Protein AF-0000000079298049 (afdb_homodimer)

Foldseek 3Di:
DPPPQPFDFPPPPPDPPPATETETEAELVQLQPRQLVVLLDVSVLRHHYKYWYAYPDPDPVRVPTDIDDLVVSVVSHPVVCQVPQWDFDQATAGADDPVQDLSSLLSVLSSQLSCCVPPVDHDLSHDLQLQLCLAPVGGPDQQLVRLLRGDDPVLSVVLVVCQVPNDPDCVSVVVVCVVLVHPDDDDNVCSSVVSSVSRCCVRDVNRVSSSPSNHVSNNVRCVVDDSVRVSCSSVDPDD/DPPPQPFDFPPPPPDDPDATETETEAELVQLQPRQLVVLLDVSVLRHHYKYWYAYPDPDPVRVPTDIDDLVVSVVSHPVVCQVPQWDFDQATAGADDPVQDLSSLLSVLSSQLSCCVPPVDHDLSHDLQLQLCLAPVGGPDQQLVRLLRGDDPVLSVVLVVCQVPNDPDCVSVVVVCVVLVHPDDDDNVCSSVVSSVSRCCVRDVNRVSSSPSNHVSNNVRCVVDDSVRVSCSNVPPDD

Radius of gyration: 25.77 Å; Cα contacts (8 Å, |Δi|>4): 728; chains: 2; bounding box: 56×89×69 Å

Structure (mmCIF, N/CA/C/O backbone):
data_AF-0000000079298049-model_v1
#
loop_
_entity.id
_entity.type
_entity.pdbx_description
1 polymer 'Uncharacterized protein'
#
loop_
_atom_site.group_PDB
_atom_site.id
_atom_site.type_symbol
_atom_site.label_atom_id
_atom_site.label_alt_id
_atom_site.label_comp_id
_atom_site.label_asym_id
_atom_site.label_entity_id
_atom_site.label_seq_id
_atom_site.pdbx_PDB_ins_code
_atom_site.Cartn_x
_atom_site.Cartn_y
_atom_site.Cartn_z
_atom_site.occupancy
_atom_site.B_iso_or_equiv
_atom_site.auth_seq_id
_atom_site.auth_comp_id
_atom_site.auth_asym_id
_atom_site.auth_atom_id
_atom_site.pdbx_PDB_model_num
ATOM 1 N N . MET A 1 1 ? -15.555 -24.188 -10.367 1 24.89 1 MET A N 1
ATOM 2 C CA . MET A 1 1 ? -14.781 -25.359 -9.977 1 24.89 1 MET A CA 1
ATOM 3 C C . MET A 1 1 ? -13.453 -24.953 -9.344 1 24.89 1 MET A C 1
ATOM 5 O O . MET A 1 1 ? -12.656 -24.25 -9.961 1 24.89 1 MET A O 1
ATOM 9 N N . GLU A 1 2 ? -13.445 -24.734 -8.086 1 30.77 2 GLU A N 1
ATOM 10 C CA . GLU A 1 2 ? -12.273 -24.469 -7.266 1 30.77 2 GLU A CA 1
ATOM 11 C C . GLU A 1 2 ? -11.156 -25.469 -7.555 1 30.77 2 GLU A C 1
ATOM 13 O O . GLU A 1 2 ? -11.352 -26.672 -7.41 1 30.77 2 GLU A O 1
ATOM 18 N N . ASN A 1 3 ? -10.445 -25.281 -8.547 1 34.25 3 ASN A N 1
ATOM 19 C CA . ASN A 1 3 ? -9.398 -26.234 -8.898 1 34.25 3 ASN A CA 1
ATOM 20 C C . ASN A 1 3 ? -8.516 -26.562 -7.699 1 34.25 3 ASN A C 1
ATOM 22 O O . ASN A 1 3 ? -7.742 -25.703 -7.246 1 34.25 3 ASN A O 1
ATOM 26 N N . ASP A 1 4 ? -9.039 -27.516 -6.883 1 37.38 4 ASP A N 1
ATOM 27 C CA . ASP A 1 4 ? -8.336 -28.109 -5.754 1 37.38 4 ASP A CA 1
ATOM 28 C C . ASP A 1 4 ? -6.98 -28.672 -6.184 1 37.38 4 ASP A C 1
ATOM 30 O O . ASP A 1 4 ? -6.91 -29.641 -6.934 1 37.38 4 ASP A O 1
ATOM 34 N N . ILE A 1 5 ? -6.105 -27.812 -6.312 1 43.22 5 ILE A N 1
ATOM 35 C CA . ILE A 1 5 ? -4.754 -28.344 -6.496 1 43.22 5 ILE A CA 1
ATOM 36 C C . ILE A 1 5 ? -4.422 -29.312 -5.371 1 43.22 5 ILE A C 1
ATOM 38 O O . ILE A 1 5 ? -4.48 -28.953 -4.191 1 43.22 5 ILE A O 1
ATOM 42 N N . ASP A 1 6 ? -4.684 -30.641 -5.582 1 47.03 6 ASP A N 1
ATOM 43 C CA . ASP A 1 6 ? -4.348 -31.703 -4.645 1 47.03 6 ASP A CA 1
ATOM 44 C C . ASP A 1 6 ? -2.834 -31.812 -4.457 1 47.03 6 ASP A C 1
ATOM 46 O O . ASP A 1 6 ? -2.102 -32.094 -5.41 1 47.03 6 ASP A O 1
ATOM 50 N N . VAL A 1 7 ? -2.369 -31.094 -3.561 1 47.88 7 VAL A N 1
ATOM 51 C CA . VAL A 1 7 ? -1.032 -31.422 -3.076 1 47.88 7 VAL A CA 1
ATOM 52 C C . VAL A 1 7 ? -1.053 -32.781 -2.385 1 47.88 7 VAL A C 1
ATOM 54 O O . VAL A 1 7 ? -1.732 -32.969 -1.37 1 47.88 7 VAL A O 1
ATOM 57 N N . GLN A 1 8 ? -0.815 -33.906 -3.092 1 48.34 8 GLN A N 1
ATOM 58 C CA . GLN A 1 8 ? -0.734 -35.219 -2.432 1 48.34 8 GLN A CA 1
ATOM 59 C C . GLN A 1 8 ? 0.565 -35.344 -1.642 1 48.34 8 GLN A C 1
ATOM 61 O O . GLN A 1 8 ? 1.653 -35.312 -2.219 1 48.34 8 GLN A O 1
ATOM 66 N N . LEU A 1 9 ? 0.377 -35.031 -0.415 1 48.62 9 LEU A N 1
ATOM 67 C CA . LEU A 1 9 ? 1.5 -35.281 0.485 1 48.62 9 LEU A CA 1
ATOM 68 C C . LEU A 1 9 ? 1.567 -36.75 0.897 1 48.62 9 LEU A C 1
ATOM 70 O O . LEU A 1 9 ? 0.545 -37.344 1.24 1 48.62 9 LEU A O 1
ATOM 74 N N . ASP A 1 10 ? 2.393 -37.562 0.473 1 45.72 10 ASP A N 1
ATOM 75 C CA . ASP A 1 10 ? 2.568 -38.938 0.905 1 45.72 10 ASP A CA 1
ATOM 76 C C . ASP A 1 10 ? 3.088 -39.031 2.34 1 45.72 10 ASP A C 1
ATOM 78 O O . ASP A 1 10 ? 4.172 -38.5 2.637 1 45.72 10 ASP A O 1
ATOM 82 N N . GLU A 1 11 ? 2.168 -39.062 3.238 1 43 11 GLU A N 1
ATOM 83 C CA . GLU A 1 11 ? 2.521 -39.25 4.641 1 43 11 GLU A CA 1
ATOM 84 C C . GLU A 1 11 ? 3.209 -40.594 4.867 1 43 11 GLU A C 1
ATOM 86 O O . GLU A 1 11 ? 3.504 -40.938 6.004 1 43 11 GLU A O 1
ATOM 91 N N . ARG A 1 12 ? 3.209 -41.562 3.979 1 37.84 12 ARG A N 1
ATOM 92 C CA . ARG A 1 12 ? 3.559 -42.906 4.426 1 37.84 12 ARG A CA 1
ATOM 93 C C . ARG A 1 12 ? 4.969 -42.938 5 1 37.84 12 ARG A C 1
ATOM 95 O O . ARG A 1 12 ? 5.547 -44 5.172 1 37.84 12 ARG A O 1
ATOM 102 N N . SER A 1 13 ? 5.891 -41.938 4.875 1 35.69 13 SER A N 1
ATOM 103 C CA . SER A 1 13 ? 7.195 -42.344 5.395 1 35.69 13 SER A CA 1
ATOM 104 C C . SER A 1 13 ? 7.152 -42.531 6.902 1 35.69 13 SER A C 1
ATOM 106 O O . SER A 1 13 ? 6.797 -41.625 7.648 1 35.69 13 SER A O 1
ATOM 108 N N . SER A 1 14 ? 7.207 -43.719 7.438 1 33.81 14 SER A N 1
ATOM 109 C CA . SER A 1 14 ? 7.371 -44.281 8.781 1 33.81 14 SER A CA 1
ATOM 110 C C . SER A 1 14 ? 8.328 -43.438 9.617 1 33.81 14 SER A C 1
ATOM 112 O O . SER A 1 14 ? 7.902 -42.75 10.539 1 33.81 14 SER A O 1
ATOM 114 N N . SER A 1 15 ? 9.547 -44.156 10.32 1 37.53 15 SER A N 1
ATOM 115 C CA . SER A 1 15 ? 10.414 -43.969 11.477 1 37.53 15 SER A CA 1
ATOM 116 C C . SER A 1 15 ? 11.297 -42.719 11.32 1 37.53 15 SER A C 1
ATOM 118 O O . SER A 1 15 ? 11.844 -42.219 12.305 1 37.53 15 SER A O 1
ATOM 120 N N . THR A 1 16 ? 12.422 -42.688 10.344 1 39.72 16 THR A N 1
ATOM 121 C CA . THR A 1 16 ? 13.523 -41.75 10.258 1 39.72 16 THR A CA 1
ATOM 122 C C . THR A 1 16 ? 13.016 -40.375 9.812 1 39.72 16 THR A C 1
ATOM 124 O O . THR A 1 16 ? 11.984 -40.281 9.148 1 39.72 16 THR A O 1
ATOM 127 N N . ARG A 1 17 ? 13.586 -39.125 10.133 1 41.72 17 ARG A N 1
ATOM 128 C CA . ARG A 1 17 ? 13.312 -37.688 9.914 1 41.72 17 ARG A CA 1
ATOM 129 C C . ARG A 1 17 ? 12.984 -37.438 8.445 1 41.72 17 ARG A C 1
ATOM 131 O O . ARG A 1 17 ? 13.844 -37 7.68 1 41.72 17 ARG A O 1
ATOM 138 N N . THR A 1 18 ? 12.367 -38.344 7.617 1 45.66 18 THR A N 1
ATOM 139 C CA . THR A 1 18 ? 12.188 -38.281 6.172 1 45.66 18 THR A CA 1
ATOM 140 C C . THR A 1 18 ? 11.398 -37 5.797 1 45.66 18 THR A C 1
ATOM 142 O O . THR A 1 18 ? 10.32 -36.75 6.34 1 45.66 18 THR A O 1
ATOM 145 N N . THR A 1 19 ? 12.078 -36.094 5.219 1 56.28 19 THR A N 1
ATOM 146 C CA . THR A 1 19 ? 11.531 -34.875 4.621 1 56.28 19 THR A CA 1
ATOM 147 C C . THR A 1 19 ? 10.297 -35.188 3.785 1 56.28 19 THR A C 1
ATOM 149 O O . THR A 1 19 ? 10.305 -36.156 3.002 1 56.28 19 THR A O 1
ATOM 152 N N . ALA A 1 20 ? 9.086 -34.906 4.211 1 65.44 20 ALA A N 1
ATOM 153 C CA . ALA A 1 20 ? 7.828 -35.062 3.48 1 65.44 20 ALA A CA 1
ATOM 154 C C . ALA A 1 20 ? 8.008 -34.719 2.008 1 65.44 20 ALA A C 1
ATOM 156 O O . ALA A 1 20 ? 8.828 -33.844 1.663 1 65.44 20 ALA A O 1
ATOM 157 N N . SER A 1 21 ? 7.762 -35.719 1.114 1 76.75 21 SER A N 1
ATOM 158 C CA . SER A 1 21 ? 7.809 -35.469 -0.325 1 76.75 21 SER A CA 1
ATOM 159 C C . SER A 1 21 ? 6.41 -35.25 -0.891 1 76.75 21 SER A C 1
ATOM 161 O O . SER A 1 21 ? 5.426 -35.75 -0.359 1 76.75 21 SER A O 1
ATOM 163 N N . GLY A 1 22 ? 6.312 -34.219 -1.698 1 84.19 22 GLY A N 1
ATOM 164 C CA . GLY A 1 22 ? 5.043 -33.906 -2.342 1 84.19 22 GLY A CA 1
ATOM 165 C C . GLY A 1 22 ? 5.18 -33.656 -3.83 1 84.19 22 GLY A C 1
ATOM 166 O O . GLY A 1 22 ? 6.273 -33.375 -4.32 1 84.19 22 GLY A O 1
ATOM 167 N N . GLN A 1 23 ? 4.164 -34.031 -4.559 1 88.75 23 GLN A N 1
ATOM 168 C CA . GLN A 1 23 ? 4.094 -33.719 -5.98 1 88.75 23 GLN A CA 1
ATOM 169 C C . GLN A 1 23 ? 3.059 -32.625 -6.254 1 88.75 23 GLN A C 1
ATOM 171 O O . GLN A 1 23 ? 1.947 -32.656 -5.723 1 88.75 23 GLN A O 1
ATOM 176 N N . ILE A 1 24 ? 3.479 -31.656 -6.984 1 90.94 24 ILE A N 1
ATOM 177 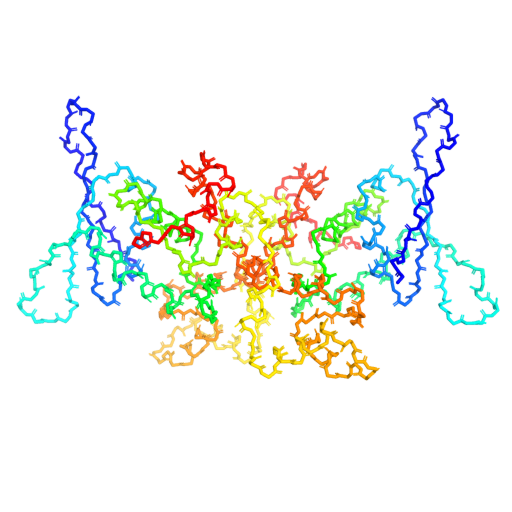C CA . ILE A 1 24 ? 2.582 -30.578 -7.383 1 90.94 24 ILE A CA 1
ATOM 178 C C . ILE A 1 24 ? 2.303 -30.672 -8.883 1 90.94 24 ILE A C 1
ATOM 180 O O . ILE A 1 24 ? 3.229 -30.781 -9.688 1 90.94 24 ILE A O 1
ATOM 184 N N . THR A 1 25 ? 1.092 -30.703 -9.219 1 90.81 25 THR A N 1
ATOM 185 C CA . THR A 1 25 ? 0.683 -30.688 -10.617 1 90.81 25 THR A CA 1
ATOM 186 C C . THR A 1 25 ? 0.478 -29.25 -11.094 1 90.81 25 THR A C 1
ATOM 188 O O . THR A 1 25 ? -0.221 -28.469 -10.445 1 90.81 25 THR A O 1
ATOM 191 N N . ILE A 1 26 ? 1.073 -28.953 -12.172 1 91.94 26 ILE A N 1
ATOM 192 C CA . ILE A 1 26 ? 1.003 -27.594 -12.703 1 91.94 26 ILE A CA 1
ATOM 193 C C . ILE A 1 26 ? 0.522 -27.625 -14.156 1 91.94 26 ILE A C 1
ATOM 195 O O . ILE A 1 26 ? 0.928 -28.5 -14.93 1 91.94 26 ILE A O 1
ATOM 199 N N . ARG A 1 27 ? -0.354 -26.844 -14.562 1 91.12 27 ARG A N 1
ATOM 200 C CA . ARG A 1 27 ? -0.75 -26.641 -15.953 1 91.12 27 ARG A CA 1
ATOM 201 C C . ARG A 1 27 ? 0.2 -25.688 -16.656 1 91.12 27 ARG A C 1
ATOM 203 O O . ARG A 1 27 ? 0.527 -24.625 -16.141 1 91.12 27 ARG A O 1
ATOM 210 N N . ARG A 1 28 ? 0.576 -26 -17.812 1 88.12 28 ARG A N 1
ATOM 211 C CA . ARG A 1 28 ? 1.555 -25.234 -18.578 1 88.12 28 ARG A CA 1
ATOM 212 C C . ARG A 1 28 ? 1.074 -23.797 -18.812 1 88.12 28 ARG A C 1
ATOM 214 O O . ARG A 1 28 ? 1.874 -22.859 -18.797 1 88.12 28 ARG A O 1
ATOM 221 N N . ASP A 1 29 ? -0.211 -23.609 -18.984 1 88.06 29 ASP A N 1
ATOM 222 C CA . ASP A 1 29 ? -0.745 -22.297 -19.312 1 88.06 29 ASP A CA 1
ATOM 223 C C . ASP A 1 29 ? -1.19 -21.547 -18.047 1 88.06 29 ASP A C 1
ATOM 225 O O . ASP A 1 29 ? -1.798 -20.484 -18.141 1 88.06 29 ASP A O 1
ATOM 229 N N . ALA A 1 30 ? -0.87 -22.172 -16.828 1 90.69 30 ALA A N 1
ATOM 230 C CA . ALA A 1 30 ? -1.32 -21.578 -15.578 1 90.69 30 ALA A CA 1
ATOM 231 C C . ALA A 1 30 ? -0.294 -21.797 -14.469 1 90.69 30 ALA A C 1
ATOM 233 O O . ALA A 1 30 ? -0.657 -22.094 -13.328 1 90.69 30 ALA A O 1
ATOM 234 N N . VAL A 1 31 ? 0.935 -21.672 -14.852 1 93.31 31 VAL A N 1
ATOM 235 C CA . VAL A 1 31 ? 2.023 -22 -13.938 1 93.31 31 VAL A CA 1
ATOM 236 C C . VAL A 1 31 ? 1.965 -21.078 -12.719 1 93.31 31 VAL A C 1
ATOM 238 O O . VAL A 1 31 ? 2.033 -21.531 -11.578 1 93.31 31 VAL A O 1
ATOM 241 N N . MET A 1 32 ? 1.831 -19.797 -12.953 1 94.12 32 MET A N 1
ATOM 242 C CA . MET A 1 32 ? 1.81 -18.828 -11.867 1 94.12 32 MET A CA 1
ATOM 243 C C . MET A 1 32 ? 0.66 -19.094 -10.906 1 94.12 32 MET A C 1
ATOM 245 O O . MET A 1 32 ? 0.86 -19.156 -9.688 1 94.12 32 MET A O 1
ATOM 249 N N . ASP A 1 33 ? -0.469 -19.328 -11.492 1 92.56 33 ASP A N 1
ATOM 250 C CA . ASP A 1 33 ? -1.653 -19.594 -10.68 1 92.56 33 ASP A CA 1
ATOM 251 C C . ASP A 1 33 ? -1.496 -20.891 -9.883 1 92.56 33 ASP A C 1
ATOM 253 O O . ASP A 1 33 ? -1.749 -20.906 -8.672 1 92.56 33 ASP A O 1
ATOM 257 N N . ASP A 1 34 ? -1.073 -21.906 -10.531 1 93.44 34 ASP A N 1
ATOM 258 C CA . ASP A 1 34 ? -0.968 -23.203 -9.891 1 93.44 34 ASP A CA 1
ATOM 259 C C . ASP A 1 34 ? 0.127 -23.219 -8.828 1 93.44 34 ASP A C 1
ATOM 261 O O . ASP A 1 34 ? -0.061 -23.75 -7.738 1 93.44 34 ASP A O 1
ATOM 265 N N . LEU A 1 35 ? 1.216 -22.625 -9.141 1 96.06 35 LEU A N 1
ATOM 266 C CA . LEU A 1 35 ? 2.326 -22.641 -8.188 1 96.06 35 LEU A CA 1
ATOM 267 C C . LEU A 1 35 ? 2 -21.797 -6.961 1 96.06 35 LEU A C 1
ATOM 269 O O . LEU A 1 35 ? 2.221 -22.234 -5.828 1 96.06 35 LEU A O 1
ATOM 273 N N . THR A 1 36 ? 1.487 -20.562 -7.156 1 96.44 36 THR A N 1
ATOM 274 C CA . THR A 1 36 ? 1.159 -19.719 -6.02 1 96.44 36 THR A CA 1
ATOM 275 C C . THR A 1 36 ? 0.059 -20.344 -5.172 1 96.44 36 THR A C 1
ATOM 277 O O . THR A 1 36 ? 0.051 -20.203 -3.947 1 96.44 36 THR A O 1
ATOM 280 N N . ALA A 1 37 ? -0.812 -21.031 -5.82 1 94.25 37 ALA A N 1
ATOM 281 C CA . ALA A 1 37 ? -1.839 -21.75 -5.07 1 94.25 37 ALA A CA 1
ATOM 282 C C . ALA A 1 37 ? -1.224 -22.859 -4.227 1 94.25 37 ALA A C 1
ATOM 284 O O . ALA A 1 37 ? -1.544 -23 -3.045 1 94.25 37 ALA A O 1
ATOM 285 N N . ALA A 1 38 ? -0.396 -23.625 -4.797 1 94.75 38 ALA A N 1
ATOM 286 C CA . ALA A 1 38 ? 0.253 -24.734 -4.086 1 94.75 38 ALA A CA 1
ATOM 287 C C . ALA A 1 38 ? 1.079 -24.203 -2.912 1 94.75 38 ALA A C 1
ATOM 289 O O . ALA A 1 38 ? 1.06 -24.781 -1.824 1 94.75 38 ALA A O 1
ATOM 290 N N . PHE A 1 39 ? 1.716 -23.125 -3.094 1 96.75 39 PHE A N 1
ATOM 291 C CA . PHE A 1 39 ? 2.623 -22.578 -2.09 1 96.75 39 PHE A CA 1
ATOM 292 C C . PHE A 1 39 ? 1.864 -21.734 -1.074 1 96.75 39 PHE A C 1
ATOM 294 O O . PHE A 1 39 ? 2.459 -21.203 -0.137 1 96.75 39 PHE A O 1
ATOM 301 N N . SER A 1 40 ? 0.609 -21.562 -1.292 1 95.38 40 SER A N 1
ATOM 302 C CA . SER A 1 40 ? -0.205 -20.922 -0.263 1 95.38 40 SER A CA 1
ATOM 303 C C . SER A 1 40 ? -0.281 -21.781 0.995 1 95.38 40 SER A C 1
ATOM 305 O O . SER A 1 40 ? -0.596 -21.281 2.076 1 95.38 40 SER A O 1
ATOM 307 N N . ASP A 1 41 ? -0.027 -23.016 0.826 1 93.06 41 ASP A N 1
ATOM 308 C CA . ASP A 1 41 ? 0.09 -23.938 1.954 1 93.06 41 ASP A CA 1
ATOM 309 C C . ASP A 1 41 ? 1.493 -23.891 2.555 1 93.06 41 ASP A C 1
ATOM 311 O O . ASP A 1 41 ? 2.463 -24.297 1.907 1 93.06 41 ASP A O 1
ATOM 315 N N . PRO A 1 42 ? 1.583 -23.547 3.799 1 91.5 42 PRO A N 1
ATOM 316 C CA . PRO A 1 42 ? 2.914 -23.375 4.387 1 91.5 42 PRO A CA 1
ATOM 317 C C . PRO A 1 42 ? 3.666 -24.703 4.535 1 91.5 42 PRO A C 1
ATOM 319 O O . PRO A 1 42 ? 4.891 -24.703 4.676 1 91.5 42 PRO A O 1
ATOM 322 N N . THR A 1 43 ? 3.023 -25.766 4.441 1 87.19 43 THR A N 1
ATOM 323 C CA . THR A 1 43 ? 3.668 -27.062 4.652 1 87.19 43 THR A CA 1
ATOM 324 C C . THR A 1 43 ? 4.555 -27.422 3.469 1 87.19 43 THR A C 1
ATOM 326 O O . THR A 1 43 ? 5.453 -28.266 3.592 1 87.19 43 THR A O 1
ATOM 329 N N . VAL A 1 44 ? 4.422 -26.797 2.41 1 87.62 44 VAL A N 1
ATOM 330 C CA . VAL A 1 44 ? 5.125 -27.156 1.184 1 87.62 44 VAL A CA 1
ATOM 331 C C . VAL A 1 44 ? 6.586 -26.734 1.281 1 87.62 44 VAL A C 1
ATOM 333 O O . VAL A 1 44 ? 7.461 -27.328 0.653 1 87.62 44 VAL A O 1
ATOM 336 N N . THR A 1 45 ? 6.867 -25.781 2.082 1 84.25 45 THR A N 1
ATOM 337 C CA . THR A 1 45 ? 8.195 -25.188 2.143 1 84.25 45 THR A CA 1
ATOM 338 C C . THR A 1 45 ? 9.211 -26.188 2.684 1 84.25 45 THR A C 1
ATOM 340 O O . THR A 1 45 ? 10.383 -26.156 2.305 1 84.25 45 THR A O 1
ATOM 343 N N . ASN A 1 46 ? 8.773 -27.078 3.412 1 83.88 46 ASN A N 1
ATOM 344 C CA . ASN A 1 46 ? 9.703 -28 4.051 1 83.88 46 ASN A CA 1
ATOM 345 C C . ASN A 1 46 ? 9.656 -29.375 3.4 1 83.88 46 ASN A C 1
ATOM 347 O O . ASN A 1 46 ? 10.258 -30.328 3.904 1 83.88 46 ASN A O 1
ATOM 351 N N . CYS A 1 47 ? 9.039 -29.438 2.279 1 84.75 47 CYS A N 1
ATOM 352 C CA . CYS A 1 47 ? 8.898 -30.719 1.595 1 84.75 47 CYS A CA 1
ATOM 353 C C . CYS A 1 47 ? 9.805 -30.781 0.374 1 84.75 47 CYS A C 1
ATOM 355 O O . CYS A 1 47 ? 10.172 -29.75 -0.192 1 84.75 47 CYS A O 1
ATOM 357 N N . ARG A 1 48 ? 10.164 -32 0.156 1 88.81 48 ARG A N 1
ATOM 358 C CA . ARG A 1 48 ? 10.742 -32.25 -1.161 1 88.81 48 ARG A CA 1
ATOM 359 C C . ARG A 1 48 ? 9.656 -32.312 -2.232 1 88.81 48 ARG A C 1
ATOM 361 O O . ARG A 1 48 ? 8.734 -33.125 -2.154 1 88.81 48 ARG A O 1
ATOM 368 N N . LEU A 1 49 ? 9.875 -31.438 -3.184 1 90.69 49 LEU A N 1
ATOM 369 C CA . LEU A 1 49 ? 8.781 -31.297 -4.137 1 90.69 49 LEU A CA 1
ATOM 370 C C . LEU A 1 49 ? 9.195 -31.797 -5.52 1 90.69 49 LEU A C 1
ATOM 372 O O . LEU A 1 49 ? 10.328 -31.578 -5.949 1 90.69 49 LEU A O 1
ATOM 376 N N . SER A 1 50 ? 8.359 -32.531 -6.074 1 90.94 50 SER A N 1
ATOM 377 C CA . SER A 1 50 ? 8.391 -32.812 -7.508 1 90.94 50 SER A CA 1
ATOM 378 C C . SER A 1 50 ? 7.215 -32.156 -8.227 1 90.94 50 SER A C 1
ATOM 380 O O . SER A 1 50 ? 6.184 -31.891 -7.605 1 90.94 50 SER A O 1
ATOM 382 N N . PHE A 1 51 ? 7.449 -31.875 -9.531 1 92.62 51 PHE A N 1
ATOM 383 C CA . PHE A 1 51 ? 6.422 -31.172 -10.289 1 92.62 51 PHE A CA 1
ATOM 384 C C . PHE A 1 51 ? 6.059 -31.938 -11.555 1 92.62 51 PHE A C 1
ATOM 386 O O . PHE A 1 51 ? 6.934 -32.5 -12.219 1 92.62 51 PHE A O 1
ATOM 393 N N . CYS A 1 52 ? 4.828 -32.031 -11.727 1 91.81 52 CYS A N 1
ATOM 394 C CA . CYS A 1 52 ? 4.309 -32.656 -12.938 1 91.81 52 CYS A CA 1
ATOM 395 C C . CYS A 1 52 ? 3.475 -31.641 -13.742 1 91.81 52 CYS A C 1
ATOM 397 O O . CYS A 1 52 ? 2.461 -31.141 -13.25 1 91.81 52 CYS A O 1
ATOM 399 N N . MET A 1 53 ? 3.893 -31.328 -14.953 1 91.44 53 MET A N 1
ATOM 400 C CA . MET A 1 53 ? 3.209 -30.328 -15.773 1 91.44 53 MET A CA 1
ATOM 401 C C . MET A 1 53 ? 2.336 -31 -16.828 1 91.44 53 MET A C 1
ATOM 403 O O . MET A 1 53 ? 2.76 -31.953 -17.469 1 91.44 53 MET A O 1
ATOM 407 N N . PHE A 1 54 ? 1.122 -30.531 -16.875 1 86.5 54 PHE A N 1
ATOM 408 C CA . PHE A 1 54 ? 0.181 -31.016 -17.875 1 86.5 54 PHE A CA 1
ATOM 409 C C . PHE A 1 54 ? -0.152 -29.922 -18.891 1 86.5 54 PHE A C 1
ATOM 411 O O . PHE A 1 54 ? -0.168 -28.734 -18.547 1 86.5 54 PHE A O 1
ATOM 418 N N . GLN A 1 55 ? -0.199 -30.234 -20.188 1 75 55 GLN A N 1
ATOM 419 C CA . GLN A 1 55 ? -0.679 -29.328 -21.219 1 75 55 GLN A CA 1
ATOM 420 C C . GLN A 1 55 ? -2.182 -29.484 -21.438 1 75 55 GLN A C 1
ATOM 422 O O . GLN A 1 55 ? -2.705 -30.594 -21.391 1 75 55 GLN A O 1
ATOM 427 N N . PRO A 1 56 ? -3.047 -28.438 -21.156 1 61.59 56 PRO A N 1
ATOM 428 C CA . PRO A 1 56 ? -4.504 -28.562 -21.234 1 61.59 56 PRO A CA 1
ATOM 429 C C . PRO A 1 56 ? -4.957 -29.328 -22.484 1 61.59 56 PRO A C 1
ATOM 431 O O . PRO A 1 56 ? -6.062 -29.875 -22.5 1 61.59 56 PRO A O 1
ATOM 434 N N . HIS A 1 57 ? -4.637 -28.922 -23.719 1 55.88 57 HIS A N 1
ATOM 435 C CA . HIS A 1 57 ? -5.371 -29.453 -24.859 1 55.88 57 HIS A CA 1
ATOM 436 C C . HIS A 1 57 ? -5.262 -30.969 -24.922 1 55.88 57 HIS A C 1
ATOM 438 O O . HIS A 1 57 ? -4.336 -31.562 -24.359 1 55.88 57 HIS A O 1
ATOM 444 N N . GLY A 1 58 ? -6.375 -31.656 -25.391 1 48.16 58 GLY A N 1
ATOM 445 C CA . GLY A 1 58 ? -6.828 -32.969 -25.781 1 48.16 58 GLY A CA 1
ATOM 446 C C . GLY A 1 58 ? -5.715 -33.844 -26.328 1 48.16 58 GLY A C 1
ATOM 447 O O . GLY A 1 58 ? -5.98 -34.906 -26.938 1 48.16 58 GLY A O 1
ATOM 448 N N . GLU A 1 59 ? -4.598 -33.188 -26.672 1 48.62 59 GLU A N 1
ATOM 449 C CA . GLU A 1 59 ? -3.783 -34.156 -27.438 1 48.62 59 GLU A CA 1
ATOM 450 C C . GLU A 1 59 ? -3.26 -35.281 -26.547 1 48.62 59 GLU A C 1
ATOM 452 O O . GLU A 1 59 ? -2.916 -35.031 -25.391 1 48.62 59 GLU A O 1
ATOM 457 N N . VAL A 1 60 ? -3.572 -36.406 -26.906 1 49.28 60 VAL A N 1
ATOM 458 C CA . VAL A 1 60 ? -3.309 -37.781 -26.453 1 49.28 60 VAL A CA 1
ATOM 459 C C . VAL A 1 60 ? -1.927 -37.844 -25.797 1 49.28 60 VAL A C 1
ATOM 461 O O . VAL A 1 60 ? -1.752 -38.469 -24.766 1 49.28 60 VAL A O 1
ATOM 464 N N . GLU A 1 61 ? -1.031 -37.312 -26.594 1 45.81 61 GLU A N 1
ATOM 465 C CA . GLU A 1 61 ? 0.383 -37.469 -26.266 1 45.81 61 GLU A CA 1
ATOM 466 C C . GLU A 1 61 ? 0.722 -36.875 -24.906 1 45.81 61 GLU A C 1
ATOM 468 O O . GLU A 1 61 ? 1.614 -37.375 -24.219 1 45.81 61 GLU A O 1
ATOM 473 N N . TYR A 1 62 ? 0.079 -35.781 -24.484 1 50.59 62 TYR A N 1
ATOM 474 C CA . TYR A 1 62 ? 0.541 -35.156 -23.25 1 50.59 62 TYR A CA 1
ATOM 475 C C . TYR A 1 62 ? -0.336 -35.562 -22.078 1 50.59 62 TYR A C 1
ATOM 477 O O . TYR A 1 62 ? -0.408 -34.844 -21.078 1 50.59 62 TYR A O 1
ATOM 485 N N . GLU A 1 63 ? -1.203 -36.438 -22.234 1 55.38 63 GLU A N 1
ATOM 486 C CA . GLU A 1 63 ? -1.841 -37.188 -21.141 1 55.38 63 GLU A CA 1
ATOM 487 C C . GLU A 1 63 ? -0.819 -37.625 -20.094 1 55.38 63 GLU A C 1
ATOM 489 O O . GLU A 1 63 ? -1.157 -37.781 -18.922 1 55.38 63 GLU A O 1
ATOM 494 N N . GLN A 1 64 ? 0.4 -37.75 -20.594 1 67.44 64 GLN A N 1
ATOM 495 C CA . GLN A 1 64 ? 1.344 -38.125 -19.547 1 67.44 64 GLN A CA 1
ATOM 496 C C . GLN A 1 64 ? 2.129 -36.906 -19.047 1 67.44 64 GLN A C 1
ATOM 498 O O . GLN A 1 64 ? 2.656 -36.125 -19.859 1 67.44 64 GLN A O 1
ATOM 503 N N . GLY A 1 65 ? 1.771 -36.25 -17.969 1 80.19 65 GLY A N 1
ATOM 504 C CA . GLY A 1 65 ? 2.482 -35.188 -17.266 1 80.19 65 GLY A CA 1
ATOM 505 C C . GLY A 1 65 ? 3.988 -35.281 -17.406 1 80.19 65 GLY A C 1
ATOM 506 O O . GLY A 1 65 ? 4.516 -36.344 -17.734 1 80.19 65 GLY A O 1
ATOM 507 N N . VAL A 1 66 ? 4.684 -34.156 -17.656 1 85.38 66 VAL A N 1
ATOM 508 C CA . VAL A 1 66 ? 6.145 -34.094 -17.672 1 85.38 66 VAL A CA 1
ATOM 509 C C . VAL A 1 66 ? 6.648 -33.719 -16.266 1 85.38 66 VAL A C 1
ATOM 511 O O . VAL A 1 66 ? 6.18 -32.75 -15.664 1 85.38 66 VAL A O 1
ATOM 514 N N . ASN A 1 67 ? 7.551 -34.562 -15.852 1 89.75 67 ASN A N 1
ATOM 515 C CA . ASN A 1 67 ? 8.172 -34.25 -14.57 1 89.75 67 ASN A CA 1
ATOM 516 C C . ASN A 1 67 ? 9.203 -33.125 -14.695 1 89.75 67 ASN A C 1
ATOM 518 O O . ASN A 1 67 ? 10.016 -33.156 -15.625 1 89.75 67 ASN A O 1
ATOM 522 N N . LEU A 1 68 ? 9.117 -32.156 -13.867 1 92.25 68 LEU A N 1
ATOM 523 C CA . LEU A 1 68 ? 10.031 -31.031 -13.844 1 92.25 68 LEU A CA 1
ATOM 524 C C . LEU A 1 68 ? 10.68 -30.891 -12.469 1 92.25 68 LEU A C 1
ATOM 526 O O . LEU A 1 68 ? 10.086 -31.25 -11.453 1 92.25 68 LEU A O 1
ATOM 530 N N . ASP A 1 69 ? 11.844 -30.469 -12.531 1 92.69 69 ASP A N 1
ATOM 531 C CA . ASP A 1 69 ? 12.43 -30.062 -11.258 1 92.69 69 ASP A CA 1
ATOM 532 C C . ASP A 1 69 ? 12.047 -28.625 -10.898 1 92.69 69 ASP A C 1
ATOM 534 O O . ASP A 1 69 ? 11.422 -27.922 -11.703 1 92.69 69 ASP A O 1
ATOM 538 N N . PHE A 1 70 ? 12.367 -28.234 -9.742 1 94.62 70 PHE A N 1
ATOM 539 C CA . PHE A 1 70 ? 11.938 -26.922 -9.242 1 94.62 70 PHE A CA 1
ATOM 540 C C . PHE A 1 70 ? 12.578 -25.812 -10.047 1 94.62 70 PHE A C 1
ATOM 542 O O . PHE A 1 70 ? 11.945 -24.781 -10.305 1 94.62 70 PHE A O 1
ATOM 549 N N . LYS A 1 71 ? 13.805 -25.984 -10.469 1 96.19 71 LYS A N 1
ATOM 550 C CA . LYS A 1 71 ? 14.461 -24.984 -11.289 1 96.19 71 LYS A CA 1
ATOM 551 C C . LYS A 1 71 ? 13.695 -24.734 -12.586 1 96.19 71 LYS A C 1
ATOM 553 O O . LYS A 1 71 ? 13.516 -23.594 -13.008 1 96.19 71 LYS A O 1
ATOM 558 N N . ASP A 1 72 ? 13.266 -25.812 -13.18 1 95.5 72 ASP A N 1
ATOM 559 C CA . ASP A 1 72 ? 12.477 -25.719 -14.398 1 95.5 72 ASP A CA 1
ATOM 560 C C . ASP A 1 72 ? 11.188 -24.938 -14.164 1 95.5 72 ASP A C 1
ATOM 562 O O . ASP A 1 72 ? 10.797 -24.109 -14.992 1 95.5 72 ASP A O 1
ATOM 566 N N . VAL A 1 73 ? 10.633 -25.219 -13.062 1 95.81 73 VAL A N 1
ATOM 567 C CA . VAL A 1 73 ? 9.367 -24.578 -12.727 1 95.81 73 VAL A CA 1
ATOM 568 C C . VAL A 1 73 ? 9.586 -23.078 -12.477 1 95.81 73 VAL A C 1
ATOM 570 O O . VAL A 1 73 ? 8.797 -22.25 -12.922 1 95.81 73 VAL A O 1
ATOM 573 N N . LEU A 1 74 ? 10.656 -22.703 -11.797 1 97.12 74 LEU A N 1
ATOM 574 C CA . LEU A 1 74 ? 10.969 -21.312 -11.539 1 97.12 74 LEU A CA 1
ATOM 575 C C . LEU A 1 74 ? 11.227 -20.562 -12.836 1 97.12 74 LEU A C 1
ATOM 577 O O . LEU A 1 74 ? 10.844 -19.391 -12.977 1 97.12 74 LEU A O 1
ATOM 581 N N . ASP A 1 75 ? 11.805 -21.25 -13.781 1 96.94 75 ASP A N 1
ATOM 582 C CA . ASP A 1 75 ? 12.109 -20.656 -15.078 1 96.94 75 ASP A CA 1
ATOM 583 C C . ASP A 1 75 ? 10.82 -20.312 -15.836 1 96.94 75 ASP A C 1
ATOM 585 O O . ASP A 1 75 ? 10.82 -19.422 -16.688 1 96.94 75 ASP A O 1
ATOM 589 N N . LEU A 1 76 ? 9.82 -21.047 -15.508 1 96.44 76 LEU A N 1
ATOM 590 C CA . LEU A 1 76 ? 8.516 -20.781 -16.109 1 96.44 76 LEU A CA 1
ATOM 591 C C . LEU A 1 76 ? 7.738 -19.766 -15.273 1 96.44 76 LEU A C 1
ATOM 593 O O . LEU A 1 76 ? 7.043 -18.906 -15.828 1 96.44 76 LEU A O 1
ATOM 597 N N . PHE A 1 77 ? 7.848 -19.797 -14.023 1 97.75 77 PHE A N 1
ATOM 598 C CA . PHE A 1 77 ? 7.078 -19 -13.07 1 97.75 77 PHE A CA 1
ATOM 599 C C . PHE A 1 77 ? 7.461 -17.531 -13.156 1 97.75 77 PHE A C 1
ATOM 601 O O . PHE A 1 77 ? 6.594 -16.656 -13.281 1 97.75 77 PHE A O 1
ATOM 608 N N . TRP A 1 78 ? 8.727 -17.188 -13.094 1 97.75 78 TRP A N 1
ATOM 609 C CA . TRP A 1 78 ? 9.164 -15.82 -12.875 1 97.75 78 TRP A CA 1
ATOM 610 C C . TRP A 1 78 ? 8.867 -14.953 -14.094 1 97.75 78 TRP A C 1
ATOM 612 O O . TRP A 1 78 ? 8.352 -13.836 -13.953 1 97.75 78 TRP A O 1
ATOM 622 N N . PRO A 1 79 ? 9.141 -15.477 -15.305 1 96.81 79 PRO A N 1
ATOM 623 C CA . PRO A 1 79 ? 8.75 -14.648 -16.453 1 96.81 79 PRO A CA 1
ATOM 624 C C . PRO A 1 79 ? 7.258 -14.305 -16.453 1 96.81 79 PRO A C 1
ATOM 626 O O . PRO A 1 79 ? 6.879 -13.172 -16.75 1 96.81 79 PRO A O 1
ATOM 629 N N . GLU A 1 80 ? 6.492 -15.242 -16.078 1 96.38 80 GLU A N 1
ATOM 630 C CA . GLU A 1 80 ? 5.055 -14.992 -16.031 1 96.38 80 GLU A CA 1
ATOM 631 C C . GLU A 1 80 ? 4.703 -14.023 -14.906 1 96.38 80 GLU A C 1
ATOM 633 O O . GLU A 1 80 ? 3.914 -13.102 -15.102 1 96.38 80 GLU A O 1
ATOM 638 N N . PHE A 1 81 ? 5.234 -14.211 -13.758 1 97.38 81 PHE A N 1
ATOM 639 C CA . PHE A 1 81 ? 4.992 -13.336 -12.617 1 97.38 81 PHE A CA 1
ATOM 640 C C . PHE A 1 81 ? 5.391 -11.906 -12.945 1 97.38 81 PHE A C 1
ATOM 642 O O . PHE A 1 81 ? 4.613 -10.977 -12.711 1 97.38 81 PHE A O 1
ATOM 649 N N . ILE A 1 82 ? 6.562 -11.758 -13.516 1 97 82 ILE A N 1
ATOM 650 C CA . ILE A 1 82 ? 7.105 -10.43 -13.805 1 97 82 ILE A CA 1
ATOM 651 C C . ILE A 1 82 ? 6.23 -9.727 -14.836 1 97 82 ILE A C 1
ATOM 653 O O . ILE A 1 82 ? 5.969 -8.523 -14.719 1 97 82 ILE A O 1
ATOM 657 N N . SER A 1 83 ? 5.723 -10.461 -15.773 1 94.81 83 SER A N 1
ATOM 658 C CA . SER A 1 83 ? 4.961 -9.852 -16.859 1 94.81 83 SER A CA 1
ATOM 659 C C . SER A 1 83 ? 3.535 -9.539 -16.438 1 94.81 83 SER A C 1
ATOM 661 O O . SER A 1 83 ? 2.912 -8.609 -16.969 1 94.81 83 SER A O 1
ATOM 663 N N . THR A 1 84 ? 3.031 -10.234 -15.414 1 94.06 84 THR A N 1
ATOM 664 C CA . THR A 1 84 ? 1.604 -10.102 -15.141 1 94.06 84 THR A CA 1
ATOM 665 C C . THR A 1 84 ? 1.372 -9.531 -13.75 1 94.06 84 THR A C 1
ATOM 667 O O . THR A 1 84 ? 0.286 -9.031 -13.453 1 94.06 84 THR A O 1
ATOM 670 N N . MET A 1 85 ? 2.391 -9.625 -12.883 1 96.69 85 MET A N 1
ATOM 671 C CA . MET A 1 85 ? 2.164 -9.281 -11.484 1 96.69 85 MET A CA 1
ATOM 672 C C . MET A 1 85 ? 3.07 -8.125 -11.055 1 96.69 85 MET A C 1
ATOM 674 O O . MET A 1 85 ? 3.168 -7.816 -9.867 1 96.69 85 MET A O 1
ATOM 678 N N . THR A 1 86 ? 3.783 -7.551 -12.008 1 97.31 86 THR A N 1
ATOM 679 C CA . THR A 1 86 ? 4.691 -6.477 -11.625 1 97.31 86 THR A CA 1
ATOM 680 C C . THR A 1 86 ? 4.641 -5.336 -12.641 1 97.31 86 THR A C 1
ATOM 682 O O . THR A 1 86 ? 4.039 -5.477 -13.711 1 97.31 86 THR A O 1
ATOM 685 N N . ARG A 1 87 ? 5.129 -4.254 -12.242 1 95.5 87 ARG A N 1
ATOM 686 C CA . ARG A 1 87 ? 5.402 -3.105 -13.102 1 95.5 87 ARG A CA 1
ATOM 687 C C . ARG A 1 87 ? 6.84 -2.629 -12.938 1 95.5 87 ARG A C 1
ATOM 689 O O . ARG A 1 87 ? 7.535 -3.047 -12.008 1 95.5 87 ARG A O 1
ATOM 696 N N . GLY A 1 88 ? 7.246 -1.711 -13.906 1 92 88 GLY A N 1
ATOM 697 C CA . GLY A 1 88 ? 8.578 -1.131 -13.828 1 92 88 GLY A CA 1
ATOM 698 C C . GLY A 1 88 ? 9.406 -1.383 -15.078 1 92 88 GLY A C 1
ATOM 699 O O . GLY A 1 88 ? 9.234 -2.398 -15.75 1 92 88 GLY A O 1
ATOM 700 N N . ASN A 1 89 ? 10.281 -0.326 -15.305 1 87.88 89 ASN A N 1
ATOM 701 C CA . ASN A 1 89 ? 11.289 -0.434 -16.344 1 87.88 89 ASN A CA 1
ATOM 702 C C . ASN A 1 89 ? 12.633 -0.877 -15.781 1 87.88 89 ASN A C 1
ATOM 704 O O . ASN A 1 89 ? 13.297 -0.116 -15.078 1 87.88 89 ASN A O 1
ATOM 708 N N . GLY A 1 90 ? 13.008 -2.17 -15.914 1 89.12 90 GLY A N 1
ATOM 709 C CA . GLY A 1 90 ? 14.188 -2.717 -15.258 1 89.12 90 GLY A CA 1
ATOM 710 C C . GLY A 1 90 ? 13.867 -3.439 -13.961 1 89.12 90 GLY A C 1
ATOM 711 O O . GLY A 1 90 ? 13.398 -4.578 -13.977 1 89.12 90 GLY A O 1
ATOM 712 N N . LEU A 1 91 ? 13.945 -2.561 -12.844 1 95.12 91 LEU A N 1
ATOM 713 C CA . LEU A 1 91 ? 13.547 -3.129 -11.555 1 95.12 91 LEU A CA 1
ATOM 714 C C . LEU A 1 91 ? 12.031 -3.279 -11.477 1 95.12 91 LEU A C 1
ATOM 716 O O . LEU A 1 91 ? 11.297 -2.398 -11.922 1 95.12 91 LEU A O 1
ATOM 720 N N . LYS A 1 92 ? 11.656 -4.473 -10.961 1 97.75 92 LYS A N 1
ATOM 721 C CA . LYS A 1 92 ? 10.242 -4.812 -10.953 1 97.75 92 LYS A CA 1
ATOM 722 C C . LYS A 1 92 ? 9.656 -4.707 -9.547 1 97.75 92 LYS A C 1
ATOM 724 O O . LYS A 1 92 ? 10.328 -5.027 -8.562 1 97.75 92 LYS A O 1
ATOM 729 N N . ILE A 1 93 ? 8.453 -4.27 -9.5 1 98.12 93 ILE A N 1
ATOM 730 C CA . ILE A 1 93 ? 7.719 -4.168 -8.242 1 98.12 93 ILE A CA 1
ATOM 731 C C . ILE A 1 93 ? 6.332 -4.781 -8.398 1 98.12 93 ILE A C 1
ATOM 733 O O . ILE A 1 93 ? 5.66 -4.559 -9.414 1 98.12 93 ILE A O 1
ATOM 737 N N . PRO A 1 94 ? 5.871 -5.527 -7.418 1 98.12 94 PRO A N 1
ATOM 738 C CA . PRO A 1 94 ? 4.551 -6.156 -7.516 1 98.12 94 PRO A CA 1
ATOM 739 C C . PRO A 1 94 ? 3.42 -5.141 -7.656 1 98.12 94 PRO A C 1
ATOM 741 O O . PRO A 1 94 ? 3.498 -4.043 -7.098 1 98.12 94 PRO A O 1
ATOM 744 N N . ILE A 1 95 ? 2.441 -5.523 -8.406 1 97.62 95 ILE A N 1
ATOM 745 C CA . ILE A 1 95 ? 1.206 -4.754 -8.484 1 97.62 95 ILE A CA 1
ATOM 746 C C . ILE A 1 95 ? 0.097 -5.469 -7.719 1 97.62 95 ILE A C 1
ATOM 748 O O . ILE A 1 95 ? 0.095 -6.699 -7.625 1 97.62 95 ILE A O 1
ATOM 752 N N . LEU A 1 96 ? -0.791 -4.691 -7.137 1 97.56 96 LEU A N 1
ATOM 753 C CA . LEU A 1 96 ? -1.912 -5.25 -6.391 1 97.56 96 LEU A CA 1
ATOM 754 C C . LEU A 1 96 ? -3.061 -5.613 -7.324 1 97.56 96 LEU A C 1
ATOM 756 O O . LEU A 1 96 ? -3.422 -4.828 -8.203 1 97.56 96 LEU A O 1
ATOM 760 N N . ARG A 1 97 ? -3.527 -6.785 -7.164 1 96 97 ARG A N 1
ATOM 761 C CA . ARG A 1 97 ? -4.648 -7.281 -7.953 1 96 97 ARG A CA 1
ATOM 762 C C . ARG A 1 97 ? -5.738 -7.859 -7.055 1 96 97 ARG A C 1
ATOM 764 O O . ARG A 1 97 ? -5.441 -8.445 -6.012 1 96 97 ARG A O 1
ATOM 771 N N . GLY A 1 98 ? -6.918 -7.781 -7.512 1 93.25 98 GLY A N 1
ATOM 772 C CA . GLY A 1 98 ? -8.055 -8.266 -6.746 1 93.25 98 GLY A CA 1
ATOM 773 C C . GLY A 1 98 ? -8.109 -9.781 -6.652 1 93.25 98 GLY A C 1
ATOM 774 O O . GLY A 1 98 ? -8.742 -10.336 -5.754 1 93.25 98 GLY A O 1
ATOM 775 N N . ASP A 1 99 ? -7.48 -10.406 -7.566 1 93.38 99 ASP A N 1
ATOM 776 C CA . ASP A 1 99 ? -7.535 -11.867 -7.551 1 93.38 99 ASP A CA 1
ATOM 777 C C . ASP A 1 99 ? -6.27 -12.453 -6.93 1 93.38 99 ASP A C 1
ATOM 779 O O . ASP A 1 99 ? -5.98 -13.641 -7.094 1 93.38 99 ASP A O 1
ATOM 783 N N . PHE A 1 100 ? -5.5 -11.656 -6.344 1 94.88 100 PHE A N 1
ATOM 784 C CA . PHE A 1 100 ? -4.301 -12.07 -5.625 1 94.88 100 PHE A CA 1
ATOM 785 C C . PHE A 1 100 ? -4.391 -11.68 -4.156 1 94.88 100 PHE A C 1
ATOM 787 O O . PHE A 1 100 ? -4.07 -10.555 -3.781 1 94.88 100 PHE A O 1
ATOM 794 N N . ASP A 1 101 ? -4.742 -12.656 -3.352 1 92.94 101 ASP A N 1
ATOM 795 C CA . ASP A 1 101 ? -5.039 -12.352 -1.954 1 92.94 101 ASP A CA 1
ATOM 796 C C . ASP A 1 101 ? -3.818 -12.594 -1.069 1 92.94 101 ASP A C 1
ATOM 798 O O . ASP A 1 101 ? -2.713 -12.805 -1.573 1 92.94 101 ASP A O 1
ATOM 802 N N . ARG A 1 102 ? -4.027 -12.5 0.174 1 96.12 102 ARG A N 1
ATOM 803 C CA . ARG A 1 102 ? -2.951 -12.617 1.154 1 96.12 102 ARG A CA 1
ATOM 804 C C . ARG A 1 102 ? -2.223 -13.945 1.014 1 96.12 102 ARG A C 1
ATOM 806 O O . ARG A 1 102 ? -0.99 -13.984 0.998 1 96.12 102 ARG A O 1
ATOM 813 N N . SER A 1 103 ? -2.975 -15.016 0.91 1 96.25 103 SER A N 1
ATOM 814 C CA . SER A 1 103 ? -2.375 -16.344 0.838 1 96.25 103 SER A CA 1
ATOM 815 C C . SER A 1 103 ? -1.492 -16.484 -0.397 1 96.25 103 SER A C 1
ATOM 817 O O . SER A 1 103 ? -0.443 -17.141 -0.347 1 96.25 103 SER A O 1
ATOM 819 N N . ARG A 1 104 ? -1.9 -15.867 -1.457 1 96.38 104 ARG A N 1
ATOM 820 C CA . ARG A 1 104 ? -1.119 -15.922 -2.689 1 96.38 104 ARG A CA 1
ATOM 821 C C . ARG A 1 104 ? 0.188 -15.148 -2.545 1 96.38 104 ARG A C 1
ATOM 823 O O . ARG A 1 104 ? 1.239 -15.609 -2.998 1 96.38 104 ARG A O 1
ATOM 830 N N . TRP A 1 105 ? 0.165 -14.047 -1.89 1 98.25 105 TRP A N 1
ATOM 831 C CA . TRP A 1 105 ? 1.388 -13.289 -1.646 1 98.25 105 TRP A CA 1
ATOM 832 C C . TRP A 1 105 ? 2.33 -14.062 -0.725 1 98.25 105 TRP A C 1
ATOM 834 O O . TRP A 1 105 ? 3.545 -14.07 -0.939 1 98.25 105 TRP A O 1
ATOM 844 N N . GLU A 1 106 ? 1.769 -14.68 0.263 1 98.19 106 GLU A N 1
ATOM 845 C CA . GLU A 1 106 ? 2.59 -15.547 1.102 1 98.19 106 GLU A CA 1
ATOM 846 C C . GLU A 1 106 ? 3.213 -16.672 0.284 1 98.19 106 GLU A C 1
ATOM 848 O O . GLU A 1 106 ? 4.363 -17.047 0.519 1 98.19 106 GLU A O 1
ATOM 853 N N . GLY A 1 107 ? 2.383 -17.156 -0.623 1 98.06 107 GLY A N 1
ATOM 854 C CA . GLY A 1 107 ? 2.885 -18.172 -1.534 1 98.06 107 GLY A CA 1
ATOM 855 C C . GLY A 1 107 ? 4.086 -17.719 -2.34 1 98.06 107 GLY A C 1
ATOM 856 O O . GLY A 1 107 ? 5.059 -18.453 -2.49 1 98.06 107 GLY A O 1
ATOM 857 N N . VAL A 1 108 ? 4.047 -16.547 -2.832 1 98.56 108 VAL A N 1
ATOM 858 C CA . VAL A 1 108 ? 5.18 -15.984 -3.561 1 98.56 108 VAL A CA 1
ATOM 859 C C . VAL A 1 108 ? 6.402 -15.922 -2.646 1 98.56 108 VAL A C 1
ATOM 861 O O . VAL A 1 108 ? 7.508 -16.281 -3.057 1 98.56 108 VAL A O 1
ATOM 864 N N . GLY A 1 109 ? 6.145 -15.469 -1.436 1 98.62 109 GLY A N 1
ATOM 865 C CA . GLY A 1 109 ? 7.219 -15.484 -0.459 1 98.62 109 GLY A CA 1
ATOM 866 C C . GLY A 1 109 ? 7.84 -16.859 -0.277 1 98.62 109 GLY A C 1
ATOM 867 O O . GLY A 1 109 ? 9.062 -17 -0.233 1 98.62 109 GLY A O 1
ATOM 868 N N . ARG A 1 110 ? 7.008 -17.828 -0.236 1 98.25 110 ARG A N 1
ATOM 869 C CA . ARG A 1 110 ? 7.488 -19.188 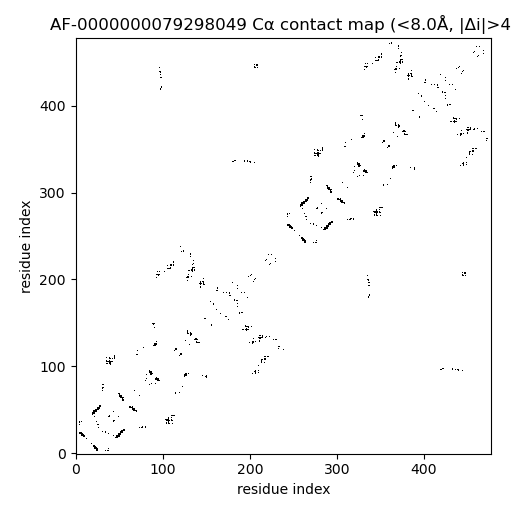-0.028 1 98.25 110 ARG A CA 1
ATOM 870 C C . ARG A 1 110 ? 8.242 -19.703 -1.252 1 98.25 110 ARG A C 1
ATOM 872 O O . ARG A 1 110 ? 9.203 -20.453 -1.124 1 98.25 110 ARG A O 1
ATOM 879 N N . ILE A 1 111 ? 7.777 -19.312 -2.393 1 98.06 111 ILE A N 1
ATOM 880 C CA . ILE A 1 111 ? 8.477 -19.672 -3.621 1 98.06 111 ILE A CA 1
ATOM 881 C C . ILE A 1 111 ? 9.883 -19.078 -3.607 1 98.06 111 ILE A C 1
ATOM 883 O O . ILE A 1 111 ? 10.852 -19.75 -3.951 1 98.06 111 ILE A O 1
ATOM 887 N N . ILE A 1 112 ? 10.055 -17.859 -3.182 1 98.19 112 ILE A N 1
ATOM 888 C CA . ILE A 1 112 ? 11.352 -17.203 -3.084 1 98.19 112 ILE A CA 1
ATOM 889 C C . ILE A 1 112 ? 12.234 -17.938 -2.072 1 98.19 112 ILE A C 1
ATOM 891 O O . ILE A 1 112 ? 13.391 -18.25 -2.357 1 98.19 112 ILE A O 1
ATOM 895 N N . CYS A 1 113 ? 11.641 -18.234 -0.937 1 97.44 113 CYS A N 1
ATOM 896 C CA . CYS A 1 113 ? 12.391 -18.906 0.12 1 97.44 113 CYS A CA 1
ATOM 897 C C . CYS A 1 113 ? 12.852 -20.281 -0.332 1 97.44 113 CYS A C 1
ATOM 899 O O . CYS A 1 113 ? 14.008 -20.656 -0.118 1 97.44 113 CYS A O 1
ATOM 901 N N . LYS A 1 114 ? 11.945 -21 -0.91 1 96.69 114 LYS A N 1
ATOM 902 C CA . LYS A 1 114 ? 12.297 -22.344 -1.374 1 96.69 114 LYS A CA 1
ATOM 903 C C . LYS A 1 114 ? 13.352 -22.281 -2.475 1 96.69 114 LYS A C 1
ATOM 905 O O . LYS A 1 114 ? 14.258 -23.109 -2.516 1 96.69 114 LYS A O 1
ATOM 910 N N . GLY A 1 115 ? 13.195 -21.344 -3.348 1 96.44 115 GLY A N 1
ATOM 911 C CA . GLY A 1 115 ? 14.211 -21.125 -4.363 1 96.44 115 GLY A CA 1
ATOM 912 C C . GLY A 1 115 ? 15.594 -20.875 -3.779 1 96.44 115 GLY A C 1
ATOM 913 O O . GLY A 1 115 ? 16.578 -21.422 -4.27 1 96.44 115 GLY A O 1
ATOM 914 N N . TRP A 1 116 ? 15.625 -20.109 -2.795 1 96.44 116 TRP A N 1
ATOM 915 C CA . TRP A 1 116 ? 16.891 -19.828 -2.131 1 96.44 116 TRP A CA 1
ATOM 916 C C . TRP A 1 116 ? 17.438 -21.078 -1.456 1 96.44 116 TRP A C 1
ATOM 918 O O . TRP A 1 116 ? 18.609 -21.438 -1.657 1 96.44 116 TRP A O 1
ATOM 928 N N . LYS A 1 117 ? 16.625 -21.781 -0.745 1 94.81 117 LYS A N 1
ATOM 929 C CA . LYS A 1 117 ? 17.047 -22.938 0.05 1 94.81 117 LYS A CA 1
ATOM 930 C C . LYS A 1 117 ? 17.516 -24.078 -0.844 1 94.81 117 LYS A C 1
ATOM 932 O O . LYS A 1 117 ? 18.531 -24.719 -0.569 1 94.81 117 LYS A O 1
ATOM 937 N N . ASP A 1 118 ? 16.734 -24.281 -1.845 1 93.88 118 ASP A N 1
ATOM 938 C CA . ASP A 1 118 ? 16.969 -25.469 -2.648 1 93.88 118 ASP A CA 1
ATOM 939 C C . ASP A 1 118 ? 17.969 -25.188 -3.77 1 93.88 118 ASP A C 1
ATOM 941 O O . ASP A 1 118 ? 18.703 -26.094 -4.191 1 93.88 118 ASP A O 1
ATOM 945 N N . LEU A 1 119 ? 18.016 -23.953 -4.242 1 94.94 119 LEU A N 1
ATOM 946 C CA . LEU A 1 119 ? 18.734 -23.719 -5.488 1 94.94 119 LEU A CA 1
ATOM 947 C C . LEU A 1 119 ? 19.688 -22.531 -5.344 1 94.94 119 LEU A C 1
ATOM 949 O O . LEU A 1 119 ? 20.406 -22.203 -6.285 1 94.94 119 LEU A O 1
ATOM 953 N N . ASN A 1 120 ? 19.672 -21.891 -4.258 1 95.5 120 ASN A N 1
ATOM 954 C CA . ASN A 1 120 ? 20.422 -20.656 -4.07 1 95.5 120 ASN A CA 1
ATOM 955 C C . ASN A 1 120 ? 20.031 -19.609 -5.105 1 95.5 120 ASN A C 1
ATOM 957 O O . ASN A 1 120 ? 20.891 -18.906 -5.645 1 95.5 120 ASN A O 1
ATOM 961 N N . TYR A 1 121 ? 18.75 -19.578 -5.402 1 95.88 121 TYR A N 1
ATOM 962 C CA . TYR A 1 121 ? 18.219 -18.656 -6.391 1 95.88 121 TYR A CA 1
ATOM 963 C C . TYR A 1 121 ? 17.453 -17.516 -5.723 1 95.88 121 TYR A C 1
ATOM 965 O O . TYR A 1 121 ? 16.594 -17.766 -4.871 1 95.88 121 TYR A O 1
ATOM 973 N N . PHE A 1 122 ? 17.766 -16.281 -6.121 1 97.25 122 PHE A N 1
ATOM 974 C CA . PHE A 1 122 ? 17.078 -15.07 -5.656 1 97.25 122 PHE A CA 1
ATOM 975 C C . PHE A 1 122 ? 16.609 -14.227 -6.836 1 97.25 122 PHE A C 1
ATOM 977 O O . PHE A 1 122 ? 17.375 -13.992 -7.777 1 97.25 122 PHE A O 1
ATOM 984 N N . PRO A 1 123 ? 15.352 -13.844 -6.812 1 97.06 123 PRO A N 1
ATOM 985 C CA . PRO A 1 123 ? 14.828 -13.078 -7.945 1 97.06 123 PRO A CA 1
ATOM 986 C C . PRO A 1 123 ? 15.305 -11.625 -7.953 1 97.06 123 PRO A C 1
ATOM 988 O O . PRO A 1 123 ? 14.578 -10.734 -7.52 1 97.06 123 PRO A O 1
ATOM 991 N N . LYS A 1 124 ? 16.344 -11.367 -8.57 1 96.62 124 LYS A N 1
ATOM 992 C CA . LYS A 1 124 ? 17.047 -10.086 -8.508 1 96.62 124 LYS A CA 1
ATOM 993 C C . LYS A 1 124 ? 16.344 -9.023 -9.344 1 96.62 124 LYS A C 1
ATOM 995 O O . LYS A 1 124 ? 16.656 -7.84 -9.266 1 96.62 124 LYS A O 1
ATOM 1000 N N . MET A 1 125 ? 15.406 -9.492 -10.18 1 96.06 125 MET A N 1
ATOM 1001 C CA . MET A 1 125 ? 14.656 -8.516 -10.977 1 96.06 125 MET A CA 1
ATOM 1002 C C . MET A 1 125 ? 13.719 -7.703 -10.094 1 96.06 125 MET A C 1
ATOM 1004 O O . MET A 1 125 ? 13.281 -6.617 -10.484 1 96.06 125 MET A O 1
ATOM 1008 N N . LEU A 1 126 ? 13.328 -8.258 -8.883 1 98.19 126 LEU A N 1
ATOM 1009 C CA . LEU A 1 126 ? 12.516 -7.5 -7.941 1 98.19 126 LEU A CA 1
ATOM 1010 C C . LEU A 1 126 ? 13.336 -6.398 -7.277 1 98.19 126 LEU A C 1
ATOM 1012 O O . LEU A 1 126 ? 14.484 -6.621 -6.895 1 98.19 126 LEU A O 1
ATOM 1016 N N . ALA A 1 127 ? 12.789 -5.254 -7.242 1 98.31 127 ALA A N 1
ATOM 1017 C CA . ALA A 1 127 ? 13.508 -4.074 -6.77 1 98.31 127 ALA A CA 1
ATOM 1018 C C . ALA A 1 127 ? 14.078 -4.301 -5.375 1 98.31 127 ALA A C 1
ATOM 1020 O O . ALA A 1 127 ? 13.375 -4.77 -4.477 1 98.31 127 ALA A O 1
ATOM 1021 N N . PRO A 1 128 ? 15.32 -3.889 -5.16 1 98.25 128 PRO A N 1
ATOM 1022 C CA . PRO A 1 128 ? 15.945 -4.07 -3.85 1 98.25 128 PRO A CA 1
ATOM 1023 C C . PRO A 1 128 ? 15.18 -3.367 -2.73 1 98.25 128 PRO A C 1
ATOM 1025 O O . PRO A 1 128 ? 15.055 -3.908 -1.628 1 98.25 128 PRO A O 1
ATOM 1028 N N . ALA A 1 129 ? 14.703 -2.17 -2.971 1 98.56 129 ALA A N 1
ATOM 1029 C CA . ALA A 1 129 ? 13.961 -1.431 -1.951 1 98.56 129 ALA A CA 1
ATOM 1030 C C . ALA A 1 129 ? 12.711 -2.191 -1.522 1 98.56 129 ALA A C 1
ATOM 1032 O O . ALA A 1 129 ? 12.391 -2.248 -0.334 1 98.56 129 ALA A O 1
ATOM 1033 N N . PHE A 1 130 ? 12.039 -2.818 -2.512 1 98.75 130 PHE A N 1
ATOM 1034 C CA . PHE A 1 130 ? 10.859 -3.623 -2.227 1 98.75 130 PHE A CA 1
ATOM 1035 C C . PHE A 1 130 ? 11.227 -4.859 -1.412 1 98.75 130 PHE A C 1
ATOM 1037 O O . PHE A 1 130 ? 10.617 -5.133 -0.377 1 98.75 130 PHE A O 1
ATOM 1044 N N . MET A 1 131 ? 12.227 -5.559 -1.84 1 98.81 131 MET A N 1
ATOM 1045 C CA . MET A 1 131 ? 12.586 -6.82 -1.197 1 98.81 131 MET A CA 1
ATOM 1046 C C . MET A 1 131 ? 13.148 -6.578 0.202 1 98.81 131 MET A C 1
ATOM 1048 O O . MET A 1 131 ? 12.883 -7.352 1.122 1 98.81 131 MET A O 1
ATOM 1052 N N . GLU A 1 132 ? 13.93 -5.508 0.363 1 98.81 132 GLU A N 1
ATOM 1053 C CA . GLU A 1 132 ? 14.406 -5.176 1.704 1 98.81 132 GLU A CA 1
ATOM 1054 C C . GLU A 1 132 ? 13.242 -4.879 2.643 1 98.81 132 GLU A C 1
ATOM 1056 O O . GLU A 1 132 ? 13.242 -5.305 3.801 1 98.81 132 GLU A O 1
ATOM 1061 N N . THR A 1 133 ? 12.305 -4.152 2.125 1 98.69 133 THR A N 1
ATOM 1062 C CA . THR A 1 133 ? 11.109 -3.863 2.902 1 98.69 133 THR A CA 1
ATOM 1063 C C . THR A 1 133 ? 10.352 -5.148 3.229 1 98.69 133 THR A C 1
ATOM 1065 O O . THR A 1 133 ? 9.867 -5.324 4.348 1 98.69 133 THR A O 1
ATOM 1068 N N . ALA A 1 134 ? 10.281 -6.07 2.287 1 98.81 134 ALA A N 1
ATOM 1069 C CA . ALA A 1 134 ? 9.531 -7.312 2.443 1 98.81 134 ALA A CA 1
ATOM 1070 C C . ALA A 1 134 ? 10.227 -8.25 3.43 1 98.81 134 ALA A C 1
ATOM 1072 O O . ALA A 1 134 ? 9.602 -9.172 3.959 1 98.81 134 ALA A O 1
ATOM 1073 N N . VAL A 1 135 ? 11.477 -8 3.658 1 98.75 135 VAL A N 1
ATOM 1074 C CA . VAL A 1 135 ? 12.203 -8.844 4.602 1 98.75 135 VAL A CA 1
ATOM 1075 C C . VAL A 1 135 ? 12.258 -8.164 5.969 1 98.75 135 VAL A C 1
ATOM 1077 O O . VAL A 1 135 ? 12.016 -8.797 6.996 1 98.75 135 VAL A O 1
ATOM 1080 N N . TYR A 1 136 ? 12.5 -6.836 6.008 1 98.31 136 TYR A N 1
ATOM 1081 C CA . TYR A 1 136 ? 12.867 -6.188 7.262 1 98.31 136 TYR A CA 1
ATOM 1082 C C . TYR A 1 136 ? 11.812 -5.164 7.676 1 98.31 136 TYR A C 1
ATOM 1084 O O . TYR A 1 136 ? 11.883 -4.598 8.773 1 98.31 136 TYR A O 1
ATOM 1092 N N . GLY A 1 137 ? 10.898 -4.848 6.875 1 97.44 137 GLY A N 1
ATOM 1093 C CA . GLY A 1 137 ? 9.82 -3.934 7.219 1 97.44 137 GLY A CA 1
ATOM 1094 C C . GLY A 1 137 ? 10.078 -2.508 6.77 1 97.44 137 GLY A C 1
ATOM 1095 O O . GLY A 1 137 ? 9.172 -1.67 6.797 1 97.44 137 GLY A O 1
ATOM 1096 N N . LYS A 1 138 ? 11.25 -2.221 6.336 1 96.94 138 LYS A N 1
ATOM 1097 C CA . LYS A 1 138 ? 11.648 -0.909 5.836 1 96.94 138 LYS A CA 1
ATOM 1098 C C . LYS A 1 138 ? 12.891 -1.016 4.949 1 96.94 138 LYS A C 1
ATOM 1100 O O . LYS A 1 138 ? 13.586 -2.033 4.965 1 96.94 138 LYS A O 1
ATOM 1105 N N . THR A 1 139 ? 13.094 0.015 4.141 1 98.06 139 THR A N 1
ATOM 1106 C CA . THR A 1 139 ? 14.25 -0.019 3.256 1 98.06 139 THR A CA 1
ATOM 1107 C C . THR A 1 139 ? 15.242 1.08 3.621 1 98.06 139 THR A C 1
ATOM 1109 O O . THR A 1 139 ? 14.852 2.146 4.102 1 98.06 139 THR A O 1
ATOM 1112 N N . THR A 1 140 ? 16.453 0.802 3.416 1 96.69 140 THR A N 1
ATOM 1113 C CA . THR A 1 140 ? 17.547 1.771 3.545 1 96.69 140 THR A CA 1
ATOM 1114 C C . THR A 1 140 ? 18.094 2.152 2.174 1 96.69 140 THR A C 1
ATOM 1116 O O . THR A 1 140 ? 18.969 3.008 2.068 1 96.69 140 THR A O 1
ATOM 1119 N N . VAL A 1 141 ? 17.531 1.507 1.178 1 97.06 141 VAL A N 1
ATOM 1120 C CA . VAL A 1 141 ? 17.984 1.744 -0.19 1 97.06 141 VAL A CA 1
ATOM 1121 C C . VAL A 1 141 ? 17.5 3.111 -0.664 1 97.06 141 VAL A C 1
ATOM 1123 O O . VAL A 1 141 ? 16.328 3.451 -0.497 1 97.06 141 VAL A O 1
ATOM 1126 N N . ASP A 1 142 ? 18.406 3.908 -1.126 1 97 142 ASP A N 1
ATOM 1127 C CA . ASP A 1 142 ? 18.016 5.156 -1.773 1 97 142 ASP A CA 1
ATOM 1128 C C . ASP A 1 142 ? 17.297 4.887 -3.09 1 97 142 ASP A C 1
ATOM 1130 O O . ASP A 1 142 ? 17.859 4.312 -4.016 1 97 142 ASP A O 1
ATOM 1134 N N . THR A 1 143 ? 16.094 5.418 -3.225 1 97.75 143 THR A N 1
ATOM 1135 C CA . THR A 1 143 ? 15.242 5.047 -4.34 1 97.75 143 THR A CA 1
ATOM 1136 C C . THR A 1 143 ? 15.297 6.098 -5.441 1 97.75 143 THR A C 1
ATOM 1138 O O . THR A 1 143 ? 14.609 5.98 -6.457 1 97.75 143 THR A O 1
ATOM 1141 N N . LYS A 1 144 ? 16.109 7.141 -5.227 1 98.06 144 LYS A N 1
ATOM 1142 C CA . LYS A 1 144 ? 16.172 8.242 -6.188 1 98.06 144 LYS A CA 1
ATOM 1143 C C . LYS A 1 144 ? 16.609 7.746 -7.562 1 98.06 144 LYS A C 1
ATOM 1145 O O . LYS A 1 144 ? 15.93 8.008 -8.562 1 98.06 144 LYS A O 1
ATOM 1150 N N . GLU A 1 145 ? 17.656 6.984 -7.594 1 96.31 145 GLU A N 1
ATOM 1151 C CA . GLU A 1 145 ? 18.188 6.523 -8.875 1 96.31 145 GLU A CA 1
ATOM 1152 C C . GLU A 1 145 ? 17.203 5.562 -9.555 1 96.31 145 GLU A C 1
ATOM 1154 O O . GLU A 1 145 ? 16.984 5.645 -10.766 1 96.31 145 GLU A O 1
ATOM 1159 N N . ALA A 1 146 ? 16.719 4.637 -8.773 1 96.31 146 ALA A N 1
ATOM 1160 C CA . ALA A 1 146 ? 15.727 3.709 -9.32 1 96.31 146 ALA A CA 1
ATOM 1161 C C . ALA A 1 146 ? 14.531 4.461 -9.906 1 96.31 146 ALA A C 1
ATOM 1163 O O . ALA A 1 146 ? 14.031 4.102 -10.977 1 96.31 146 ALA A O 1
ATOM 1164 N N . PHE A 1 147 ? 14.117 5.527 -9.258 1 97.62 147 PHE A N 1
ATOM 1165 C CA . PHE A 1 147 ? 13 6.34 -9.719 1 97.62 147 PHE A CA 1
ATOM 1166 C C . PHE A 1 147 ? 13.32 7.008 -11.047 1 97.62 147 PHE A C 1
ATOM 1168 O O . PHE A 1 147 ? 12.523 6.961 -11.984 1 97.62 147 PHE A O 1
ATOM 1175 N N . LEU A 1 148 ? 14.461 7.598 -11.102 1 97.44 148 LEU A N 1
ATOM 1176 C CA . LEU A 1 148 ? 14.867 8.305 -12.32 1 97.44 148 LEU A CA 1
ATOM 1177 C C . LEU A 1 148 ? 14.945 7.344 -13.5 1 97.44 148 LEU A C 1
ATOM 1179 O O . LEU A 1 148 ? 14.672 7.727 -14.641 1 97.44 148 LEU A O 1
ATOM 1183 N N . GLN A 1 149 ? 15.25 6.109 -13.227 1 95.25 149 GLN A N 1
ATOM 1184 C CA . GLN A 1 149 ? 15.336 5.117 -14.297 1 95.25 149 GLN A CA 1
ATOM 1185 C C . GLN A 1 149 ? 13.945 4.605 -14.68 1 95.25 149 GLN A C 1
ATOM 1187 O O . GLN A 1 149 ? 13.758 4.082 -15.781 1 95.25 149 GLN A O 1
ATOM 1192 N N . TRP A 1 150 ? 13.094 4.793 -13.828 1 95.25 150 TRP A N 1
ATOM 1193 C CA . TRP A 1 150 ? 11.75 4.238 -13.984 1 95.25 150 TRP A CA 1
ATOM 1194 C C . TRP A 1 150 ? 10.867 5.176 -14.797 1 95.25 150 TRP A C 1
ATOM 1196 O O . TRP A 1 150 ? 10.023 4.723 -15.57 1 95.25 150 TRP A O 1
ATOM 1206 N N . ILE A 1 151 ? 11.016 6.457 -14.719 1 96.25 151 ILE A N 1
ATOM 1207 C CA . ILE A 1 151 ? 10.117 7.434 -15.32 1 96.25 151 ILE A CA 1
ATOM 1208 C C . ILE A 1 151 ? 10.453 7.605 -16.797 1 96.25 151 ILE A C 1
ATOM 1210 O O . ILE A 1 151 ? 11.539 7.211 -17.25 1 96.25 151 ILE A O 1
ATOM 1214 N N . PRO A 1 152 ? 9.469 8.125 -17.516 1 95.69 152 PRO A N 1
ATOM 1215 C CA . PRO A 1 152 ? 9.75 8.383 -18.938 1 95.69 152 PRO A CA 1
ATOM 1216 C C . PRO A 1 152 ? 11 9.234 -19.141 1 95.69 152 PRO A C 1
ATOM 1218 O O . PRO A 1 152 ? 11.273 10.133 -18.344 1 95.69 152 PRO A O 1
ATOM 1221 N N . GLU A 1 153 ? 11.641 8.969 -20.219 1 96.5 153 GLU A N 1
ATOM 1222 C CA . GLU A 1 153 ? 12.914 9.602 -20.531 1 96.5 153 GLU A CA 1
ATOM 1223 C C . GLU A 1 153 ? 12.789 11.125 -20.547 1 96.5 153 GLU A C 1
ATOM 1225 O O . GLU A 1 153 ? 13.664 11.828 -20.031 1 96.5 153 GLU A O 1
ATOM 1230 N N . ALA A 1 154 ? 11.797 11.594 -21.094 1 97.12 154 ALA A N 1
ATOM 1231 C CA . ALA A 1 154 ? 11.586 13.039 -21.188 1 97.12 154 ALA A CA 1
ATOM 1232 C C . ALA A 1 154 ? 11.531 13.672 -19.797 1 97.12 154 ALA A C 1
ATOM 1234 O O . ALA A 1 154 ? 12.086 14.758 -19.578 1 97.12 154 ALA A O 1
ATOM 1235 N N . GLU A 1 155 ? 10.875 13.047 -18.922 1 97.69 155 GLU A N 1
ATOM 1236 C CA . GLU A 1 155 ? 10.781 13.539 -17.547 1 97.69 155 GLU A CA 1
ATOM 1237 C C . GLU A 1 155 ? 12.117 13.383 -16.828 1 97.69 155 GLU A C 1
ATOM 1239 O O . GLU A 1 155 ? 12.516 14.266 -16.062 1 97.69 155 GLU A O 1
ATOM 1244 N N . ARG A 1 156 ? 12.734 12.297 -17.062 1 97.88 156 ARG A N 1
ATOM 1245 C CA . ARG A 1 156 ? 14.039 12.047 -16.453 1 97.88 156 ARG A CA 1
ATOM 1246 C C . ARG A 1 156 ? 15.031 13.148 -16.812 1 97.88 156 ARG A C 1
ATOM 1248 O O . ARG A 1 156 ? 15.758 13.641 -15.953 1 97.88 156 ARG A O 1
ATOM 1255 N N . GLU A 1 157 ? 15.016 13.508 -17.984 1 98.12 157 GLU A N 1
ATOM 1256 C CA . GLU A 1 157 ? 15.938 14.539 -18.469 1 98.12 157 GLU A CA 1
ATOM 1257 C C . GLU A 1 157 ? 15.703 15.859 -17.734 1 98.12 157 GLU A C 1
ATOM 1259 O O . GLU A 1 157 ? 16.656 16.547 -17.359 1 98.12 157 GLU A O 1
ATOM 1264 N N . VAL A 1 158 ? 14.453 16.188 -17.594 1 98.25 158 VAL A N 1
ATOM 1265 C CA . VAL A 1 158 ? 14.094 17.422 -16.906 1 98.25 158 VAL A CA 1
ATOM 1266 C C . VAL A 1 158 ? 14.594 17.375 -15.469 1 98.25 158 VAL A C 1
ATOM 1268 O O . VAL A 1 158 ? 15.211 18.328 -14.984 1 98.25 158 VAL A O 1
ATOM 1271 N N . LEU A 1 159 ? 14.406 16.297 -14.852 1 98.56 159 LEU A N 1
ATOM 1272 C CA . LEU A 1 159 ? 14.766 16.156 -13.445 1 98.56 159 LEU A CA 1
ATOM 1273 C C . LEU A 1 159 ? 16.281 16.109 -13.266 1 98.56 159 LEU A C 1
ATOM 1275 O O . LEU A 1 159 ? 16.812 16.734 -12.352 1 98.56 159 LEU A O 1
ATOM 1279 N N . GLU A 1 160 ? 16.922 15.414 -14.133 1 98.44 160 GLU A N 1
ATOM 1280 C CA . GLU A 1 160 ? 18.375 15.336 -14.062 1 98.44 160 GLU A CA 1
ATOM 1281 C C . GLU A 1 160 ? 19.016 16.688 -14.328 1 98.44 160 GLU A C 1
ATOM 1283 O O . GLU A 1 160 ? 19.984 17.062 -13.664 1 98.44 160 GLU A O 1
ATOM 1288 N N . ALA A 1 161 ? 18.5 17.391 -15.242 1 98.31 161 ALA A N 1
ATOM 1289 C CA . ALA A 1 161 ? 18.984 18.734 -15.5 1 98.31 161 ALA A CA 1
ATOM 1290 C C . ALA A 1 161 ? 18.812 19.625 -14.273 1 98.31 161 ALA A C 1
ATOM 1292 O O . ALA A 1 161 ? 19.703 20.406 -13.93 1 98.31 161 ALA A O 1
ATOM 1293 N N . ALA A 1 162 ? 17.656 19.531 -13.656 1 98.5 162 ALA A N 1
ATOM 1294 C CA . ALA A 1 162 ? 17.359 20.344 -12.484 1 98.5 162 ALA A CA 1
ATOM 1295 C C . ALA A 1 162 ? 18.281 20 -11.32 1 98.5 162 ALA A C 1
ATOM 1297 O O . ALA A 1 162 ? 18.641 20.875 -10.523 1 98.5 162 ALA A O 1
ATOM 1298 N N . LEU A 1 163 ? 18.672 18.766 -11.25 1 98.12 163 LEU A N 1
ATOM 1299 C CA . LEU A 1 163 ? 19.594 18.328 -10.211 1 98.12 163 LEU A CA 1
ATOM 1300 C C . LEU A 1 163 ? 20.984 18.922 -10.438 1 98.12 163 LEU A C 1
ATOM 1302 O O . LEU A 1 163 ? 21.703 19.203 -9.477 1 98.12 163 LEU A O 1
ATOM 1306 N N . HIS A 1 164 ? 21.312 19.016 -11.625 1 97.75 164 HIS A N 1
ATOM 1307 C CA . HIS A 1 164 ? 22.609 19.578 -11.977 1 97.75 164 HIS A CA 1
ATOM 1308 C C . HIS A 1 164 ? 22.625 21.094 -11.82 1 97.75 164 HIS A C 1
ATOM 1310 O O . HIS A 1 164 ? 23.578 21.656 -11.281 1 97.75 164 HIS A O 1
ATOM 1316 N N . GLU A 1 165 ? 21.625 21.734 -12.383 1 97.81 165 GLU A N 1
ATOM 1317 C CA . GLU A 1 165 ? 21.406 23.172 -12.305 1 97.81 165 GLU A CA 1
ATOM 1318 C C . GLU A 1 165 ? 19.922 23.516 -12.188 1 97.81 165 GLU A C 1
ATOM 1320 O O . GLU A 1 165 ? 19.172 23.422 -13.164 1 97.81 165 GLU A O 1
ATOM 1325 N N . PHE A 1 166 ? 19.547 23.969 -10.984 1 98 166 PHE A N 1
ATOM 1326 C CA . PHE A 1 166 ? 18.125 24.219 -10.727 1 98 166 PHE A CA 1
ATOM 1327 C C . PHE A 1 166 ? 17.625 25.391 -11.57 1 98 166 PHE A C 1
ATOM 1329 O O . PHE A 1 166 ? 18.25 26.453 -11.586 1 98 166 PHE A O 1
ATOM 1336 N N . PRO A 1 167 ? 16.609 25.188 -12.203 1 97.25 167 PRO A N 1
ATOM 1337 C CA . PRO A 1 167 ? 16.156 26.203 -13.148 1 97.25 167 PRO A CA 1
ATOM 1338 C C . PRO A 1 167 ? 15.477 27.391 -12.461 1 97.25 167 PRO A C 1
ATOM 1340 O O . PRO A 1 167 ? 14.914 27.25 -11.375 1 97.25 167 PRO A O 1
ATOM 1343 N N . THR A 1 168 ? 15.477 28.484 -13.125 1 95.38 168 THR A N 1
ATOM 1344 C CA . THR A 1 168 ? 14.773 29.688 -12.656 1 95.38 168 THR A CA 1
ATOM 1345 C C . THR A 1 168 ? 13.273 29.547 -12.875 1 95.38 168 THR A C 1
ATOM 1347 O O . THR A 1 168 ? 12.477 29.969 -12.031 1 95.38 168 THR A O 1
ATOM 1350 N N . ASP A 1 169 ? 12.961 29.016 -13.953 1 95.38 169 ASP A N 1
ATOM 1351 C CA . ASP A 1 169 ? 11.57 28.703 -14.258 1 95.38 169 ASP A CA 1
ATOM 1352 C C . ASP A 1 169 ? 11.242 27.25 -13.898 1 95.38 169 ASP A C 1
ATOM 1354 O O . ASP A 1 169 ? 11.711 26.328 -14.555 1 95.38 169 ASP A O 1
ATOM 1358 N N . THR A 1 170 ? 10.312 27.078 -12.93 1 96.38 170 THR A N 1
ATOM 1359 C CA . THR A 1 170 ? 10.078 25.734 -12.398 1 96.38 170 THR A CA 1
ATOM 1360 C C . THR A 1 170 ? 8.789 25.156 -12.969 1 96.38 170 THR A C 1
ATOM 1362 O O . THR A 1 170 ? 8.297 24.141 -12.484 1 96.38 170 THR A O 1
ATOM 1365 N N . ALA A 1 171 ? 8.25 25.656 -13.977 1 96.5 171 ALA A N 1
ATOM 1366 C CA . ALA A 1 171 ? 6.949 25.25 -14.5 1 96.5 171 ALA A CA 1
ATOM 1367 C C . ALA A 1 171 ? 6.953 23.766 -14.891 1 96.5 171 ALA A C 1
ATOM 1369 O O . ALA A 1 171 ? 6.016 23.031 -14.57 1 96.5 171 ALA A O 1
ATOM 1370 N N . GLU A 1 172 ? 7.969 23.375 -15.562 1 96.56 172 GLU A N 1
ATOM 1371 C CA . GLU A 1 172 ? 8.062 21.984 -15.992 1 96.56 172 GLU A CA 1
ATOM 1372 C C . GLU A 1 172 ? 8.203 21.047 -14.797 1 96.56 172 GLU A C 1
ATOM 1374 O O . GLU A 1 172 ? 7.613 19.953 -14.773 1 96.56 172 GLU A O 1
ATOM 1379 N N . LEU A 1 173 ? 8.945 21.422 -13.867 1 97.62 173 LEU A N 1
ATOM 1380 C CA . LEU A 1 173 ? 9.102 20.656 -12.641 1 97.62 173 LEU A CA 1
ATOM 1381 C C . LEU A 1 173 ? 7.777 20.547 -11.891 1 97.62 173 LEU A C 1
ATOM 1383 O O . LEU A 1 173 ? 7.406 19.469 -11.422 1 97.62 173 LEU A O 1
ATOM 1387 N N . ASP A 1 174 ? 7.113 21.656 -11.875 1 97.06 174 ASP A N 1
ATOM 1388 C CA . ASP A 1 174 ? 5.824 21.688 -11.188 1 97.06 174 ASP A CA 1
ATOM 1389 C C . ASP A 1 174 ? 4.844 20.688 -11.805 1 97.06 174 ASP A C 1
ATOM 1391 O O . ASP A 1 174 ? 4.094 20.031 -11.094 1 97.06 174 ASP A O 1
ATOM 1395 N N . ASP A 1 175 ? 4.887 20.641 -13.07 1 96.62 175 ASP A N 1
ATOM 1396 C CA . ASP A 1 175 ? 4 19.719 -13.781 1 96.62 175 ASP A CA 1
ATOM 1397 C C . ASP A 1 175 ? 4.336 18.266 -13.453 1 96.62 175 ASP A C 1
ATOM 1399 O O . ASP A 1 175 ? 3.436 17.453 -13.234 1 96.62 175 ASP A O 1
ATOM 1403 N N . ILE A 1 176 ? 5.582 17.984 -13.422 1 96.94 176 ILE A N 1
ATOM 1404 C CA . ILE A 1 176 ? 6.02 16.641 -13.07 1 96.94 176 ILE A CA 1
ATOM 1405 C C . ILE A 1 176 ? 5.613 16.312 -11.641 1 96.94 176 ILE A C 1
ATOM 1407 O O . ILE A 1 176 ? 5.078 15.234 -11.367 1 96.94 176 ILE A O 1
ATOM 1411 N N . PHE A 1 177 ? 5.82 17.203 -10.766 1 97.06 177 PHE A N 1
ATOM 1412 C CA . PHE A 1 177 ? 5.512 17 -9.359 1 97.06 177 PHE A CA 1
ATOM 1413 C C . PHE A 1 177 ? 4.02 16.766 -9.164 1 97.06 177 PHE A C 1
ATOM 1415 O O . PHE A 1 177 ? 3.621 15.906 -8.367 1 97.06 177 PHE A O 1
ATOM 1422 N N . ARG A 1 178 ? 3.256 17.453 -9.859 1 93.88 178 ARG A N 1
ATOM 1423 C CA . ARG A 1 178 ? 1.812 17.25 -9.797 1 93.88 178 ARG A CA 1
ATOM 1424 C C . ARG A 1 178 ? 1.429 15.844 -10.234 1 93.88 178 ARG A C 1
ATOM 1426 O O . ARG A 1 178 ? 0.547 15.219 -9.641 1 93.88 178 ARG A O 1
ATOM 1433 N N . ARG A 1 179 ? 2.109 15.352 -11.18 1 93.25 179 ARG A N 1
ATOM 1434 C CA . ARG A 1 179 ? 1.821 14.016 -11.68 1 93.25 179 ARG A CA 1
ATOM 1435 C C . ARG A 1 179 ? 2.172 12.953 -10.648 1 93.25 179 ARG A C 1
ATOM 1437 O O . ARG A 1 179 ? 1.553 11.883 -10.609 1 93.25 179 ARG A O 1
ATOM 1444 N N . TYR A 1 180 ? 3.047 13.305 -9.82 1 92.56 180 TYR A N 1
ATOM 1445 C CA . TYR A 1 180 ? 3.426 12.367 -8.766 1 92.56 180 TYR A CA 1
ATOM 1446 C C . TYR A 1 180 ? 2.814 12.781 -7.43 1 92.56 180 TYR A C 1
ATOM 1448 O O . TYR A 1 180 ? 3.334 12.43 -6.367 1 92.56 180 TYR A O 1
ATOM 1456 N N . ARG A 1 181 ? 1.826 13.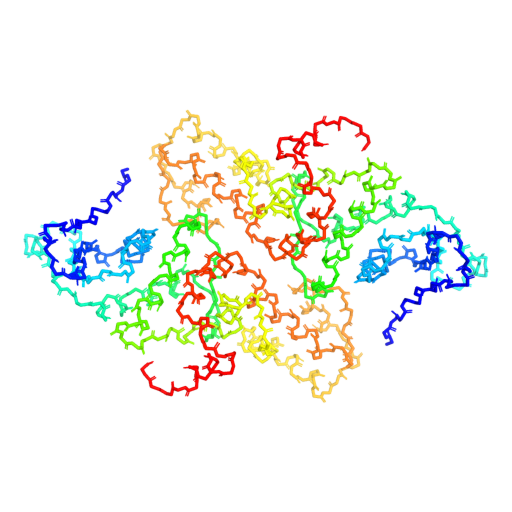617 -7.508 1 91.12 181 ARG A N 1
ATOM 1457 C CA . ARG A 1 181 ? 0.946 14 -6.406 1 91.12 181 ARG A CA 1
ATOM 1458 C C . ARG A 1 181 ? 1.726 14.695 -5.297 1 91.12 181 ARG A C 1
ATOM 1460 O O . ARG A 1 181 ? 1.494 14.43 -4.113 1 91.12 181 ARG A O 1
ATOM 1467 N N . CYS A 1 182 ? 2.721 15.375 -5.711 1 94.56 182 CYS A N 1
ATOM 1468 C CA . CYS A 1 182 ? 3.48 16.172 -4.754 1 94.56 182 CYS A CA 1
ATOM 1469 C C . CYS A 1 182 ? 3.031 17.625 -4.773 1 94.56 182 CYS A C 1
ATOM 1471 O O . CYS A 1 182 ? 2.977 18.25 -5.836 1 94.56 182 CYS A O 1
ATOM 1473 N N . ARG A 1 183 ? 2.744 18.156 -3.639 1 90 183 ARG A N 1
ATOM 1474 C CA . ARG A 1 183 ? 2.252 19.531 -3.549 1 90 183 ARG A CA 1
ATOM 1475 C C . ARG A 1 183 ? 3.336 20.469 -3.027 1 90 183 ARG A C 1
ATOM 1477 O O . ARG A 1 183 ? 3.16 21.688 -3.025 1 90 183 ARG A O 1
ATOM 1484 N N . THR A 1 184 ? 4.391 19.922 -2.609 1 92.12 184 THR A N 1
ATOM 1485 C CA . THR A 1 184 ? 5.527 20.719 -2.186 1 92.12 184 THR A CA 1
ATOM 1486 C C . THR A 1 184 ? 6.281 21.266 -3.395 1 92.12 184 THR A C 1
ATOM 1488 O O . THR A 1 184 ? 6.734 20.5 -4.25 1 92.12 184 THR A O 1
ATOM 1491 N N . PRO A 1 185 ? 6.445 22.547 -3.416 1 93.81 185 PRO A N 1
ATOM 1492 C CA . PRO A 1 185 ? 7.203 23.094 -4.543 1 93.81 185 PRO A CA 1
ATOM 1493 C C . PRO A 1 185 ? 8.672 22.688 -4.523 1 93.81 185 PRO A C 1
ATOM 1495 O O . PRO A 1 185 ? 9.297 22.672 -3.459 1 93.81 185 PRO A O 1
ATOM 1498 N N . PRO A 1 186 ? 9.133 22.359 -5.715 1 96.69 186 PRO A N 1
ATOM 1499 C CA . PRO A 1 186 ? 10.547 22 -5.758 1 96.69 186 PRO A CA 1
ATOM 1500 C C . PRO A 1 186 ? 11.477 23.188 -5.555 1 96.69 186 PRO A C 1
ATOM 1502 O O . PRO A 1 186 ? 11.18 24.297 -6.02 1 96.69 186 PRO A O 1
ATOM 1505 N N . THR A 1 187 ? 12.484 23 -4.812 1 96.88 187 THR A N 1
ATOM 1506 C CA . THR A 1 187 ? 13.617 23.906 -4.664 1 96.88 187 THR A CA 1
ATOM 1507 C C . THR A 1 187 ? 14.93 23.156 -4.855 1 96.88 187 THR A C 1
ATOM 1509 O O . THR A 1 187 ? 14.953 21.938 -4.879 1 96.88 187 THR A O 1
ATOM 1512 N N . GLU A 1 188 ? 15.953 23.938 -5.035 1 96.88 188 GLU A N 1
ATOM 1513 C CA . GLU A 1 188 ? 17.281 23.328 -5.18 1 96.88 188 GLU A CA 1
ATOM 1514 C C . GLU A 1 188 ? 17.609 22.453 -3.982 1 96.88 188 GLU A C 1
ATOM 1516 O O . GLU A 1 188 ? 18.188 21.375 -4.141 1 96.88 188 GLU A O 1
ATOM 1521 N N . GLN A 1 189 ? 17.172 22.828 -2.865 1 96.62 189 GLN A N 1
ATOM 1522 C CA . GLN A 1 189 ? 17.547 22.172 -1.618 1 96.62 189 GLN A CA 1
ATOM 1523 C C . GLN A 1 189 ? 16.75 20.891 -1.403 1 96.62 189 GLN A C 1
ATOM 1525 O O . GLN A 1 189 ? 17.266 19.891 -0.9 1 96.62 189 GLN A O 1
ATOM 1530 N N . ASN A 1 190 ? 15.516 20.875 -1.841 1 96.5 190 ASN A N 1
ATOM 1531 C CA . ASN A 1 190 ? 14.672 19.766 -1.45 1 96.5 190 ASN A CA 1
ATOM 1532 C C . ASN A 1 190 ? 14.5 18.766 -2.596 1 96.5 190 ASN A C 1
ATOM 1534 O O . ASN A 1 190 ? 14 17.656 -2.391 1 96.5 190 ASN A O 1
ATOM 1538 N N . LEU A 1 191 ? 14.961 19.094 -3.781 1 98 191 LEU A N 1
ATOM 1539 C CA . LEU A 1 191 ? 14.695 18.297 -4.973 1 98 191 LEU A CA 1
ATOM 1540 C C . LEU A 1 191 ? 15.227 16.875 -4.805 1 98 191 LEU A C 1
ATOM 1542 O O . LEU A 1 191 ? 14.5 15.906 -5.031 1 98 191 LEU A O 1
ATOM 1546 N N . PRO A 1 192 ? 16.484 16.672 -4.332 1 97.75 192 PRO A N 1
ATOM 1547 C CA . PRO A 1 192 ? 16.969 15.297 -4.199 1 97.75 192 PRO A CA 1
ATOM 1548 C C . PRO A 1 192 ? 16.125 14.469 -3.232 1 97.75 192 PRO A C 1
ATOM 1550 O O . PRO A 1 192 ? 15.812 13.312 -3.521 1 97.75 192 PRO A O 1
ATOM 1553 N N . ARG A 1 193 ? 15.766 15.031 -2.18 1 97 193 ARG A N 1
ATOM 1554 C CA . ARG A 1 193 ? 14.977 14.32 -1.179 1 97 193 ARG A CA 1
ATOM 1555 C C . ARG A 1 193 ? 13.586 13.992 -1.708 1 97 193 ARG A C 1
ATOM 1557 O O . ARG A 1 193 ? 13.047 12.922 -1.425 1 97 193 ARG A O 1
ATOM 1564 N N . LEU A 1 194 ? 13.008 14.898 -2.439 1 97.5 194 LEU A N 1
ATOM 1565 C CA . LEU A 1 194 ? 11.68 14.672 -3.012 1 97.5 194 LEU A CA 1
ATOM 1566 C C . LEU A 1 194 ? 11.727 13.555 -4.047 1 97.5 194 LEU A C 1
ATOM 1568 O O . LEU A 1 194 ? 10.797 12.742 -4.133 1 97.5 194 LEU A O 1
ATOM 1572 N N . LEU A 1 195 ? 12.812 13.516 -4.789 1 98.44 195 LEU A N 1
ATOM 1573 C CA . LEU A 1 195 ? 12.938 12.438 -5.77 1 98.44 195 LEU A CA 1
ATOM 1574 C C . LEU A 1 195 ? 13.086 11.086 -5.078 1 98.44 195 LEU A C 1
ATOM 1576 O O . LEU A 1 195 ? 12.531 10.086 -5.543 1 98.44 195 LEU A O 1
ATOM 1580 N N . THR A 1 196 ? 13.805 11.086 -3.973 1 98.25 196 THR A N 1
ATOM 1581 C CA . THR A 1 196 ? 13.883 9.883 -3.152 1 98.25 196 THR A CA 1
ATOM 1582 C C . THR A 1 196 ? 12.5 9.484 -2.641 1 98.25 196 THR A C 1
ATOM 1584 O O . THR A 1 196 ? 12.141 8.305 -2.65 1 98.25 196 THR A O 1
ATOM 1587 N N . ALA A 1 197 ? 11.719 10.438 -2.27 1 97.81 197 ALA A N 1
ATOM 1588 C CA . ALA A 1 197 ? 10.375 10.195 -1.754 1 97.81 197 ALA A CA 1
ATOM 1589 C C . ALA A 1 197 ? 9.461 9.656 -2.848 1 97.81 197 ALA A C 1
ATOM 1591 O O . ALA A 1 197 ? 8.633 8.773 -2.596 1 97.81 197 ALA A O 1
ATOM 1592 N N . PHE A 1 198 ? 9.633 10.188 -4.059 1 97.94 198 PHE A N 1
ATOM 1593 C CA . PHE A 1 198 ? 8.867 9.672 -5.184 1 97.94 198 PHE A CA 1
ATOM 1594 C C . PHE A 1 198 ? 9.18 8.195 -5.418 1 97.94 198 PHE A C 1
ATOM 1596 O O . PHE A 1 198 ? 8.273 7.383 -5.59 1 97.94 198 PHE A O 1
ATOM 1603 N N . GLY A 1 199 ? 10.492 7.953 -5.402 1 97.88 199 GLY A N 1
ATOM 1604 C CA . GLY A 1 199 ? 10.898 6.562 -5.539 1 97.88 199 GLY A CA 1
ATOM 1605 C C . GLY A 1 199 ? 10.352 5.668 -4.441 1 97.88 199 GLY A C 1
ATOM 1606 O O . GLY A 1 199 ? 9.93 4.543 -4.711 1 97.88 199 GLY A O 1
ATOM 1607 N N . HIS A 1 200 ? 10.359 6.152 -3.271 1 98.38 200 HIS A N 1
ATOM 1608 C CA . HIS A 1 200 ? 9.852 5.383 -2.145 1 98.38 200 HIS A CA 1
ATOM 1609 C C . HIS A 1 200 ? 8.367 5.066 -2.316 1 98.38 200 HIS A C 1
ATOM 1611 O O . HIS A 1 200 ? 7.926 3.955 -2.02 1 98.38 200 HIS A O 1
ATOM 1617 N N . VAL A 1 201 ? 7.621 5.992 -2.773 1 98.06 201 VAL A N 1
ATOM 1618 C CA . VAL A 1 201 ? 6.203 5.75 -3.021 1 98.06 201 VAL A CA 1
ATOM 1619 C C . VAL A 1 201 ? 6.043 4.637 -4.055 1 98.06 201 VAL A C 1
ATOM 1621 O O . VAL A 1 201 ? 5.281 3.689 -3.84 1 98.06 201 VAL A O 1
ATOM 1624 N N . GLU A 1 202 ? 6.812 4.727 -5.148 1 97.06 202 GLU A N 1
ATOM 1625 C CA . GLU A 1 202 ? 6.641 3.811 -6.273 1 97.06 202 GLU A CA 1
ATOM 1626 C C . GLU A 1 202 ? 7.188 2.424 -5.941 1 97.06 202 GLU A C 1
ATOM 1628 O O . GLU A 1 202 ? 6.586 1.411 -6.305 1 97.06 202 GLU A O 1
ATOM 1633 N N . PHE A 1 203 ? 8.242 2.387 -5.176 1 97.81 203 PHE A N 1
ATOM 1634 C CA . PHE A 1 203 ? 8.953 1.12 -5.051 1 97.81 203 PHE A CA 1
ATOM 1635 C C . PHE A 1 203 ? 8.664 0.466 -3.705 1 97.81 203 PHE A C 1
ATOM 1637 O O . PHE A 1 203 ? 9.016 -0.694 -3.482 1 97.81 203 PHE A O 1
ATOM 1644 N N . VAL A 1 204 ? 8 1.178 -2.834 1 98.31 204 VAL A N 1
ATOM 1645 C CA . VAL A 1 204 ? 7.777 0.618 -1.506 1 98.31 204 VAL A CA 1
ATOM 1646 C C . VAL A 1 204 ? 6.305 0.753 -1.127 1 98.31 204 VAL A C 1
ATOM 1648 O O . VAL A 1 204 ? 5.617 -0.249 -0.923 1 98.31 204 VAL A O 1
ATOM 1651 N N . GLN A 1 205 ? 5.809 1.934 -1.152 1 98.5 205 GLN A N 1
ATOM 1652 C CA . GLN A 1 205 ? 4.512 2.186 -0.532 1 98.5 205 GLN A CA 1
ATOM 1653 C C . GLN A 1 205 ? 3.385 1.55 -1.34 1 98.5 205 GLN A C 1
ATOM 1655 O O . GLN A 1 205 ? 2.467 0.955 -0.772 1 98.5 205 GLN A O 1
ATOM 1660 N N . ARG A 1 206 ? 3.447 1.626 -2.635 1 97.62 206 ARG A N 1
ATOM 1661 C CA . ARG A 1 206 ? 2.354 1.178 -3.49 1 97.62 206 ARG A CA 1
ATOM 1662 C C . ARG A 1 206 ? 2.191 -0.337 -3.424 1 97.62 206 ARG A C 1
ATOM 1664 O O . ARG A 1 206 ? 1.105 -0.862 -3.678 1 97.62 206 ARG A O 1
ATOM 1671 N N . SER A 1 207 ? 3.221 -1.01 -3.078 1 98.31 207 SER A N 1
ATOM 1672 C CA . SER A 1 207 ? 3.174 -2.467 -2.996 1 98.31 207 SER A CA 1
ATOM 1673 C C . SER A 1 207 ? 3.383 -2.945 -1.563 1 98.31 207 SER A C 1
ATOM 1675 O O . SER A 1 207 ? 3.793 -4.086 -1.338 1 98.31 207 SER A O 1
ATOM 1677 N N . TYR A 1 208 ? 3.113 -2.021 -0.675 1 98.75 208 TYR A N 1
ATOM 1678 C CA . TYR A 1 208 ? 3.455 -2.285 0.718 1 98.75 208 TYR A CA 1
ATOM 1679 C C . TYR A 1 208 ? 2.664 -3.469 1.261 1 98.75 208 TYR A C 1
ATOM 1681 O O . TYR A 1 208 ? 3.17 -4.238 2.084 1 98.75 208 TYR A O 1
ATOM 1689 N N . TYR A 1 209 ? 1.438 -3.654 0.84 1 98.69 209 TYR A N 1
ATOM 1690 C CA . TYR A 1 209 ? 0.621 -4.781 1.277 1 98.69 209 TYR A CA 1
ATOM 1691 C C . TYR A 1 209 ? 1.279 -6.105 0.911 1 98.69 209 TYR A C 1
ATOM 1693 O O . TYR A 1 209 ? 1.387 -7.004 1.749 1 98.69 209 TYR A O 1
ATOM 1701 N N . ALA A 1 210 ? 1.688 -6.211 -0.342 1 98.75 210 ALA A N 1
ATOM 1702 C CA . ALA A 1 210 ? 2.373 -7.418 -0.793 1 98.75 210 ALA A CA 1
ATOM 1703 C C . ALA A 1 210 ? 3.633 -7.676 0.028 1 98.75 210 ALA A C 1
ATOM 1705 O O . ALA A 1 210 ? 3.875 -8.797 0.472 1 98.75 210 ALA A O 1
ATOM 1706 N N . ALA A 1 211 ? 4.391 -6.625 0.273 1 98.81 211 ALA A N 1
ATOM 1707 C CA . ALA A 1 211 ? 5.633 -6.75 1.029 1 98.81 211 ALA A CA 1
ATOM 1708 C C . ALA A 1 211 ? 5.367 -7.246 2.447 1 98.81 211 ALA A C 1
ATOM 1710 O O . ALA A 1 211 ? 5.98 -8.219 2.896 1 98.81 211 ALA A O 1
ATOM 1711 N N . MET A 1 212 ? 4.422 -6.617 3.057 1 98.56 212 MET A N 1
ATOM 1712 C CA . MET A 1 212 ? 4.156 -6.945 4.453 1 98.56 212 MET A CA 1
ATOM 1713 C C . MET A 1 212 ? 3.521 -8.328 4.574 1 98.56 212 MET A C 1
ATOM 1715 O O . MET A 1 212 ? 3.705 -9.016 5.582 1 98.56 212 MET A O 1
ATOM 1719 N N . THR A 1 213 ? 2.803 -8.734 3.584 1 98.31 213 THR A N 1
ATOM 1720 C CA . THR A 1 213 ? 2.199 -10.062 3.586 1 98.31 213 THR A CA 1
ATOM 1721 C C . THR A 1 213 ? 3.264 -11.141 3.4 1 98.31 213 THR A C 1
ATOM 1723 O O . THR A 1 213 ? 3.178 -12.219 4 1 98.31 213 THR A O 1
ATOM 1726 N N . MET A 1 214 ? 4.25 -10.891 2.668 1 98.56 214 MET A N 1
ATOM 1727 C CA . MET A 1 214 ? 5.332 -11.844 2.428 1 98.56 214 MET A CA 1
ATOM 1728 C C . MET A 1 214 ? 6.309 -11.859 3.6 1 98.56 214 MET A C 1
ATOM 1730 O O . MET A 1 214 ? 7.078 -12.812 3.758 1 98.56 214 MET A O 1
ATOM 1734 N N . LYS A 1 215 ? 6.332 -10.852 4.371 1 98.69 215 LYS A N 1
ATOM 1735 C CA . LYS A 1 215 ? 7.402 -10.555 5.32 1 98.69 215 LYS A CA 1
ATOM 1736 C C . LYS A 1 215 ? 7.609 -11.719 6.293 1 98.69 215 LYS A C 1
ATOM 1738 O O . LYS A 1 215 ? 8.734 -12.18 6.48 1 98.69 215 LYS A O 1
ATOM 1743 N N . PRO A 1 216 ? 6.543 -12.227 6.93 1 97.88 216 PRO A N 1
ATOM 1744 C CA . PRO A 1 216 ? 6.805 -13.312 7.875 1 97.88 216 PRO A CA 1
ATOM 1745 C C . PRO A 1 216 ? 7.488 -14.508 7.223 1 97.88 216 PRO A C 1
ATOM 1747 O O . PRO A 1 216 ? 8.336 -15.156 7.848 1 97.88 216 PRO A O 1
ATOM 1750 N N . VAL A 1 217 ? 7.129 -14.75 6.004 1 98.12 217 VAL A N 1
ATOM 1751 C CA . VAL A 1 217 ? 7.68 -15.891 5.273 1 98.12 217 VAL A CA 1
ATOM 1752 C C . VAL A 1 217 ? 9.133 -15.602 4.891 1 98.12 217 VAL A C 1
ATOM 1754 O O . VAL A 1 217 ? 10.023 -16.406 5.184 1 98.12 217 VAL A O 1
ATOM 1757 N N . LEU A 1 218 ? 9.375 -14.469 4.332 1 98.62 218 LEU A N 1
ATOM 1758 C CA . LEU A 1 218 ? 10.703 -14.102 3.867 1 98.62 218 LEU A CA 1
ATOM 1759 C C . LEU A 1 218 ? 11.672 -13.961 5.039 1 98.62 218 LEU A C 1
ATOM 1761 O O . LEU A 1 218 ? 12.836 -14.359 4.945 1 98.62 218 LEU A O 1
ATOM 1765 N N . LYS A 1 219 ? 11.211 -13.406 6.055 1 98.38 219 LYS A N 1
ATOM 1766 C CA . LYS A 1 219 ? 12.039 -13.203 7.242 1 98.38 219 LYS A CA 1
ATOM 1767 C C . LYS A 1 219 ? 12.523 -14.539 7.805 1 98.38 219 LYS A C 1
ATOM 1769 O O . LYS A 1 219 ? 13.633 -14.617 8.344 1 98.38 219 LYS A O 1
ATOM 1774 N N . SER A 1 220 ? 11.758 -15.539 7.703 1 96.75 220 SER A N 1
ATOM 1775 C CA . SER A 1 220 ? 12.109 -16.844 8.242 1 96.75 220 SER A CA 1
ATOM 1776 C C . SER A 1 220 ? 13.359 -17.391 7.57 1 96.75 220 SER A C 1
ATOM 1778 O O . SER A 1 220 ? 14.078 -18.219 8.148 1 96.75 220 SER A O 1
ATOM 1780 N N . VAL A 1 221 ? 13.664 -16.922 6.426 1 96.81 221 VAL A N 1
ATOM 1781 C CA . VAL A 1 221 ? 14.828 -17.422 5.691 1 96.81 221 VAL A CA 1
ATOM 1782 C C . VAL A 1 221 ? 15.883 -16.328 5.594 1 96.81 221 VAL A C 1
ATOM 1784 O O . VAL A 1 221 ? 17.047 -16.531 5.941 1 96.81 221 VAL A O 1
ATOM 1787 N N . PHE A 1 222 ? 15.445 -15.18 5.297 1 98.12 222 PHE A N 1
ATOM 1788 C CA . PHE A 1 222 ? 16.391 -14.117 4.98 1 98.12 222 PHE A CA 1
ATOM 1789 C C . PHE A 1 222 ? 16.641 -13.227 6.195 1 98.12 222 PHE A C 1
ATOM 1791 O O . PHE A 1 222 ? 17.547 -12.391 6.184 1 98.12 222 PHE A O 1
ATOM 1798 N N . GLY A 1 223 ? 15.891 -13.438 7.203 1 97.19 223 GLY A N 1
ATOM 1799 C CA . GLY A 1 223 ? 16.062 -12.648 8.414 1 97.19 223 GLY A CA 1
ATOM 1800 C C . GLY A 1 223 ? 17.406 -12.852 9.086 1 97.19 223 GLY A C 1
ATOM 1801 O O . GLY A 1 223 ? 17.828 -12.031 9.906 1 97.19 223 GLY A O 1
ATOM 1802 N N . GLN A 1 224 ? 18.016 -13.898 8.719 1 96.25 224 GLN A N 1
ATOM 1803 C CA . GLN A 1 224 ? 19.312 -14.219 9.312 1 96.25 224 GLN A CA 1
ATOM 1804 C C . GLN A 1 224 ? 20.422 -13.383 8.68 1 96.25 224 GLN A C 1
ATOM 1806 O O . GLN A 1 224 ? 21.531 -13.289 9.227 1 96.25 224 GLN A O 1
ATOM 1811 N N . PHE A 1 225 ? 20.156 -12.805 7.562 1 97.5 225 PHE A N 1
ATOM 1812 C CA . PHE A 1 225 ? 21.109 -11.93 6.906 1 97.5 225 PHE A CA 1
ATOM 1813 C C . PHE A 1 225 ? 21.078 -10.531 7.504 1 97.5 225 PHE A C 1
ATOM 1815 O O . PHE A 1 225 ? 20 -10.023 7.828 1 97.5 225 PHE A O 1
ATOM 1822 N N . SER A 1 226 ? 22.266 -10 7.664 1 97.38 226 SER A N 1
ATOM 1823 C CA . SER A 1 226 ? 22.266 -8.555 7.848 1 97.38 226 SER A CA 1
ATOM 1824 C C . SER A 1 226 ? 21.719 -7.844 6.613 1 97.38 226 SER A C 1
ATOM 1826 O O . SER A 1 226 ? 21.672 -8.422 5.527 1 97.38 226 SER A O 1
ATOM 1828 N N . ARG A 1 227 ? 21.266 -6.613 6.758 1 97 227 ARG A N 1
ATOM 1829 C CA . ARG A 1 227 ? 20.781 -5.84 5.621 1 97 227 ARG A CA 1
ATOM 1830 C C . ARG A 1 227 ? 21.844 -5.754 4.523 1 97 227 ARG A C 1
ATOM 1832 O O . ARG A 1 227 ? 21.516 -5.883 3.34 1 97 227 ARG A O 1
ATOM 1839 N N . GLU A 1 228 ? 23.016 -5.555 4.984 1 96.44 228 GLU A N 1
ATOM 1840 C CA . GLU A 1 228 ? 24.125 -5.469 4.039 1 96.44 228 GLU A CA 1
ATOM 1841 C C . GLU A 1 228 ? 24.312 -6.785 3.287 1 96.44 228 GLU A C 1
ATOM 1843 O O . GLU A 1 228 ? 24.516 -6.785 2.072 1 96.44 228 GLU A O 1
ATOM 1848 N N . GLU A 1 229 ? 24.25 -7.867 3.988 1 96.94 229 GLU A N 1
ATOM 1849 C CA . GLU A 1 229 ? 24.375 -9.188 3.377 1 96.94 229 GLU A CA 1
ATOM 1850 C C . GLU A 1 229 ? 23.234 -9.461 2.402 1 96.94 229 GLU A C 1
ATOM 1852 O O . GLU A 1 229 ? 23.453 -10.023 1.325 1 96.94 229 GLU A O 1
ATOM 1857 N N . PHE A 1 230 ? 22.109 -9.07 2.822 1 97.94 230 PHE A N 1
ATOM 1858 C CA . PHE A 1 230 ? 20.938 -9.273 1.982 1 97.94 230 PHE A CA 1
ATOM 1859 C C . PHE A 1 230 ? 21.062 -8.5 0.675 1 97.94 230 PHE A C 1
ATOM 1861 O O . PHE A 1 230 ? 20.844 -9.055 -0.404 1 97.94 230 PHE A O 1
ATOM 1868 N N . LEU A 1 231 ? 21.422 -7.25 0.757 1 97.25 231 LEU A N 1
ATOM 1869 C CA . LEU A 1 231 ? 21.531 -6.398 -0.425 1 97.25 231 LEU A CA 1
ATOM 1870 C C . LEU A 1 231 ? 22.672 -6.84 -1.319 1 97.25 231 LEU A C 1
ATOM 1872 O O . LEU A 1 231 ? 22.656 -6.613 -2.531 1 97.25 231 LEU A O 1
ATOM 1876 N N . ALA A 1 232 ? 23.625 -7.547 -0.74 1 96.62 232 ALA A N 1
ATOM 1877 C CA . ALA A 1 232 ? 24.75 -8.078 -1.515 1 96.62 232 ALA A CA 1
ATOM 1878 C C . ALA A 1 232 ? 24.281 -9.18 -2.467 1 96.62 232 ALA A C 1
ATOM 1880 O O . ALA A 1 232 ? 25 -9.516 -3.418 1 96.62 232 ALA A O 1
ATOM 1881 N N . LEU A 1 233 ? 23.141 -9.742 -2.203 1 96.25 233 LEU A N 1
ATOM 1882 C CA . LEU A 1 233 ? 22.594 -10.742 -3.111 1 96.25 233 LEU A CA 1
ATOM 1883 C C . LEU A 1 233 ? 22.359 -10.148 -4.5 1 96.25 233 LEU A C 1
ATOM 1885 O O . LEU A 1 233 ? 22.406 -10.867 -5.5 1 96.25 233 LEU A O 1
ATOM 1889 N N . TYR A 1 234 ? 22.125 -8.844 -4.562 1 95.5 234 TYR A N 1
ATOM 1890 C CA . TYR A 1 234 ? 21.859 -8.172 -5.832 1 95.5 234 TYR A CA 1
ATOM 1891 C C . TYR A 1 234 ? 23.156 -7.953 -6.613 1 95.5 234 TYR A C 1
ATOM 1893 O O . TYR A 1 234 ? 23.125 -7.715 -7.824 1 95.5 234 TYR A O 1
ATOM 1901 N N . ASP A 1 235 ? 24.25 -7.953 -5.938 1 89.81 235 ASP A N 1
ATOM 1902 C CA . ASP A 1 235 ? 25.547 -7.703 -6.57 1 89.81 235 ASP A CA 1
ATOM 1903 C C . ASP A 1 235 ? 26.156 -9 -7.102 1 89.81 235 ASP A C 1
ATOM 1905 O O . ASP A 1 235 ? 27.031 -8.969 -7.969 1 89.81 235 ASP A O 1
ATOM 1909 N N . ASN A 1 236 ? 25.844 -10 -6.43 1 74.88 236 ASN A N 1
ATOM 1910 C CA . ASN A 1 236 ? 26.453 -11.273 -6.793 1 74.88 236 ASN A CA 1
ATOM 1911 C C . ASN A 1 236 ? 25.953 -11.773 -8.148 1 74.88 236 ASN A C 1
ATOM 1913 O O . ASN A 1 236 ? 24.734 -11.859 -8.367 1 74.88 236 ASN A O 1
ATOM 1917 N N . PRO A 1 237 ? 27 -11.656 -9.055 1 60.19 237 PRO A N 1
ATOM 1918 C CA . PRO A 1 237 ? 26.656 -12.078 -10.414 1 60.19 237 PRO A CA 1
ATOM 1919 C C . PRO A 1 237 ? 26.047 -13.477 -10.469 1 60.19 237 PRO A C 1
ATOM 1921 O O . PRO A 1 237 ? 25.609 -13.922 -11.531 1 60.19 237 PRO A O 1
ATOM 1924 N N . ARG A 1 238 ? 26.25 -14.156 -9.406 1 51.03 238 ARG A N 1
ATOM 1925 C CA . ARG A 1 238 ? 25.797 -15.516 -9.711 1 51.03 238 ARG A CA 1
ATOM 1926 C C . ARG A 1 238 ? 24.422 -15.5 -10.367 1 51.03 238 ARG A C 1
ATOM 1928 O O . ARG A 1 238 ? 23.672 -14.539 -10.211 1 51.03 238 ARG A O 1
ATOM 1935 N N . GLU A 1 239 ? 23.812 -16.578 -11.039 1 39.97 239 GLU A N 1
ATOM 1936 C CA . GLU A 1 239 ? 22.562 -16.656 -11.797 1 39.97 239 GLU A CA 1
ATOM 1937 C C . GLU A 1 239 ? 21.391 -16.109 -10.992 1 39.97 239 GLU A C 1
ATOM 1939 O O . GLU A 1 239 ? 21.375 -16.203 -9.758 1 39.97 239 GLU A O 1
ATOM 1944 N N . MET B 1 1 ? 13.586 26.406 3.127 1 24.91 1 MET B N 1
ATOM 1945 C CA . MET B 1 1 ? 13.422 26.812 4.52 1 24.91 1 MET B CA 1
ATOM 1946 C C . MET B 1 1 ? 12.531 25.828 5.273 1 24.91 1 MET B C 1
ATOM 1948 O O . MET B 1 1 ? 11.391 25.578 4.875 1 24.91 1 MET B O 1
ATOM 1952 N N . GLU B 1 2 ? 13.102 24.828 5.824 1 30.61 2 GLU B N 1
ATOM 1953 C CA . GLU B 1 2 ? 12.445 23.859 6.699 1 30.61 2 GLU B CA 1
ATOM 1954 C C . GLU B 1 2 ? 11.602 24.562 7.762 1 30.61 2 GLU B C 1
ATOM 1956 O O . GLU B 1 2 ? 12.117 25.359 8.539 1 30.61 2 GLU B O 1
ATOM 1961 N N . ASN B 1 3 ? 10.477 24.922 7.441 1 34.69 3 ASN B N 1
ATOM 1962 C CA . ASN B 1 3 ? 9.656 25.641 8.414 1 34.69 3 ASN B CA 1
ATOM 1963 C C . ASN B 1 3 ? 9.578 24.875 9.742 1 34.69 3 ASN B C 1
ATOM 1965 O O . ASN B 1 3 ? 8.961 23.828 9.828 1 34.69 3 ASN B O 1
ATOM 1969 N N . ASP B 1 4 ? 10.633 25.125 10.555 1 37.41 4 ASP B N 1
ATOM 1970 C CA . ASP B 1 4 ? 10.742 24.641 11.938 1 37.41 4 ASP B CA 1
ATOM 1971 C C . ASP B 1 4 ? 9.516 25.047 12.75 1 37.41 4 ASP B C 1
ATOM 1973 O O . ASP B 1 4 ? 9.305 26.234 13.023 1 37.41 4 ASP B O 1
ATOM 1977 N N . ILE B 1 5 ? 8.531 24.328 12.547 1 43.78 5 ILE B N 1
ATOM 1978 C CA . ILE B 1 5 ? 7.422 24.562 13.477 1 43.78 5 ILE B CA 1
ATOM 1979 C C . ILE B 1 5 ? 7.918 24.422 14.914 1 43.78 5 ILE B C 1
ATOM 1981 O O . ILE B 1 5 ? 8.477 23.391 15.289 1 43.78 5 ILE B O 1
ATOM 1985 N N . ASP B 1 6 ? 8.305 25.547 15.57 1 47.34 6 ASP B N 1
ATOM 1986 C CA . ASP B 1 6 ? 8.711 25.594 16.969 1 47.34 6 ASP B CA 1
ATOM 1987 C C . ASP B 1 6 ? 7.562 25.188 17.891 1 47.34 6 ASP B C 1
ATOM 1989 O O . ASP B 1 6 ? 6.527 25.859 17.922 1 47.34 6 ASP B O 1
ATOM 1993 N N . VAL B 1 7 ? 7.477 23.969 18.109 1 47.91 7 VAL B N 1
ATOM 1994 C CA . VAL B 1 7 ? 6.668 23.562 19.25 1 47.91 7 VAL B CA 1
ATOM 1995 C C . VAL B 1 7 ? 7.328 24.016 20.547 1 47.91 7 VAL B C 1
ATOM 1997 O O . VAL B 1 7 ? 8.445 23.609 20.859 1 47.91 7 VAL B O 1
ATOM 2000 N N . GLN B 1 8 ? 7.035 25.219 21.062 1 48.56 8 GLN B N 1
ATOM 2001 C CA . GLN B 1 8 ? 7.582 25.641 22.344 1 48.56 8 GLN B CA 1
ATOM 2002 C C . GLN B 1 8 ? 6.906 24.906 23.5 1 48.56 8 GLN B C 1
ATOM 2004 O O . GLN B 1 8 ? 5.703 25.062 23.719 1 48.56 8 GLN B O 1
ATOM 2009 N N . LEU B 1 9 ? 7.594 23.891 23.828 1 48.62 9 LEU B N 1
ATOM 2010 C CA . LEU B 1 9 ? 7.141 23.188 25.031 1 48.62 9 LEU B CA 1
ATOM 2011 C C . LEU B 1 9 ? 7.613 23.891 26.281 1 48.62 9 LEU B C 1
ATOM 2013 O O . LEU B 1 9 ? 8.773 24.297 26.375 1 48.62 9 LEU B O 1
ATOM 2017 N N . ASP B 1 10 ? 6.902 24.562 27.031 1 45.94 10 ASP B N 1
ATOM 2018 C CA . ASP B 1 10 ? 7.277 25.172 28.312 1 45.94 10 ASP B CA 1
ATOM 2019 C C . ASP B 1 10 ? 7.578 24.109 29.359 1 45.94 10 ASP B C 1
ATOM 2021 O O . ASP B 1 10 ? 6.711 23.297 29.703 1 45.94 10 ASP B O 1
ATOM 2025 N N . GLU B 1 11 ? 8.805 23.734 29.406 1 43.56 11 GLU B N 1
ATOM 2026 C CA . GLU B 1 11 ? 9.258 22.812 30.438 1 43.56 11 GLU B CA 1
ATOM 2027 C C . GLU B 1 11 ? 9.047 23.391 31.844 1 43.56 11 GLU B C 1
ATOM 2029 O O . GLU B 1 11 ? 9.414 22.766 32.844 1 43.56 11 GLU B O 1
ATOM 2034 N N . ARG B 1 12 ? 8.844 24.656 32.062 1 38.47 12 ARG B N 1
ATOM 2035 C CA . ARG B 1 12 ? 9.031 25.172 33.406 1 38.47 12 ARG B CA 1
ATOM 2036 C C . ARG B 1 12 ? 8.102 24.453 34.406 1 38.47 12 ARG B C 1
ATOM 2038 O O . ARG B 1 12 ? 7.895 24.922 35.531 1 38.47 12 ARG B O 1
ATOM 2045 N N . SER B 1 13 ? 7.121 23.609 34.031 1 36.34 13 SER B N 1
ATOM 2046 C CA . SER B 1 13 ? 6.34 23.156 35.188 1 36.34 13 SER B CA 1
ATOM 2047 C C . SER B 1 13 ? 7.176 22.266 36.094 1 36.34 13 SER B C 1
ATOM 2049 O O . SER B 1 13 ? 7.648 21.203 35.688 1 36.34 13 SER B O 1
ATOM 2051 N N . SER B 1 14 ? 7.719 22.719 37.156 1 34.47 14 SER B N 1
ATOM 2052 C CA . SER B 1 14 ? 8.375 22.125 38.312 1 34.47 14 SER B CA 1
ATOM 2053 C C . SER B 1 14 ? 7.73 20.797 38.719 1 34.47 14 SER B C 1
ATOM 2055 O O . SER B 1 14 ? 8.352 19.75 38.594 1 34.47 14 SER B O 1
ATOM 2057 N N . SER B 1 15 ? 7.152 20.672 40.188 1 37.53 15 SER B N 1
ATOM 2058 C CA . SER B 1 15 ? 6.918 19.609 41.156 1 37.53 15 SER B CA 1
ATOM 2059 C C . SER B 1 15 ? 5.824 18.656 40.656 1 37.53 15 SER B C 1
ATOM 2061 O O . SER B 1 15 ? 5.746 17.516 41.125 1 37.53 15 SER B O 1
ATOM 2063 N N . THR B 1 16 ? 4.383 19.031 40.656 1 39.09 16 THR B N 1
ATOM 2064 C CA . THR B 1 16 ? 3.203 18.188 40.531 1 39.09 16 THR B CA 1
ATOM 2065 C C . THR B 1 16 ? 3.088 17.656 39.094 1 39.09 16 THR B C 1
ATOM 2067 O O . THR B 1 16 ? 3.619 18.266 38.156 1 39.09 16 THR B O 1
ATOM 2070 N N . ARG B 1 17 ? 2.449 16.469 38.688 1 41.5 17 ARG B N 1
ATOM 2071 C CA . ARG B 1 17 ? 2.227 15.695 37.469 1 41.5 17 ARG B CA 1
ATOM 2072 C C . ARG B 1 17 ? 1.744 16.594 36.344 1 41.5 17 ARG B C 1
ATOM 2074 O O . ARG B 1 17 ? 0.546 16.656 36.062 1 41.5 17 ARG B O 1
ATOM 2081 N N . THR B 1 18 ? 2.072 17.938 36.219 1 45.38 18 THR B N 1
ATOM 2082 C CA . THR B 1 18 ? 1.512 18.922 35.312 1 45.38 18 THR B CA 1
ATOM 2083 C C . THR B 1 18 ? 1.714 18.5 33.875 1 45.38 18 THR B C 1
ATOM 2085 O O . THR B 1 18 ? 2.834 18.188 33.469 1 45.38 18 THR B O 1
ATOM 2088 N N . THR B 1 19 ? 0.665 18.125 33.25 1 56.22 19 THR B N 1
ATOM 2089 C CA . THR B 1 19 ? 0.557 17.828 31.812 1 56.22 19 THR B CA 1
ATOM 2090 C C . THR B 1 19 ? 1.263 18.906 30.984 1 56.22 19 THR B C 1
ATOM 2092 O O . THR B 1 19 ? 1.088 20.094 31.219 1 56.22 19 THR B O 1
ATOM 2095 N N . ALA B 1 20 ? 2.428 18.688 30.438 1 64.31 20 ALA B N 1
ATOM 2096 C CA . ALA B 1 20 ? 3.168 19.578 29.531 1 64.31 20 ALA B CA 1
ATOM 2097 C C . ALA B 1 20 ? 2.223 20.312 28.594 1 64.31 20 ALA B C 1
ATOM 2099 O O . ALA B 1 20 ? 1.171 19.797 28.219 1 64.31 20 ALA B O 1
ATOM 2100 N N . SER B 1 21 ? 2.223 21.688 28.703 1 75.75 21 SER B N 1
ATOM 2101 C CA . SER B 1 21 ? 1.431 22.516 27.797 1 75.75 21 SER B CA 1
ATOM 2102 C C . SER B 1 21 ? 2.283 23.047 26.656 1 75.75 21 SER B C 1
ATOM 2104 O O . SER B 1 21 ? 3.492 23.25 26.812 1 75.75 21 SER B O 1
ATOM 2106 N N . GLY B 1 22 ? 1.752 22.938 25.484 1 83.5 22 GLY B N 1
ATOM 2107 C CA . GLY B 1 22 ? 2.445 23.453 24.312 1 83.5 22 GLY B CA 1
ATOM 2108 C C . GLY B 1 22 ? 1.551 24.266 23.406 1 83.5 22 GLY B C 1
ATOM 2109 O O . GLY B 1 22 ? 0.324 24.172 23.484 1 83.5 22 GLY B O 1
ATOM 2110 N N . GLN B 1 23 ? 2.135 25.266 22.766 1 88.5 23 GLN B N 1
ATOM 2111 C CA . GLN B 1 23 ? 1.432 26.047 21.75 1 88.5 23 GLN B CA 1
ATOM 2112 C C . GLN B 1 23 ? 1.931 25.703 20.344 1 88.5 23 GLN B C 1
ATOM 2114 O O . GLN B 1 23 ? 3.139 25.609 20.125 1 88.5 23 GLN B O 1
ATOM 2119 N N . ILE B 1 24 ? 1.006 25.469 19.5 1 90.75 24 ILE B N 1
ATOM 2120 C CA . ILE B 1 24 ? 1.326 25.188 18.109 1 90.75 24 ILE B CA 1
ATOM 2121 C C . ILE B 1 24 ? 0.854 26.359 17.234 1 90.75 24 ILE B C 1
ATOM 2123 O O . ILE B 1 24 ? -0.295 26.797 17.344 1 90.75 24 ILE B O 1
ATOM 2127 N N . THR B 1 25 ? 1.729 26.875 16.5 1 90.56 25 THR B N 1
ATOM 2128 C CA . THR B 1 25 ? 1.387 27.922 15.531 1 90.56 25 THR B CA 1
ATOM 2129 C C . THR B 1 25 ? 1.014 27.312 14.188 1 90.56 25 THR B C 1
ATOM 2131 O O . THR B 1 25 ? 1.752 26.484 13.648 1 90.56 25 THR B O 1
ATOM 2134 N N . ILE B 1 26 ? -0.083 27.703 13.68 1 91.81 26 ILE B N 1
ATOM 2135 C CA . ILE B 1 26 ? -0.58 27.156 12.43 1 91.81 26 ILE B CA 1
ATOM 2136 C C . ILE B 1 26 ? -0.87 28.281 11.438 1 91.81 26 ILE B C 1
ATOM 2138 O O . ILE B 1 26 ? -1.393 29.328 11.828 1 91.81 26 ILE B O 1
ATOM 2142 N N . ARG B 1 27 ? -0.5 28.219 10.242 1 90.62 27 ARG B N 1
ATOM 2143 C CA . ARG B 1 27 ? -0.883 29.125 9.164 1 90.62 27 ARG B CA 1
ATOM 2144 C C . ARG B 1 27 ? -2.246 28.75 8.594 1 90.62 27 ARG B C 1
ATOM 2146 O O . ARG B 1 27 ? -2.508 27.578 8.312 1 90.62 27 ARG B O 1
ATOM 2153 N N . ARG B 1 28 ? -3.053 29.672 8.383 1 88.12 28 ARG B N 1
ATOM 2154 C CA . ARG B 1 28 ? -4.422 29.469 7.926 1 88.12 28 ARG B CA 1
ATOM 2155 C C . ARG B 1 28 ? -4.445 28.734 6.59 1 88.12 28 ARG B C 1
ATOM 2157 O O . ARG B 1 28 ? -5.328 27.906 6.344 1 88.12 28 ARG B O 1
ATOM 2164 N N . ASP B 1 29 ? -3.5 29 5.734 1 87.94 29 ASP B N 1
ATOM 2165 C CA . ASP B 1 29 ? -3.504 28.422 4.391 1 87.94 29 ASP B CA 1
ATOM 2166 C C . ASP B 1 29 ? -2.682 27.141 4.344 1 87.94 29 ASP B C 1
ATOM 2168 O O . ASP B 1 29 ? -2.453 26.578 3.266 1 87.94 29 ASP B O 1
ATOM 2172 N N . ALA B 1 30 ? -2.209 26.656 5.586 1 90.56 30 ALA B N 1
ATOM 2173 C CA . ALA B 1 30 ? -1.354 25.469 5.625 1 90.56 30 ALA B CA 1
ATOM 2174 C C . ALA B 1 30 ? -1.632 24.641 6.867 1 90.56 30 ALA B C 1
ATOM 2176 O O . ALA B 1 30 ? -0.703 24.141 7.512 1 90.56 30 ALA B O 1
ATOM 2177 N N . VAL B 1 31 ? -2.887 24.547 7.176 1 93.38 31 VAL B N 1
ATOM 2178 C CA . VAL B 1 31 ? -3.287 23.906 8.422 1 93.38 31 VAL B CA 1
ATOM 2179 C C . VAL B 1 31 ? -2.846 22.438 8.414 1 93.38 31 VAL B C 1
ATOM 2181 O O . VAL B 1 31 ? -2.24 21.953 9.375 1 93.38 31 VAL B O 1
ATOM 2184 N N . MET B 1 32 ? -3.121 21.75 7.34 1 94.19 32 MET B N 1
ATOM 2185 C CA . MET B 1 32 ? -2.791 20.328 7.238 1 94.19 32 MET B CA 1
ATOM 2186 C C . MET B 1 32 ? -1.29 20.109 7.379 1 94.19 32 MET B C 1
ATOM 2188 O O . MET B 1 32 ? -0.855 19.25 8.156 1 94.19 32 MET B O 1
ATOM 2192 N N . ASP B 1 33 ? -0.574 20.922 6.668 1 92.62 33 ASP B N 1
ATOM 2193 C CA . ASP B 1 33 ? 0.88 20.797 6.703 1 92.62 33 ASP B CA 1
ATOM 2194 C C . ASP B 1 33 ? 1.424 21.094 8.094 1 92.62 33 ASP B C 1
ATOM 2196 O O . ASP B 1 33 ? 2.23 20.328 8.633 1 92.62 33 ASP B O 1
ATOM 2200 N N . ASP B 1 34 ? 0.974 22.156 8.672 1 93.38 34 ASP B N 1
ATOM 2201 C CA . ASP B 1 34 ? 1.486 22.594 9.969 1 93.38 34 ASP B CA 1
ATOM 2202 C C . ASP B 1 34 ? 1.08 21.625 11.07 1 93.38 34 ASP B C 1
ATOM 2204 O O . ASP B 1 34 ? 1.89 21.297 11.938 1 93.38 34 ASP B O 1
ATOM 2208 N N . LEU B 1 35 ? -0.119 21.203 11.031 1 96 35 LEU B N 1
ATOM 2209 C CA . LEU B 1 35 ? -0.596 20.312 12.086 1 96 35 LEU B CA 1
ATOM 2210 C C . LEU B 1 35 ? 0.087 18.953 12.008 1 96 35 LEU B C 1
ATOM 2212 O O . LEU B 1 35 ? 0.545 18.422 13.023 1 96 35 LEU B O 1
ATOM 2216 N N . THR B 1 36 ? 0.156 18.359 10.805 1 96.5 36 THR B N 1
ATOM 2217 C CA . THR B 1 36 ? 0.799 17.062 10.672 1 96.5 36 THR B CA 1
ATOM 2218 C C . THR B 1 36 ? 2.281 17.141 11.023 1 96.5 36 THR B C 1
ATOM 2220 O O . THR B 1 36 ? 2.85 16.203 11.586 1 96.5 36 THR B O 1
ATOM 2223 N N . ALA B 1 37 ? 2.861 18.25 10.719 1 94.19 37 ALA B N 1
ATOM 2224 C CA . ALA B 1 37 ? 4.25 18.453 11.117 1 94.19 37 ALA B CA 1
ATOM 2225 C C . ALA B 1 37 ? 4.387 18.5 12.633 1 94.19 37 ALA B C 1
ATOM 2227 O O . ALA B 1 37 ? 5.262 17.859 13.211 1 94.19 37 ALA B O 1
ATOM 2228 N N . ALA B 1 38 ? 3.566 19.234 13.266 1 94.62 38 ALA B N 1
ATOM 2229 C CA . ALA B 1 38 ? 3.605 19.359 14.719 1 94.62 38 ALA B CA 1
ATOM 2230 C C . ALA B 1 38 ? 3.357 18.016 15.391 1 94.62 38 ALA B C 1
ATOM 2232 O O . ALA B 1 38 ? 4.031 17.656 16.359 1 94.62 38 ALA B O 1
ATOM 2233 N N . PHE B 1 39 ? 2.494 17.25 14.852 1 96.69 39 PHE B N 1
ATOM 2234 C CA . PHE B 1 39 ? 2.094 15.992 15.453 1 96.69 39 PHE B CA 1
ATOM 2235 C C . PHE B 1 39 ? 3.039 14.867 15.039 1 96.69 39 PHE B C 1
ATOM 2237 O O . PHE B 1 39 ? 2.869 13.719 15.461 1 96.69 39 PHE B O 1
ATOM 2244 N N . SER B 1 40 ? 3.951 15.164 14.195 1 95.38 40 SER B N 1
ATOM 2245 C CA . SER B 1 40 ? 5 14.188 13.914 1 95.38 40 SER B CA 1
ATOM 2246 C C . SER B 1 40 ? 5.859 13.93 15.141 1 95.38 40 SER B C 1
ATOM 2248 O O . SER B 1 40 ? 6.535 12.906 15.227 1 95.38 40 SER B O 1
ATOM 2250 N N . ASP B 1 41 ? 5.848 14.844 16.031 1 93.06 41 ASP B N 1
ATOM 2251 C CA . ASP B 1 41 ? 6.496 14.672 17.328 1 93.06 41 ASP B CA 1
ATOM 2252 C C . ASP B 1 41 ? 5.586 13.922 18.297 1 93.06 41 ASP B C 1
ATOM 2254 O O . ASP B 1 41 ? 4.543 14.445 18.703 1 93.06 41 ASP B O 1
ATOM 2258 N N . PRO B 1 42 ? 6.031 12.812 18.781 1 91.56 42 PRO B N 1
ATOM 2259 C CA . PRO B 1 42 ? 5.152 12 19.625 1 91.56 42 PRO B CA 1
ATOM 2260 C C . PRO B 1 42 ? 4.879 12.648 20.984 1 91.56 42 PRO B C 1
ATOM 2262 O O . PRO B 1 42 ? 3.908 12.297 21.656 1 91.56 42 PRO B O 1
ATOM 2265 N N . THR B 1 43 ? 5.617 13.578 21.359 1 86.88 43 THR B N 1
ATOM 2266 C CA . THR B 1 43 ? 5.461 14.188 22.688 1 86.88 43 THR B CA 1
ATOM 2267 C C . THR B 1 43 ? 4.215 15.062 22.734 1 86.88 43 THR B C 1
ATOM 2269 O O . THR B 1 43 ? 3.695 15.359 23.812 1 86.88 43 THR B O 1
ATOM 2272 N N . VAL B 1 44 ? 3.682 15.391 21.656 1 87.25 44 VAL B N 1
ATOM 2273 C CA . VAL B 1 44 ? 2.57 16.344 21.594 1 87.25 44 VAL B CA 1
ATOM 2274 C C . VAL B 1 44 ? 1.284 15.656 22.047 1 87.25 44 VAL B C 1
ATOM 2276 O O . VAL B 1 44 ? 0.366 16.312 22.547 1 87.25 44 VAL B O 1
ATOM 2279 N N . THR B 1 45 ? 1.234 14.383 21.953 1 84.25 45 THR B N 1
ATOM 2280 C CA . THR B 1 45 ? 0.007 13.641 22.219 1 84.25 45 THR B CA 1
ATOM 2281 C C . THR B 1 45 ? -0.371 13.734 23.688 1 84.25 45 THR B C 1
ATOM 2283 O O . THR B 1 45 ? -1.555 13.711 24.031 1 84.25 45 THR B O 1
ATOM 2286 N N . ASN B 1 46 ? 0.549 13.945 24.484 1 83.38 46 ASN B N 1
ATOM 2287 C CA . ASN B 1 46 ? 0.276 13.938 25.922 1 83.38 46 ASN B CA 1
ATOM 2288 C C . ASN B 1 46 ? 0.32 15.344 26.5 1 83.38 46 ASN B C 1
ATOM 2290 O O . ASN B 1 46 ? 0.275 15.508 27.719 1 83.38 46 ASN B O 1
ATOM 2294 N N . CYS B 1 47 ? 0.311 16.281 25.641 1 84.5 47 CYS B N 1
ATOM 2295 C CA . CYS B 1 47 ? 0.391 17.672 26.094 1 84.5 47 CYS B CA 1
ATOM 2296 C C . CYS B 1 47 ? -0.949 18.375 25.922 1 84.5 47 CYS B C 1
ATOM 2298 O O . CYS B 1 47 ? -1.762 17.984 25.078 1 84.5 47 CYS B O 1
ATOM 2300 N N . ARG B 1 48 ? -1.086 19.297 26.828 1 88.44 48 ARG B N 1
ATOM 2301 C CA . ARG B 1 48 ? -2.154 20.266 26.578 1 88.44 48 ARG B CA 1
ATOM 2302 C C . ARG B 1 48 ? -1.745 21.266 25.516 1 88.44 48 ARG B C 1
ATOM 2304 O O . ARG B 1 48 ? -0.742 21.969 25.656 1 88.44 48 ARG B O 1
ATOM 2311 N N . LEU B 1 49 ? -2.598 21.281 24.516 1 90.31 49 LEU B N 1
ATOM 2312 C CA . LEU B 1 49 ? -2.164 22.078 23.375 1 90.31 49 LEU B CA 1
ATOM 2313 C C . LEU B 1 49 ? -3.072 23.297 23.188 1 90.31 49 LEU B C 1
ATOM 2315 O O . LEU B 1 49 ? -4.289 23.203 23.359 1 90.31 49 LEU B O 1
ATOM 2319 N N . SER B 1 50 ? -2.473 24.391 22.984 1 90.81 50 SER B N 1
ATOM 2320 C CA . SER B 1 50 ? -3.139 25.562 22.438 1 90.81 50 SER B CA 1
ATOM 2321 C C . SER B 1 50 ? -2.635 25.859 21.031 1 90.81 50 SER B C 1
ATOM 2323 O O . SER B 1 50 ? -1.526 25.469 20.656 1 90.81 50 SER B O 1
ATOM 2325 N N . PHE B 1 51 ? -3.543 26.5 20.234 1 92.44 51 PHE B N 1
ATOM 2326 C CA . PHE B 1 51 ? -3.205 26.766 18.844 1 92.44 51 PHE B CA 1
ATOM 2327 C C . PHE B 1 51 ? -3.338 28.25 18.516 1 92.44 51 PHE B C 1
ATOM 2329 O O . PHE B 1 51 ? -4.281 28.906 18.969 1 92.44 51 PHE B O 1
ATOM 2336 N N . CYS B 1 52 ? -2.352 28.703 17.891 1 91.56 52 CYS B N 1
ATOM 2337 C CA . CYS B 1 52 ? -2.367 30.078 17.406 1 91.56 52 CYS B CA 1
ATOM 2338 C C . CYS B 1 52 ? -2.271 30.125 15.883 1 91.56 52 CYS B C 1
ATOM 2340 O O . CYS B 1 52 ? -1.286 29.656 15.305 1 91.56 52 CYS B O 1
ATOM 2342 N N . MET B 1 53 ? -3.287 30.656 15.195 1 91.25 53 MET B N 1
ATOM 2343 C CA . MET B 1 53 ? -3.32 30.688 13.742 1 91.25 53 MET B CA 1
ATOM 2344 C C . MET B 1 53 ? -2.941 32.062 13.219 1 91.25 53 MET B C 1
ATOM 2346 O O . MET B 1 53 ? -3.41 33.094 13.734 1 91.25 53 MET B O 1
ATOM 2350 N N . PHE B 1 54 ? -2.025 32.031 12.281 1 86.06 54 PHE B N 1
ATOM 2351 C CA . PHE B 1 54 ? -1.604 33.281 11.633 1 86.06 54 PHE B CA 1
ATOM 2352 C C . PHE B 1 54 ? -2.045 33.312 10.172 1 86.06 54 PHE B C 1
ATOM 2354 O O . PHE B 1 54 ? -2.119 32.25 9.523 1 86.06 54 PHE B O 1
ATOM 2361 N N . GLN B 1 55 ? -2.557 34.406 9.664 1 74.38 55 GLN B N 1
ATOM 2362 C CA . GLN B 1 55 ? -2.848 34.562 8.242 1 74.38 55 GLN B CA 1
ATOM 2363 C C . GLN B 1 55 ? -1.64 35.125 7.5 1 74.38 55 GLN B C 1
ATOM 2365 O O . GLN B 1 55 ? -0.909 35.969 8.039 1 74.38 55 GLN B O 1
ATOM 2370 N N . PRO B 1 56 ? -1.016 34.406 6.488 1 60.94 56 PRO B N 1
ATOM 2371 C CA . PRO B 1 56 ? 0.197 34.844 5.801 1 60.94 56 PRO B CA 1
ATOM 2372 C C . PRO B 1 56 ? 0.165 36.344 5.473 1 60.94 56 PRO B C 1
ATOM 2374 O O . PRO B 1 56 ? 1.218 36.969 5.309 1 60.94 56 PRO B O 1
ATOM 2377 N N . HIS B 1 57 ? -0.752 36.875 4.625 1 54.53 57 HIS B N 1
ATOM 2378 C CA . HIS B 1 57 ? -0.542 38.188 4.023 1 54.53 57 HIS B CA 1
ATOM 2379 C C . HIS B 1 57 ? -0.304 39.25 5.09 1 54.53 57 HIS B C 1
ATOM 2381 O O . HIS B 1 57 ? -0.65 39.031 6.258 1 54.53 57 HIS B O 1
ATOM 2387 N N . GLY B 1 58 ? 0.43 40.375 4.695 1 47.09 58 GLY B N 1
ATOM 2388 C CA . GLY B 1 58 ? 0.906 41.688 5.121 1 47.09 58 GLY B CA 1
ATOM 2389 C C . GLY B 1 58 ? -0.062 42.406 6.047 1 47.09 58 GLY B C 1
ATOM 2390 O O . GLY B 1 58 ? 0.103 43.594 6.328 1 47.09 58 GLY B O 1
ATOM 2391 N N . GLU B 1 59 ? -1.325 42 5.969 1 47.47 59 GLU B N 1
ATOM 2392 C CA . GLU B 1 59 ? -2.146 43 6.629 1 47.47 59 GLU B CA 1
ATOM 2393 C C . GLU B 1 59 ? -1.888 43.031 8.133 1 47.47 59 GLU B C 1
ATOM 2395 O O . GLU B 1 59 ? -1.682 41.969 8.75 1 47.47 59 GLU B O 1
ATOM 2400 N N . VAL B 1 60 ? -1.511 44.125 8.578 1 48.47 60 VAL B N 1
ATOM 2401 C CA . VAL B 1 60 ? -1.188 44.688 9.891 1 48.47 60 VAL B CA 1
ATOM 2402 C C . VAL B 1 60 ? -2.029 44 10.961 1 48.47 60 VAL B C 1
ATOM 2404 O O . VAL B 1 60 ? -1.528 43.688 12.047 1 48.47 60 VAL B O 1
ATOM 2407 N N . GLU B 1 61 ? -3.293 43.969 10.609 1 44.81 61 GLU B N 1
ATOM 2408 C CA . GLU B 1 61 ? -4.293 43.625 11.609 1 44.81 61 GLU B CA 1
ATOM 2409 C C . GLU B 1 61 ? -4.086 42.188 12.109 1 44.81 61 GLU B C 1
ATOM 2411 O O . GLU B 1 61 ? -4.406 41.875 13.258 1 44.81 61 GLU B O 1
ATOM 2416 N N . TYR B 1 62 ? -3.652 41.219 11.266 1 49.91 62 TYR B N 1
ATOM 2417 C CA . TYR B 1 62 ? -3.621 39.844 11.766 1 49.91 62 TYR B CA 1
ATOM 2418 C C . TYR B 1 62 ? -2.223 39.469 12.25 1 49.91 62 TYR B C 1
ATOM 2420 O O . TYR B 1 62 ? -1.836 38.312 12.203 1 49.91 62 TYR B O 1
ATOM 2428 N N . GLU B 1 63 ? -1.325 40.344 12.336 1 54.38 63 GLU B N 1
ATOM 2429 C CA . GLU B 1 63 ? -0.124 40.219 13.156 1 54.38 63 GLU B CA 1
ATOM 2430 C C . GLU B 1 63 ? -0.434 39.562 14.5 1 54.38 63 GLU B C 1
ATOM 2432 O O . GLU B 1 63 ? 0.43 38.906 15.102 1 54.38 63 GLU B O 1
ATOM 2437 N N . GLN B 1 64 ? -1.703 39.75 14.906 1 66.62 64 GLN B N 1
ATOM 2438 C CA . GLN B 1 64 ? -1.937 39.094 16.188 1 66.62 64 GLN B CA 1
ATOM 2439 C C . GLN B 1 64 ? -2.607 37.75 16 1 66.62 64 GLN B C 1
ATOM 2441 O O . GLN B 1 64 ? -3.588 37.625 15.266 1 66.62 64 GLN B O 1
ATOM 2446 N N . GLY B 1 65 ? -1.924 36.594 15.984 1 79.69 65 GLY B N 1
ATOM 2447 C CA . GLY B 1 65 ? -2.414 35.25 15.977 1 79.69 65 GLY B CA 1
ATOM 2448 C C . GLY B 1 65 ? -3.73 35.062 16.719 1 79.69 65 GLY B C 1
ATOM 2449 O O . GLY B 1 65 ? -4.102 35.906 17.531 1 79.69 65 GLY B O 1
ATOM 2450 N N . VAL B 1 66 ? -4.668 34.344 16.125 1 85.5 66 VAL B N 1
ATOM 2451 C CA . VAL B 1 66 ? -5.914 33.969 16.797 1 85.5 66 VAL B CA 1
ATOM 2452 C C . VAL B 1 66 ? -5.734 32.656 17.531 1 85.5 66 VAL B C 1
ATOM 2454 O O . VAL B 1 66 ? -5.246 31.672 16.953 1 85.5 66 VAL B O 1
ATOM 2457 N N . ASN B 1 67 ? -6.121 32.719 18.766 1 89.69 67 ASN B N 1
ATOM 2458 C CA . ASN B 1 67 ? -6.086 31.484 19.547 1 89.69 67 ASN B CA 1
ATOM 2459 C C . ASN B 1 67 ? -7.27 30.578 19.203 1 89.69 67 ASN B C 1
ATOM 2461 O O . ASN B 1 67 ? -8.406 31.047 19.125 1 89.69 67 ASN B O 1
ATOM 2465 N N . LEU B 1 68 ? -6.996 29.344 18.938 1 92.06 68 LEU B N 1
ATOM 2466 C CA . LEU B 1 68 ? -8.008 28.344 18.609 1 92.06 68 LEU B CA 1
ATOM 2467 C C . LEU B 1 68 ? -7.918 27.156 19.562 1 92.06 68 LEU B C 1
ATOM 2469 O O . LEU B 1 68 ? -6.84 26.828 20.062 1 92.06 68 LEU B O 1
ATOM 2473 N N . ASP B 1 69 ? -9.031 26.656 19.797 1 92.62 69 ASP B N 1
ATOM 2474 C CA . ASP B 1 69 ? -9 25.375 20.484 1 92.62 69 ASP B CA 1
ATOM 2475 C C . ASP B 1 69 ? -8.812 24.234 19.5 1 92.62 69 ASP B C 1
ATOM 2477 O O . ASP B 1 69 ? -8.828 24.438 18.281 1 92.62 69 ASP B O 1
ATOM 2481 N N . PHE B 1 70 ? -8.602 23.078 20.016 1 94.62 70 PHE B N 1
ATOM 2482 C CA . PHE B 1 70 ? -8.281 21.922 19.172 1 94.62 70 PHE B CA 1
ATOM 2483 C C . PHE B 1 70 ? -9.461 21.562 18.281 1 94.62 70 PHE B C 1
ATOM 2485 O O . PHE B 1 70 ? -9.273 21.172 17.125 1 94.62 70 PHE B O 1
ATOM 2492 N N . LYS B 1 71 ? -10.656 21.734 18.766 1 96.19 71 LYS B N 1
ATOM 2493 C CA . LYS B 1 71 ? -11.844 21.453 17.953 1 96.19 71 LYS B CA 1
ATOM 2494 C C . LYS B 1 71 ? -11.875 22.359 16.719 1 96.19 71 LYS B C 1
ATOM 2496 O O . LYS B 1 71 ? -12.18 21.906 15.617 1 96.19 71 LYS B O 1
ATOM 2501 N N . ASP B 1 72 ? -11.562 23.609 16.938 1 95.5 72 ASP B N 1
ATOM 2502 C CA . ASP B 1 72 ? -11.508 24.547 15.828 1 95.5 72 ASP B CA 1
ATOM 2503 C C . ASP B 1 72 ? -10.477 24.125 14.789 1 95.5 72 ASP B C 1
ATOM 2505 O O . ASP B 1 72 ? -10.734 24.219 13.586 1 95.5 72 ASP B O 1
ATOM 2509 N N . VAL B 1 73 ? -9.414 23.672 15.289 1 95.75 73 VAL B N 1
ATOM 2510 C CA . VAL B 1 73 ? -8.32 23.281 14.414 1 95.75 73 VAL B CA 1
ATOM 2511 C C . VAL B 1 73 ? -8.711 22.031 13.625 1 95.75 73 VAL B C 1
ATOM 2513 O O . VAL B 1 73 ? -8.445 21.938 12.43 1 95.75 73 VAL B O 1
ATOM 2516 N N . LEU B 1 74 ? -9.375 21.062 14.25 1 97.12 74 LEU B N 1
ATOM 2517 C CA . LEU B 1 74 ? -9.82 19.859 13.57 1 97.12 74 LEU B CA 1
ATOM 2518 C C . LEU B 1 74 ? -10.836 20.172 12.484 1 97.12 74 LEU B C 1
ATOM 2520 O O . LEU B 1 74 ? -10.836 19.562 11.422 1 97.12 74 LEU B O 1
ATOM 2524 N N . ASP B 1 75 ? -11.633 21.172 12.742 1 96.94 75 ASP B N 1
ATOM 2525 C CA . ASP B 1 75 ? -12.648 21.594 11.773 1 96.94 75 ASP B CA 1
ATOM 2526 C C . ASP B 1 75 ? -12.008 22.156 10.516 1 96.94 75 ASP B C 1
ATOM 2528 O O . ASP B 1 75 ? -12.617 22.156 9.438 1 96.94 75 ASP B O 1
ATOM 2532 N N . LEU B 1 76 ? -10.836 22.672 10.711 1 96.44 76 LEU B N 1
ATOM 2533 C CA . LEU B 1 76 ? -10.086 23.172 9.57 1 96.44 76 LEU B CA 1
ATOM 2534 C C . LEU B 1 76 ? -9.242 22.078 8.938 1 96.44 76 LEU B C 1
ATOM 2536 O O . LEU B 1 76 ? -9.109 22.016 7.715 1 96.44 76 LEU B O 1
ATOM 2540 N N . PHE B 1 77 ? -8.719 21.203 9.688 1 97.75 77 PHE B N 1
ATOM 2541 C CA . PHE B 1 77 ? -7.781 20.156 9.273 1 97.75 77 PHE B CA 1
ATOM 2542 C C . PHE B 1 77 ? -8.469 19.125 8.391 1 97.75 77 PHE B C 1
ATOM 2544 O O . PHE B 1 77 ? -7.984 18.797 7.305 1 97.75 77 PHE B O 1
ATOM 2551 N N . TRP B 1 78 ? -9.57 18.578 8.805 1 97.81 78 TRP B N 1
ATOM 2552 C CA . TRP B 1 78 ? -10.141 17.375 8.188 1 97.81 78 TRP B CA 1
ATOM 2553 C C . TRP B 1 78 ? -10.664 17.688 6.789 1 97.81 78 TRP B C 1
ATOM 2555 O O . TRP B 1 78 ? -10.414 16.938 5.844 1 97.81 78 TRP B O 1
ATOM 2565 N N . PRO B 1 79 ? -11.375 18.844 6.641 1 96.75 79 PRO B N 1
ATOM 2566 C CA . PRO B 1 79 ? -11.781 19.141 5.27 1 96.75 79 PRO B CA 1
ATOM 2567 C C . PRO B 1 79 ? -10.594 19.234 4.312 1 96.75 79 PRO B C 1
ATOM 2569 O O . PRO B 1 79 ? -10.664 18.75 3.18 1 96.75 79 PRO B O 1
ATOM 2572 N N . GLU B 1 80 ? -9.562 19.797 4.785 1 96.44 80 GLU B N 1
ATOM 2573 C CA . GLU B 1 80 ? -8.375 19.906 3.941 1 96.44 80 GLU B CA 1
ATOM 2574 C C . GLU B 1 80 ? -7.746 18.547 3.699 1 96.44 80 GLU B C 1
ATOM 2576 O O . GLU B 1 80 ? -7.375 18.219 2.572 1 96.44 80 GLU B O 1
ATOM 2581 N N . PHE B 1 81 ? -7.609 17.75 4.699 1 97.38 81 PHE B N 1
ATOM 2582 C CA . PHE B 1 81 ? -7.043 16.422 4.586 1 97.38 81 PHE B CA 1
ATOM 2583 C C . PHE B 1 81 ? -7.848 15.57 3.609 1 97.38 81 PHE B C 1
ATOM 2585 O O . PHE B 1 81 ? -7.281 14.938 2.713 1 97.38 81 PHE B O 1
ATOM 2592 N N . ILE B 1 82 ? -9.141 15.602 3.771 1 97 82 ILE B N 1
ATOM 2593 C CA . ILE B 1 82 ? -10.031 14.773 2.963 1 97 82 ILE B CA 1
ATOM 2594 C C . ILE B 1 82 ? -9.945 15.195 1.499 1 97 82 ILE B C 1
ATOM 2596 O O . ILE B 1 82 ? -9.93 14.352 0.602 1 97 82 ILE B O 1
ATOM 2600 N N . SER B 1 83 ? -9.82 16.469 1.251 1 94.81 83 SER B N 1
ATOM 2601 C CA . SER B 1 83 ? -9.836 16.969 -0.118 1 94.81 83 SER B CA 1
ATOM 2602 C C . SER B 1 83 ? -8.484 16.766 -0.801 1 94.81 83 SER B C 1
ATOM 2604 O O . SER B 1 83 ? -8.422 16.625 -2.023 1 94.81 83 SER B O 1
ATOM 2606 N N . THR B 1 84 ? -7.418 16.641 -0.006 1 94.06 84 THR B N 1
ATOM 2607 C CA . THR B 1 84 ? -6.105 16.656 -0.644 1 94.06 84 THR B CA 1
ATOM 2608 C C . THR B 1 84 ? -5.363 15.352 -0.405 1 94.06 84 THR B C 1
ATOM 2610 O O . THR B 1 84 ? -4.41 15.031 -1.119 1 94.06 84 THR B O 1
ATOM 2613 N N . MET B 1 85 ? -5.793 14.586 0.622 1 96.69 85 MET B N 1
ATOM 2614 C CA . MET B 1 85 ? -5.004 13.43 1.02 1 96.69 85 MET B CA 1
ATOM 2615 C C . MET B 1 85 ? -5.82 12.148 0.89 1 96.69 85 MET B C 1
ATOM 2617 O O . MET B 1 85 ? -5.391 11.086 1.349 1 96.69 85 MET B O 1
ATOM 2621 N N . THR B 1 86 ? -7.008 12.258 0.335 1 97.31 86 THR B N 1
ATOM 2622 C CA . THR B 1 86 ? -7.832 11.055 0.239 1 97.31 86 THR B CA 1
ATOM 2623 C C . THR B 1 86 ? -8.531 10.984 -1.114 1 97.31 86 THR B C 1
ATOM 2625 O O . THR B 1 86 ? -8.516 11.953 -1.878 1 97.31 86 THR B O 1
ATOM 2628 N N . ARG B 1 87 ? -8.992 9.859 -1.411 1 95.5 87 ARG B N 1
ATOM 2629 C CA . ARG B 1 87 ? -9.891 9.602 -2.529 1 95.5 87 ARG B CA 1
ATOM 2630 C C . ARG B 1 87 ? -11.133 8.852 -2.07 1 95.5 87 ARG B C 1
ATOM 2632 O O . ARG B 1 87 ? -11.188 8.344 -0.946 1 95.5 87 ARG B O 1
ATOM 2639 N N . GLY B 1 88 ? -12.156 8.805 -3.029 1 92.12 88 GLY B N 1
ATOM 2640 C CA . GLY B 1 88 ? -13.375 8.07 -2.744 1 92.12 88 GLY B CA 1
ATOM 2641 C C . GLY B 1 88 ? -14.617 8.93 -2.814 1 92.12 88 GLY B C 1
ATOM 2642 O O . GLY B 1 88 ? -14.57 10.133 -2.549 1 92.12 88 GLY B O 1
ATOM 2643 N N . ASN B 1 89 ? -15.711 8.172 -3.227 1 87.44 89 ASN B N 1
ATOM 2644 C CA . ASN B 1 89 ? -17.047 8.758 -3.211 1 87.44 89 ASN B CA 1
ATOM 2645 C C . ASN B 1 89 ? -17.812 8.383 -1.944 1 87.44 89 ASN B C 1
ATOM 2647 O O . ASN B 1 89 ? -18.172 7.219 -1.765 1 87.44 89 ASN B O 1
ATOM 2651 N N . GLY B 1 90 ? -17.906 9.273 -0.944 1 89.19 90 GLY B N 1
ATOM 2652 C CA . GLY B 1 90 ? -18.484 8.938 0.353 1 89.19 90 GLY B CA 1
ATOM 2653 C C . GLY B 1 90 ? -17.422 8.594 1.394 1 89.19 90 GLY B C 1
ATOM 2654 O O . GLY B 1 90 ? -16.828 9.492 1.985 1 89.19 90 GLY B O 1
ATOM 2655 N N . LEU B 1 91 ? -17.109 7.195 1.368 1 95.12 91 LEU B N 1
ATOM 2656 C CA . LEU B 1 91 ? -16.031 6.781 2.254 1 95.12 91 LEU B CA 1
ATOM 2657 C C . LEU B 1 91 ? -14.672 7.172 1.67 1 95.12 91 LEU B C 1
ATOM 2659 O O . LEU B 1 91 ? -14.453 7.043 0.464 1 95.12 91 LEU B O 1
ATOM 2663 N N . LYS B 1 92 ? -13.844 7.711 2.596 1 97.75 92 LYS B N 1
ATOM 2664 C CA . LYS B 1 92 ? -12.562 8.25 2.15 1 97.75 92 LYS B CA 1
ATOM 2665 C C . LYS B 1 92 ? -11.414 7.328 2.539 1 97.75 92 LYS B C 1
ATOM 2667 O O . LYS B 1 92 ? -11.438 6.719 3.609 1 97.75 92 LYS B O 1
ATOM 2672 N N . ILE B 1 93 ? -10.469 7.266 1.68 1 98.12 93 ILE B N 1
ATOM 2673 C CA . ILE B 1 93 ? -9.266 6.48 1.917 1 98.12 93 ILE B CA 1
ATOM 2674 C C . ILE B 1 93 ? -8.023 7.312 1.582 1 98.12 93 ILE B C 1
ATOM 2676 O O . ILE B 1 93 ? -8 8.008 0.565 1 98.12 93 ILE B O 1
ATOM 2680 N N . PRO B 1 94 ? -7 7.25 2.396 1 98.12 94 PRO B N 1
ATOM 2681 C CA . PRO B 1 94 ? -5.785 8.031 2.141 1 98.12 94 PRO B CA 1
ATOM 2682 C C . PRO B 1 94 ? -5.121 7.676 0.812 1 98.12 94 PRO B C 1
ATOM 2684 O O . PRO B 1 94 ? -5.156 6.516 0.395 1 98.12 94 PRO B O 1
ATOM 2687 N N . ILE B 1 95 ? -4.57 8.664 0.204 1 97.69 95 ILE B N 1
ATOM 2688 C CA . ILE B 1 95 ? -3.732 8.461 -0.972 1 97.69 95 ILE B CA 1
ATOM 2689 C C . ILE B 1 95 ? -2.266 8.664 -0.601 1 97.69 95 ILE B C 1
ATOM 2691 O O . ILE B 1 95 ? -1.949 9.438 0.307 1 97.69 95 ILE B O 1
ATOM 2695 N N . LEU B 1 96 ? -1.401 7.926 -1.267 1 97.62 96 LEU B N 1
ATOM 2696 C CA . LEU B 1 96 ? 0.032 8.039 -1.023 1 97.62 96 LEU B CA 1
ATOM 2697 C C . LEU B 1 96 ? 0.631 9.188 -1.832 1 97.62 96 LEU B C 1
ATOM 2699 O O . LEU B 1 96 ? 0.345 9.328 -3.023 1 97.62 96 LEU B O 1
ATOM 2703 N N . ARG B 1 97 ? 1.351 10 -1.153 1 95.94 97 ARG B N 1
ATOM 2704 C CA . ARG B 1 97 ? 2.023 11.133 -1.781 1 95.94 97 ARG B CA 1
ATOM 2705 C C . ARG B 1 97 ? 3.508 11.148 -1.43 1 95.94 97 ARG B C 1
ATOM 2707 O O . ARG B 1 97 ? 3.893 10.766 -0.324 1 95.94 97 ARG B O 1
ATOM 2714 N N . GLY B 1 98 ? 4.262 11.664 -2.301 1 93.25 98 GLY B N 1
ATOM 2715 C CA . GLY B 1 98 ? 5.703 11.719 -2.109 1 93.25 98 GLY B CA 1
ATOM 2716 C C . GLY B 1 98 ? 6.125 12.703 -1.038 1 93.25 98 GLY B C 1
ATOM 2717 O O . GLY B 1 98 ? 7.227 12.602 -0.491 1 93.25 98 GLY B O 1
ATOM 2718 N N . ASP B 1 99 ? 5.297 13.633 -0.785 1 93.38 99 ASP B N 1
ATOM 2719 C CA . ASP B 1 99 ? 5.672 14.633 0.209 1 93.38 99 ASP B CA 1
ATOM 2720 C C . ASP B 1 99 ? 5.039 14.32 1.564 1 93.38 99 ASP B C 1
ATOM 2722 O O . ASP B 1 99 ? 4.984 15.188 2.441 1 93.38 99 ASP B O 1
ATOM 2726 N N . PHE B 1 100 ? 4.484 13.203 1.686 1 94.94 100 PHE B N 1
ATOM 2727 C CA . PHE B 1 100 ? 3.912 12.727 2.938 1 94.94 100 PHE B CA 1
ATOM 2728 C C . PHE B 1 100 ? 4.617 11.461 3.408 1 94.94 100 PHE B C 1
ATOM 2730 O O . PHE B 1 100 ? 4.27 10.359 2.979 1 94.94 100 PHE B O 1
ATOM 2737 N N . ASP B 1 101 ? 5.523 11.641 4.332 1 93 101 ASP B N 1
ATOM 2738 C CA . ASP B 1 101 ? 6.383 10.523 4.723 1 93 101 ASP B CA 1
ATOM 2739 C C . ASP B 1 101 ? 5.828 9.812 5.957 1 93 101 ASP B C 1
ATOM 2741 O O . ASP B 1 101 ? 4.699 10.07 6.375 1 93 101 ASP B O 1
ATOM 2745 N N . ARG B 1 102 ? 6.586 8.93 6.457 1 96.19 102 ARG B N 1
ATOM 2746 C CA . ARG B 1 102 ? 6.18 8.102 7.586 1 96.19 102 ARG B CA 1
ATOM 2747 C C . ARG B 1 102 ? 5.793 8.961 8.781 1 96.19 102 ARG B C 1
ATOM 2749 O O . ARG B 1 102 ? 4.754 8.734 9.406 1 96.19 102 ARG B O 1
ATOM 2756 N N . SER B 1 103 ? 6.629 9.93 9.102 1 96.25 103 SER B N 1
ATOM 2757 C CA . SER B 1 103 ? 6.383 10.766 10.273 1 96.25 103 SER B CA 1
ATOM 2758 C C . SER B 1 103 ? 5.07 11.523 10.148 1 96.25 103 SER B C 1
ATOM 2760 O O . SER B 1 103 ? 4.352 11.703 11.133 1 96.25 103 SER B O 1
ATOM 2762 N N . ARG B 1 104 ? 4.75 11.922 8.938 1 96.44 104 ARG B N 1
ATOM 2763 C CA . ARG B 1 104 ? 3.506 12.648 8.711 1 96.44 104 ARG B CA 1
ATOM 2764 C C . ARG B 1 104 ? 2.297 11.734 8.891 1 96.44 104 ARG B C 1
ATOM 2766 O O . ARG B 1 104 ? 1.294 12.141 9.484 1 96.44 104 ARG B O 1
ATOM 2773 N N . TRP B 1 105 ? 2.395 10.523 8.477 1 98.25 105 TRP B N 1
ATOM 2774 C CA . TRP B 1 105 ? 1.312 9.57 8.68 1 98.25 105 TRP B CA 1
ATOM 2775 C C . TRP B 1 105 ? 1.133 9.258 10.164 1 98.25 105 TRP B C 1
ATOM 2777 O O . TRP B 1 105 ? 0.004 9.148 10.648 1 98.25 105 TRP B O 1
ATOM 2787 N N . GLU B 1 106 ? 2.223 9.109 10.836 1 98.19 106 GLU B N 1
ATOM 2788 C CA . GLU B 1 106 ? 2.131 8.953 12.281 1 98.19 106 GLU B CA 1
ATOM 2789 C C . GLU B 1 106 ? 1.455 10.164 12.922 1 98.19 106 GLU B C 1
ATOM 2791 O O . GLU B 1 106 ? 0.678 10.016 13.875 1 98.19 106 GLU B O 1
ATOM 2796 N N . GLY B 1 107 ? 1.824 11.312 12.375 1 98.06 107 GLY B N 1
ATOM 2797 C CA . GLY B 1 107 ? 1.181 12.531 12.828 1 98.06 107 GLY B CA 1
ATOM 2798 C C . GLY B 1 107 ? -0.327 12.508 12.664 1 98.06 107 GLY B C 1
ATOM 2799 O O . GLY B 1 107 ? -1.062 12.906 13.57 1 98.06 107 GLY B O 1
ATOM 2800 N N . VAL B 1 108 ? -0.792 12.055 11.586 1 98.62 108 VAL B N 1
ATOM 2801 C CA . VAL B 1 108 ? -2.229 11.922 11.367 1 98.62 108 VAL B CA 1
ATOM 2802 C C . VAL B 1 108 ? -2.8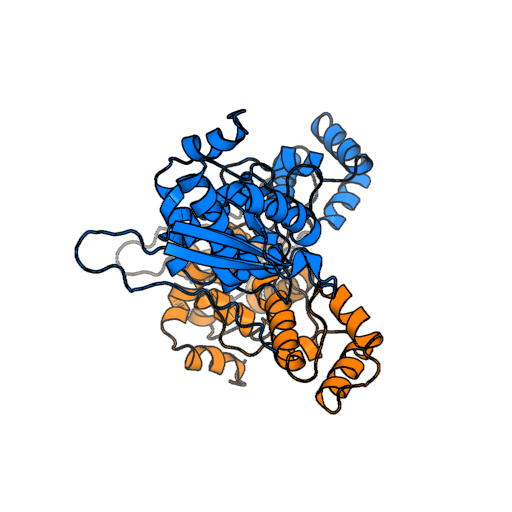3 10.984 12.406 1 98.62 108 VAL B C 1
ATOM 2804 O O . VAL B 1 108 ? -3.889 11.266 12.969 1 98.62 108 VAL B O 1
ATOM 2807 N N . GLY B 1 109 ? -2.117 9.898 12.609 1 98.62 109 GLY B N 1
ATOM 2808 C CA . GLY B 1 109 ? -2.551 9 13.664 1 98.62 109 GLY B CA 1
ATOM 2809 C C . GLY B 1 109 ? -2.686 9.68 15.016 1 98.62 109 GLY B C 1
ATOM 2810 O O . GLY B 1 109 ? -3.672 9.477 15.727 1 98.62 109 GLY B O 1
ATOM 2811 N N . ARG B 1 110 ? -1.747 10.492 15.305 1 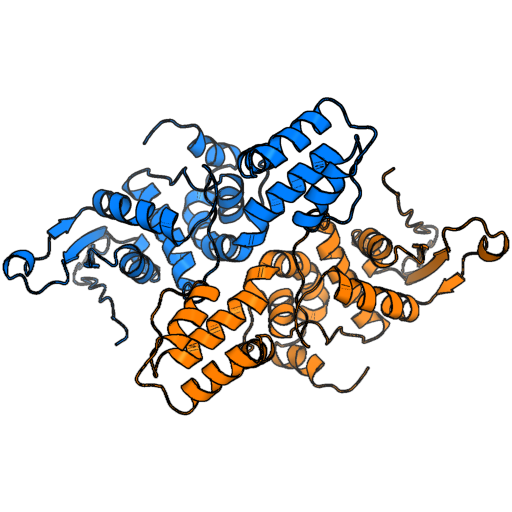98.25 110 ARG B N 1
ATOM 2812 C CA . ARG B 1 110 ? -1.754 11.18 16.594 1 98.25 110 ARG B CA 1
ATOM 2813 C C . ARG B 1 110 ? -2.875 12.219 16.656 1 98.25 110 ARG B C 1
ATOM 2815 O O . ARG B 1 110 ? -3.459 12.438 17.719 1 98.25 110 ARG B O 1
ATOM 2822 N N . ILE B 1 111 ? -3.129 12.836 15.539 1 98.06 111 ILE B N 1
ATOM 2823 C CA . ILE B 1 111 ? -4.238 13.781 15.469 1 98.06 111 ILE B CA 1
ATOM 2824 C C . ILE B 1 111 ? -5.551 13.055 15.75 1 98.06 111 ILE B C 1
ATOM 2826 O O . ILE B 1 111 ? -6.387 13.555 16.516 1 98.06 111 ILE B O 1
ATOM 2830 N N . ILE B 1 112 ? -5.754 11.883 15.227 1 98.19 112 ILE B N 1
ATOM 2831 C CA . ILE B 1 112 ? -6.949 11.086 15.453 1 98.19 112 ILE B CA 1
ATOM 2832 C C . ILE B 1 112 ? -7.035 10.695 16.938 1 98.19 112 ILE B C 1
ATOM 2834 O O . ILE B 1 112 ? -8.086 10.859 17.562 1 98.19 112 ILE B O 1
ATOM 2838 N N . CYS B 1 113 ? -5.914 10.242 17.453 1 97.38 113 CYS B N 1
ATOM 2839 C CA . CYS B 1 113 ? -5.887 9.812 18.859 1 97.38 113 CYS B CA 1
ATOM 2840 C C . CYS B 1 113 ? -6.195 10.977 19.797 1 97.38 113 CYS B C 1
ATOM 2842 O O . CYS B 1 113 ? -6.984 10.828 20.719 1 97.38 113 CYS B O 1
ATOM 2844 N N . LYS B 1 114 ? -5.539 12.062 19.531 1 96.62 114 LYS B N 1
ATOM 2845 C CA . LYS B 1 114 ? -5.77 13.227 20.375 1 96.62 114 LYS B CA 1
ATOM 2846 C C . LYS B 1 114 ? -7.207 13.719 20.266 1 96.62 114 LYS B C 1
ATOM 2848 O O . LYS B 1 114 ? -7.812 14.133 21.25 1 96.62 114 LYS B O 1
ATOM 2853 N N . GLY B 1 115 ? -7.707 13.711 19.062 1 96.38 115 GLY B N 1
ATOM 2854 C CA . GLY B 1 115 ? -9.109 14.047 18.875 1 96.38 115 GLY B CA 1
ATOM 2855 C C . GLY B 1 115 ? -10.047 13.172 19.688 1 96.38 115 GLY B C 1
ATOM 2856 O O . GLY B 1 115 ? -11.008 13.672 20.281 1 96.38 115 GLY B O 1
ATOM 2857 N N . TRP B 1 116 ? -9.773 11.961 19.703 1 96.38 116 TRP B N 1
ATOM 2858 C CA . TRP B 1 116 ? -10.586 11.031 20.484 1 96.38 116 TRP B CA 1
ATOM 2859 C C . TRP B 1 116 ? -10.445 11.312 21.969 1 96.38 116 TRP B C 1
ATOM 2861 O O . TRP B 1 116 ? -11.453 11.445 22.688 1 96.38 116 TRP B O 1
ATOM 2871 N N . LYS B 1 117 ? -9.242 11.469 22.438 1 94.69 117 LYS B N 1
ATOM 2872 C CA . LYS B 1 117 ? -8.961 11.617 23.859 1 94.69 117 LYS B CA 1
ATOM 2873 C C . LYS B 1 117 ? -9.531 12.922 24.406 1 94.69 117 LYS B C 1
ATOM 2875 O O . LYS B 1 117 ? -10.125 12.953 25.484 1 94.69 117 LYS B O 1
ATOM 2880 N N . ASP B 1 118 ? -9.336 13.914 23.625 1 93.81 118 ASP B N 1
ATOM 2881 C CA . ASP B 1 118 ? -9.664 15.242 24.141 1 93.81 118 ASP B CA 1
ATOM 2882 C C . ASP B 1 118 ? -11.109 15.617 23.828 1 93.81 118 ASP B C 1
ATOM 2884 O O . ASP B 1 118 ? -11.734 16.375 24.578 1 93.81 118 ASP B O 1
ATOM 2888 N N . LEU B 1 119 ? -11.648 15.086 22.719 1 94.88 119 LEU B N 1
ATOM 2889 C CA . LEU B 1 119 ? -12.914 15.633 22.234 1 94.88 119 LEU B CA 1
ATOM 2890 C C . LEU B 1 119 ? -13.914 14.516 21.969 1 94.88 119 LEU B C 1
ATOM 2892 O O . LEU B 1 119 ? -15.055 14.773 21.578 1 94.88 119 LEU B O 1
ATOM 2896 N N . ASN B 1 120 ? -13.508 13.32 22.109 1 95.5 120 ASN B N 1
ATOM 2897 C CA . ASN B 1 120 ? -14.336 12.18 21.734 1 95.5 120 ASN B CA 1
ATOM 2898 C C . ASN B 1 120 ? -14.742 12.25 20.266 1 95.5 120 ASN B C 1
ATOM 2900 O O . ASN B 1 120 ? -15.891 11.969 19.922 1 95.5 120 ASN B O 1
ATOM 2904 N N . TYR B 1 121 ? -13.805 12.727 19.453 1 95.94 121 TYR B N 1
ATOM 2905 C CA . TYR B 1 121 ? -14.047 12.883 18.031 1 95.94 121 TYR B CA 1
ATOM 2906 C C . TYR B 1 121 ? -13.32 11.805 17.234 1 95.94 121 TYR B C 1
ATOM 2908 O O . TYR B 1 121 ? -12.125 11.57 17.438 1 95.94 121 TYR B O 1
ATOM 2916 N N . PHE B 1 122 ? -14.055 11.141 16.312 1 97.31 122 PHE B N 1
ATOM 2917 C CA . PHE B 1 122 ? -13.516 10.141 15.398 1 97.31 122 PHE B CA 1
ATOM 2918 C C . PHE B 1 122 ? -13.875 10.477 13.953 1 97.31 122 PHE B C 1
ATOM 2920 O O . PHE B 1 122 ? -15.023 10.805 13.656 1 97.31 122 PHE B O 1
ATOM 2927 N N . PRO B 1 123 ? -12.891 10.477 13.086 1 97.06 123 PRO B N 1
ATOM 2928 C CA . PRO B 1 123 ? -13.164 10.852 11.695 1 97.06 123 PRO B CA 1
ATOM 2929 C C . PRO B 1 123 ? -13.891 9.75 10.922 1 97.06 123 PRO B C 1
ATOM 2931 O O . PRO B 1 123 ? -13.258 8.992 10.18 1 97.06 123 PRO B O 1
ATOM 2934 N N . LYS B 1 124 ? -15.133 9.766 10.93 1 96.69 124 LYS B N 1
ATOM 2935 C CA . LYS B 1 124 ? -15.977 8.695 10.422 1 96.69 124 LYS B CA 1
ATOM 2936 C C . LYS B 1 124 ? -16.016 8.695 8.898 1 96.69 124 LYS B C 1
ATOM 2938 O O . LYS B 1 124 ? -16.5 7.746 8.281 1 96.69 124 LYS B O 1
ATOM 2943 N N . MET B 1 125 ? -15.539 9.797 8.305 1 96.12 125 MET B N 1
ATOM 2944 C CA . MET B 1 125 ? -15.516 9.836 6.848 1 96.12 125 MET B CA 1
ATOM 2945 C C . MET B 1 125 ? -14.469 8.867 6.297 1 96.12 125 MET B C 1
ATOM 2947 O O . MET B 1 125 ? -14.531 8.484 5.129 1 96.12 125 MET B O 1
ATOM 2951 N N . LEU B 1 126 ? -13.43 8.516 7.148 1 98.19 126 LEU B N 1
ATOM 2952 C CA . LEU B 1 126 ? -12.445 7.516 6.73 1 98.19 126 LEU B CA 1
ATOM 2953 C C . LEU B 1 126 ? -13.062 6.121 6.723 1 98.19 126 LEU B C 1
ATOM 2955 O O . LEU B 1 126 ? -13.797 5.754 7.645 1 98.19 126 LEU B O 1
ATOM 2959 N N . ALA B 1 127 ? -12.828 5.43 5.68 1 98.31 127 ALA B N 1
ATOM 2960 C CA . ALA B 1 127 ? -13.469 4.133 5.465 1 98.31 127 ALA B CA 1
ATOM 2961 C C . ALA B 1 127 ? -13.227 3.195 6.641 1 98.31 127 ALA B C 1
ATOM 2963 O O . ALA B 1 127 ? -12.086 3.053 7.102 1 98.31 127 ALA B O 1
ATOM 2964 N N . PRO B 1 128 ? -14.258 2.49 7.066 1 98.25 128 PRO B N 1
ATOM 2965 C CA . PRO B 1 128 ? -14.102 1.573 8.195 1 98.25 128 PRO B CA 1
ATOM 2966 C C . PRO B 1 128 ? -13.062 0.484 7.938 1 98.25 128 PRO B C 1
ATOM 2968 O O . PRO B 1 128 ? -12.305 0.121 8.844 1 98.25 128 PRO B O 1
ATOM 2971 N N . ALA B 1 129 ? -13.039 -0.073 6.75 1 98.56 129 ALA B N 1
ATOM 2972 C CA . ALA B 1 129 ? -12.078 -1.124 6.426 1 98.56 129 ALA B CA 1
ATOM 2973 C C . ALA B 1 129 ? -10.648 -0.622 6.57 1 98.56 129 ALA B C 1
ATOM 2975 O O . ALA B 1 129 ? -9.781 -1.334 7.086 1 98.56 129 ALA B O 1
ATOM 2976 N N . PHE B 1 130 ? -10.422 0.643 6.148 1 98.75 130 PHE B N 1
ATOM 2977 C CA . PHE B 1 130 ? -9.109 1.26 6.281 1 98.75 130 PHE B CA 1
ATOM 2978 C C . PHE B 1 130 ? -8.758 1.466 7.75 1 98.75 130 PHE B C 1
ATOM 2980 O O . PHE B 1 130 ? -7.676 1.074 8.195 1 98.75 130 PHE B O 1
ATOM 2987 N N . MET B 1 131 ? -9.656 2.025 8.5 1 98.81 131 MET B N 1
ATOM 2988 C CA . MET B 1 131 ? -9.367 2.367 9.891 1 98.81 131 MET B CA 1
ATOM 2989 C C . MET B 1 131 ? -9.211 1.111 10.734 1 98.81 131 MET B C 1
ATOM 2991 O O . MET B 1 131 ? -8.375 1.064 11.641 1 98.81 131 MET B O 1
ATOM 2995 N N . GLU B 1 132 ? -10.039 0.098 10.469 1 98.81 132 GLU B N 1
ATOM 2996 C CA . GLU B 1 132 ? -9.867 -1.161 11.188 1 98.81 132 GLU B CA 1
ATOM 2997 C C . GLU B 1 132 ? -8.484 -1.761 10.914 1 98.81 132 GLU B C 1
ATOM 2999 O O . GLU B 1 132 ? -7.832 -2.266 11.828 1 98.81 132 GLU B O 1
ATOM 3004 N N . THR B 1 133 ? -8.109 -1.706 9.688 1 98.69 133 THR B N 1
ATOM 3005 C CA . THR B 1 133 ? -6.777 -2.182 9.32 1 98.69 133 THR B CA 1
ATOM 3006 C C . THR B 1 133 ? -5.695 -1.359 10.016 1 98.69 133 THR B C 1
ATOM 3008 O O . THR B 1 133 ? -4.707 -1.911 10.5 1 98.69 133 THR B O 1
ATOM 3011 N N . ALA B 1 134 ? -5.895 -0.06 10.117 1 98.81 134 ALA B N 1
ATOM 3012 C CA . ALA B 1 134 ? -4.91 0.851 10.695 1 98.81 134 ALA B CA 1
ATOM 3013 C C . ALA B 1 134 ? -4.809 0.661 12.203 1 98.81 134 ALA B C 1
ATOM 3015 O O . ALA B 1 134 ? -3.82 1.064 12.82 1 98.81 134 ALA B O 1
ATOM 3016 N N . VAL B 1 135 ? -5.812 0.064 12.766 1 98.75 135 VAL B N 1
ATOM 3017 C CA . VAL B 1 135 ? -5.777 -0.165 14.211 1 98.75 135 VAL B CA 1
ATOM 3018 C C . VAL B 1 135 ? -5.316 -1.593 14.492 1 98.75 135 VAL B C 1
ATOM 3020 O O . VAL B 1 135 ? -4.477 -1.818 15.367 1 98.75 135 VAL B O 1
ATOM 3023 N N . TYR B 1 136 ? -5.805 -2.59 13.711 1 98.31 136 TYR B N 1
ATOM 3024 C CA . TYR B 1 136 ? -5.652 -3.984 14.109 1 98.31 136 TYR B CA 1
ATOM 3025 C C . TYR B 1 136 ? -4.785 -4.746 13.109 1 98.31 136 TYR B C 1
ATOM 3027 O O . TYR B 1 136 ? -4.445 -5.906 13.336 1 98.31 136 TYR B O 1
ATOM 3035 N N . GLY B 1 137 ? -4.469 -4.211 12.016 1 97.44 137 GLY B N 1
ATOM 3036 C CA . GLY B 1 137 ? -3.588 -4.844 11.039 1 97.44 137 GLY B CA 1
ATOM 3037 C C . GLY B 1 137 ? -4.336 -5.562 9.938 1 97.44 137 GLY B C 1
ATOM 3038 O O . GLY B 1 137 ? -3.746 -5.945 8.93 1 97.44 137 GLY B O 1
ATOM 3039 N N . LYS B 1 138 ? -5.602 -5.727 10.086 1 97 138 LYS B N 1
ATOM 3040 C CA . LYS B 1 138 ? -6.473 -6.363 9.102 1 97 138 LYS B CA 1
ATOM 3041 C C . LYS B 1 138 ? -7.926 -5.949 9.312 1 97 138 LYS B C 1
ATOM 3043 O O . LYS B 1 138 ? -8.281 -5.418 10.359 1 97 138 LYS B O 1
ATOM 3048 N N . THR B 1 139 ? -8.719 -6.145 8.258 1 98.06 139 THR B N 1
ATOM 3049 C CA . THR B 1 139 ? -10.117 -5.758 8.375 1 98.06 139 THR B CA 1
ATOM 3050 C C . THR B 1 139 ? -11.023 -6.984 8.289 1 98.06 139 THR B C 1
ATOM 3052 O O . THR B 1 139 ? -10.695 -7.961 7.617 1 98.06 139 THR B O 1
ATOM 3055 N N . THR B 1 140 ? -12.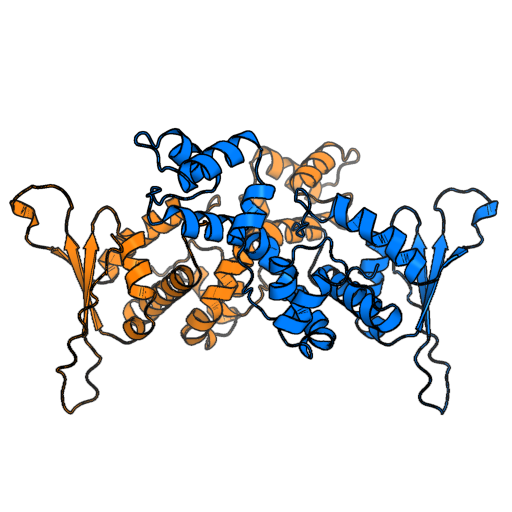102 -6.91 8.969 1 96.69 140 THR B N 1
ATOM 3056 C CA . THR B 1 140 ? -13.164 -7.898 8.891 1 96.69 140 THR B CA 1
ATOM 3057 C C . THR B 1 140 ? -14.383 -7.328 8.164 1 96.69 140 THR B C 1
ATOM 3059 O O . THR B 1 140 ? -15.367 -8.031 7.949 1 96.69 140 THR B O 1
ATOM 3062 N N . VAL B 1 141 ? -14.25 -6.074 7.82 1 97.06 141 VAL B N 1
ATOM 3063 C CA . VAL B 1 141 ? -15.344 -5.387 7.141 1 97.06 141 VAL B CA 1
ATOM 3064 C C . VAL B 1 141 ? -15.461 -5.895 5.703 1 97.06 141 VAL B C 1
ATOM 3066 O O . VAL B 1 141 ? -14.461 -5.984 4.988 1 97.06 141 VAL B O 1
ATOM 3069 N N . ASP B 1 142 ? -16.641 -6.324 5.348 1 97.06 142 ASP B N 1
ATOM 3070 C CA . ASP B 1 142 ? -16.891 -6.648 3.945 1 97.06 142 ASP B CA 1
ATOM 3071 C C . ASP B 1 142 ? -16.844 -5.395 3.076 1 97.06 142 ASP B C 1
ATOM 3073 O O . ASP B 1 142 ? -17.656 -4.477 3.264 1 97.06 142 ASP B O 1
ATOM 3077 N N . THR B 1 143 ? -16.031 -5.41 2.047 1 97.81 143 THR B N 1
ATOM 3078 C CA . THR B 1 143 ? -15.766 -4.195 1.289 1 97.81 143 THR B CA 1
ATOM 3079 C C . THR B 1 143 ? -16.578 -4.172 -0.004 1 97.81 143 THR B C 1
ATOM 3081 O O . THR B 1 143 ? -16.453 -3.24 -0.802 1 97.81 143 THR B O 1
ATOM 3084 N N . LYS B 1 144 ? -17.375 -5.211 -0.213 1 98.06 144 LYS B N 1
ATOM 3085 C CA . LYS B 1 144 ? -18.141 -5.316 -1.459 1 98.06 144 LYS B CA 1
ATOM 3086 C C . LYS B 1 144 ? -19.062 -4.117 -1.643 1 98.06 144 LYS B C 1
ATOM 3088 O O . LYS B 1 144 ? -19.031 -3.459 -2.686 1 98.06 144 LYS B O 1
ATOM 3093 N N . GLU B 1 145 ? -19.797 -3.814 -0.62 1 96.31 145 GLU B N 1
ATOM 3094 C CA . GLU B 1 145 ? -20.766 -2.725 -0.735 1 96.31 145 GLU B CA 1
ATOM 3095 C C . GLU B 1 145 ? -20.062 -1.381 -0.903 1 96.31 145 GLU B C 1
ATOM 3097 O O . GLU B 1 145 ? -20.484 -0.554 -1.717 1 96.31 145 GLU B O 1
ATOM 3102 N N . ALA B 1 146 ? -19.078 -1.166 -0.082 1 96.44 146 ALA B N 1
ATOM 3103 C CA . ALA B 1 146 ? -18.297 0.062 -0.212 1 96.44 146 ALA B CA 1
ATOM 3104 C C . ALA B 1 146 ? -17.734 0.211 -1.624 1 96.44 146 ALA B C 1
ATOM 3106 O O . ALA B 1 146 ? -17.75 1.307 -2.191 1 96.44 146 ALA B O 1
ATOM 3107 N N . PHE B 1 147 ? -17.297 -0.888 -2.221 1 97.62 147 PHE B N 1
ATOM 3108 C CA . PHE B 1 147 ? -16.75 -0.887 -3.57 1 97.62 147 PHE B CA 1
ATOM 3109 C C . PHE B 1 147 ? -17.812 -0.496 -4.59 1 97.62 147 PHE B C 1
ATOM 3111 O O . PHE B 1 147 ? -17.578 0.358 -5.445 1 97.62 147 PHE B O 1
ATOM 3118 N N . LEU B 1 148 ? -18.938 -1.105 -4.477 1 97.44 148 LEU B N 1
ATOM 3119 C CA . LEU B 1 148 ? -20.016 -0.838 -5.414 1 97.44 148 LEU B CA 1
ATOM 3120 C C . LEU B 1 148 ? -20.438 0.624 -5.348 1 97.44 148 LEU B C 1
ATOM 3122 O O . LEU B 1 148 ? -20.828 1.206 -6.359 1 97.44 148 LEU B O 1
ATOM 3126 N N . GLN B 1 149 ? -20.297 1.209 -4.203 1 95.31 149 GLN B N 1
ATOM 3127 C CA . GLN B 1 149 ? -20.672 2.613 -4.051 1 95.31 149 GLN B CA 1
ATOM 3128 C C . GLN B 1 149 ? -19.562 3.529 -4.566 1 95.31 149 GLN B C 1
ATOM 3130 O O . GLN B 1 149 ? -19.812 4.695 -4.879 1 95.31 149 GLN B O 1
ATOM 3135 N N . TRP B 1 150 ? -18.453 3.002 -4.652 1 95.31 150 TRP B N 1
ATOM 3136 C CA . TRP B 1 150 ? -17.266 3.773 -4.996 1 95.31 150 TRP B CA 1
ATOM 3137 C C . TRP B 1 150 ? -17.109 3.895 -6.508 1 95.31 150 TRP B C 1
ATOM 3139 O O . TRP B 1 150 ? -16.656 4.922 -7.012 1 95.31 150 TRP B O 1
ATOM 3149 N N . ILE B 1 151 ? -17.5 2.939 -7.277 1 96.31 151 ILE B N 1
ATOM 3150 C CA . ILE B 1 151 ? -17.25 2.885 -8.711 1 96.31 151 ILE B CA 1
ATOM 3151 C C . ILE B 1 151 ? -18.297 3.713 -9.461 1 96.31 151 ILE B C 1
ATOM 3153 O O . ILE B 1 151 ? -19.328 4.055 -8.898 1 96.31 151 ILE B O 1
ATOM 3157 N N . PRO B 1 152 ? -17.906 4.07 -10.688 1 95.62 152 PRO B N 1
ATOM 3158 C CA . PRO B 1 152 ? -18.891 4.809 -11.484 1 95.62 152 PRO B CA 1
ATOM 3159 C C . PRO B 1 152 ? -20.234 4.086 -11.578 1 95.62 152 PRO B C 1
ATOM 3161 O O . PRO B 1 152 ? -20.281 2.857 -11.641 1 95.62 152 PRO B O 1
ATOM 3164 N N . GLU B 1 153 ? -21.266 4.875 -11.664 1 96.44 153 GLU B N 1
ATOM 3165 C CA . GLU B 1 153 ? -22.641 4.375 -11.656 1 96.44 153 GLU B CA 1
ATOM 3166 C C . GLU B 1 153 ? -22.859 3.359 -12.766 1 96.44 153 GLU B C 1
ATOM 3168 O O . GLU B 1 153 ? -23.516 2.334 -12.555 1 96.44 153 GLU B O 1
ATOM 3173 N N . ALA B 1 154 ? -22.391 3.635 -13.867 1 97.12 154 ALA B N 1
ATOM 3174 C CA . ALA B 1 154 ? -22.578 2.75 -15.016 1 97.12 154 ALA B CA 1
ATOM 3175 C C . ALA B 1 154 ? -21.984 1.366 -14.742 1 97.12 154 ALA B C 1
ATOM 3177 O O . ALA B 1 154 ? -22.594 0.352 -15.102 1 97.12 154 ALA B O 1
ATOM 3178 N N . GLU B 1 155 ? -20.875 1.336 -14.164 1 97.62 155 GLU B N 1
ATOM 3179 C CA . GLU B 1 155 ? -20.234 0.068 -13.812 1 97.62 155 GLU B CA 1
ATOM 3180 C C . GLU B 1 155 ? -20.984 -0.622 -12.672 1 97.62 155 GLU B C 1
ATOM 3182 O O . GLU B 1 155 ? -21.141 -1.845 -12.672 1 97.62 155 GLU B O 1
ATOM 3187 N N . ARG B 1 156 ? -21.375 0.152 -11.742 1 97.88 156 ARG B N 1
ATOM 3188 C CA . ARG B 1 156 ? -22.125 -0.38 -10.617 1 97.88 156 ARG B CA 1
ATOM 3189 C C . ARG B 1 156 ? -23.391 -1.104 -11.086 1 97.88 156 ARG B C 1
ATOM 3191 O O . ARG B 1 156 ? -23.688 -2.203 -10.625 1 97.88 156 ARG B O 1
ATOM 3198 N N . GLU B 1 157 ? -24.016 -0.521 -11.977 1 98.12 157 GLU B N 1
ATOM 3199 C CA . GLU B 1 157 ? -25.25 -1.102 -12.492 1 98.12 157 GLU B CA 1
ATOM 3200 C C . GLU B 1 157 ? -25 -2.459 -13.141 1 98.12 157 GLU B C 1
ATOM 3202 O O . GLU B 1 157 ? -25.766 -3.4 -12.953 1 98.12 157 GLU B O 1
ATOM 3207 N N . VAL B 1 158 ? -23.953 -2.516 -13.891 1 98.25 158 VAL B N 1
ATOM 3208 C CA . VAL B 1 158 ? -23.578 -3.764 -14.555 1 98.25 158 VAL B CA 1
ATOM 3209 C C . VAL B 1 158 ? -23.297 -4.84 -13.508 1 98.25 158 VAL B C 1
ATOM 3211 O O . VAL B 1 158 ? -23.797 -5.965 -13.617 1 98.25 158 VAL B O 1
ATOM 3214 N N . LEU B 1 159 ? -22.594 -4.48 -12.523 1 98.56 159 LEU B N 1
ATOM 3215 C CA . LEU B 1 159 ? -22.188 -5.438 -11.5 1 98.56 159 LEU B CA 1
ATOM 3216 C C . LEU B 1 159 ? -23.375 -5.863 -10.648 1 98.56 159 LEU B C 1
ATOM 3218 O O . LEU B 1 159 ? -23.531 -7.047 -10.336 1 98.56 159 LEU B O 1
ATOM 3222 N N . GLU B 1 160 ? -24.188 -4.93 -10.305 1 98.44 160 GLU B N 1
ATOM 3223 C CA . GLU B 1 160 ? -25.375 -5.242 -9.508 1 98.44 160 GLU B CA 1
ATOM 3224 C C . GLU B 1 160 ? -26.344 -6.133 -10.281 1 98.44 160 GLU B C 1
ATOM 3226 O O . GLU B 1 160 ? -26.922 -7.062 -9.719 1 98.44 160 GLU B O 1
ATOM 3231 N N . ALA B 1 161 ? -26.484 -5.855 -11.492 1 98.31 161 ALA B N 1
ATOM 3232 C CA . ALA B 1 161 ? -27.328 -6.707 -12.336 1 98.31 161 ALA B CA 1
ATOM 3233 C C . ALA B 1 161 ? -26.781 -8.133 -12.383 1 98.31 161 ALA B C 1
ATOM 3235 O O . ALA B 1 161 ? -27.531 -9.102 -12.297 1 98.31 161 ALA B O 1
ATOM 3236 N N . ALA B 1 162 ? -25.484 -8.25 -12.562 1 98.56 162 ALA B N 1
ATOM 3237 C CA . ALA B 1 162 ? -24.828 -9.555 -12.648 1 98.56 162 ALA B CA 1
ATOM 3238 C C . ALA B 1 162 ? -24.984 -10.328 -11.344 1 98.56 162 ALA B C 1
ATOM 3240 O O . ALA B 1 162 ? -25.078 -11.562 -11.352 1 98.56 162 ALA B O 1
ATOM 3241 N N . LEU B 1 163 ? -25.016 -9.609 -10.25 1 98.19 163 LEU B N 1
ATOM 3242 C CA . LEU B 1 163 ? -25.203 -10.234 -8.945 1 98.19 163 LEU B CA 1
ATOM 3243 C C . LE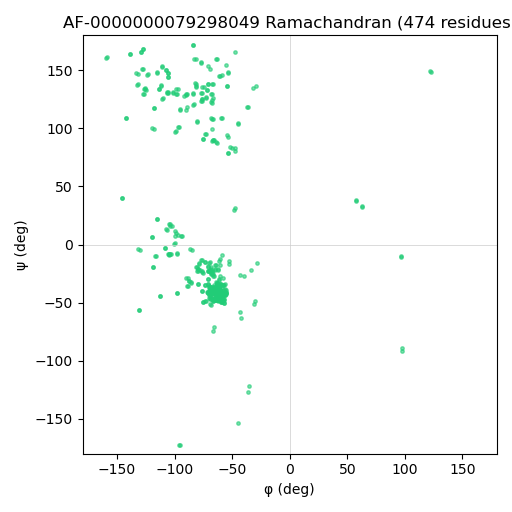U B 1 163 ? -26.609 -10.789 -8.812 1 98.19 163 LEU B C 1
ATOM 3245 O O . LEU B 1 163 ? -26.828 -11.805 -8.141 1 98.19 163 LEU B O 1
ATOM 3249 N N . HIS B 1 164 ? -27.484 -10.109 -9.344 1 97.81 164 HIS B N 1
ATOM 3250 C CA . HIS B 1 164 ? -28.891 -10.531 -9.297 1 97.81 164 HIS B CA 1
ATOM 3251 C C . HIS B 1 164 ? -29.141 -11.68 -10.266 1 97.81 164 HIS B C 1
ATOM 3253 O O . HIS B 1 164 ? -29.812 -12.648 -9.914 1 97.81 164 HIS B O 1
ATOM 3259 N N . GLU B 1 165 ? -28.703 -11.516 -11.492 1 97.81 165 GLU B N 1
ATOM 3260 C CA . GLU B 1 165 ? -28.797 -12.508 -12.562 1 97.81 165 GLU B CA 1
ATOM 3261 C C . GLU B 1 165 ? -27.562 -12.492 -13.438 1 97.81 165 GLU B C 1
ATOM 3263 O O . GLU B 1 165 ? -27.375 -11.594 -14.258 1 97.81 165 GLU B O 1
ATOM 3268 N N . PHE B 1 166 ? -26.766 -13.562 -13.305 1 98.06 166 PHE B N 1
ATOM 3269 C CA . PHE B 1 166 ? -25.484 -13.602 -14.023 1 98.06 166 PHE B CA 1
ATOM 3270 C C . PHE B 1 166 ? -25.719 -13.719 -15.523 1 98.06 166 PHE B C 1
ATOM 3272 O O . PHE B 1 166 ? -26.484 -14.57 -15.977 1 98.06 166 PHE B O 1
ATOM 3279 N N . PRO B 1 167 ? -25.109 -12.914 -16.219 1 97.31 167 PRO B N 1
ATOM 3280 C CA . PRO B 1 167 ? -25.406 -12.852 -17.656 1 97.31 167 PRO B CA 1
ATOM 3281 C C . PRO B 1 167 ? -24.766 -14 -18.422 1 97.31 167 PRO B C 1
ATOM 3283 O O . PRO B 1 167 ? -23.734 -14.531 -18.016 1 97.31 167 PRO B O 1
ATOM 3286 N N . THR B 1 168 ? -25.328 -14.305 -19.547 1 95.38 168 THR B N 1
ATOM 3287 C CA . THR B 1 168 ? -24.766 -15.297 -20.453 1 95.38 168 THR B CA 1
ATOM 3288 C C . THR B 1 168 ? -23.578 -14.727 -21.203 1 95.38 168 THR B C 1
ATOM 3290 O O . THR B 1 168 ? -22.578 -15.43 -21.422 1 95.38 168 THR B O 1
ATOM 3293 N N . ASP B 1 169 ? -23.719 -13.547 -21.562 1 95.38 169 ASP B N 1
ATOM 3294 C CA . ASP B 1 169 ? -22.625 -12.82 -22.188 1 95.38 169 ASP B CA 1
ATOM 3295 C C . ASP B 1 169 ? -21.859 -11.992 -21.156 1 95.38 169 ASP B C 1
ATOM 3297 O O . ASP B 1 169 ? -22.375 -11 -20.641 1 95.38 169 ASP B O 1
ATOM 3301 N N . THR B 1 170 ? -20.562 -12.352 -20.953 1 96.44 170 THR B N 1
ATOM 3302 C CA . THR B 1 170 ? -19.812 -11.742 -19.859 1 96.44 170 THR B CA 1
ATOM 3303 C C . THR B 1 170 ? -18.875 -10.664 -20.391 1 96.44 170 THR B C 1
ATOM 3305 O O . THR B 1 170 ? -18 -10.188 -19.656 1 96.44 170 THR B O 1
ATOM 3308 N N . ALA B 1 171 ? -19 -10.18 -21.531 1 96.5 171 ALA B N 1
ATOM 3309 C CA . ALA B 1 171 ? -18.062 -9.258 -22.156 1 96.5 171 ALA B CA 1
ATOM 3310 C C . ALA B 1 171 ? -17.938 -7.973 -21.344 1 96.5 171 ALA B C 1
ATOM 3312 O O . ALA B 1 171 ? -16.828 -7.48 -21.125 1 96.5 171 ALA B O 1
ATOM 3313 N N . GLU B 1 172 ? -19.031 -7.445 -20.938 1 96.56 172 GLU B N 1
ATOM 3314 C CA . GLU B 1 172 ? -19.016 -6.211 -20.156 1 96.56 172 GLU B CA 1
ATOM 3315 C C . GLU B 1 172 ? -18.359 -6.422 -18.797 1 96.56 172 GLU B C 1
ATOM 3317 O O . GLU B 1 172 ? -17.609 -5.566 -18.328 1 96.56 172 GLU B O 1
ATOM 3322 N N . LEU B 1 173 ? -18.625 -7.504 -18.203 1 97.62 173 LEU B N 1
ATOM 3323 C CA . LEU B 1 173 ? -17.984 -7.848 -16.938 1 97.62 173 LEU B CA 1
ATOM 3324 C C . LEU B 1 173 ? -16.484 -8.008 -17.109 1 97.62 173 LEU B C 1
ATOM 3326 O O . LEU B 1 173 ? -15.703 -7.516 -16.281 1 97.62 173 LEU B O 1
ATOM 3330 N N . ASP B 1 174 ? -16.141 -8.633 -18.172 1 97.06 174 ASP B N 1
ATOM 3331 C CA . ASP B 1 174 ? -14.734 -8.852 -18.453 1 97.06 174 ASP B CA 1
ATOM 3332 C C . ASP B 1 174 ? -13.984 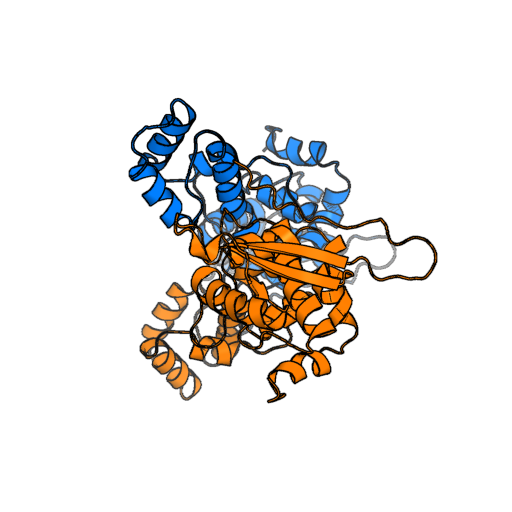-7.527 -18.578 1 97.06 174 ASP B C 1
ATOM 3334 O O . ASP B 1 174 ? -12.859 -7.398 -18.094 1 97.06 174 ASP B O 1
ATOM 3338 N N . ASP B 1 175 ? -14.617 -6.621 -19.188 1 96.62 175 ASP B N 1
ATOM 3339 C CA . ASP B 1 175 ? -14.016 -5.305 -19.359 1 96.62 175 ASP B CA 1
ATOM 3340 C C . ASP B 1 175 ? -13.82 -4.609 -18.016 1 96.62 175 ASP B C 1
ATOM 3342 O O . ASP B 1 175 ? -12.773 -4.004 -17.766 1 96.62 175 ASP B O 1
ATOM 3346 N N . ILE B 1 176 ? -14.797 -4.711 -17.203 1 96.94 176 ILE B N 1
ATOM 3347 C CA . ILE B 1 176 ? -14.711 -4.117 -15.867 1 96.94 176 ILE B CA 1
ATOM 3348 C C . ILE B 1 176 ? -13.602 -4.801 -15.07 1 96.94 176 ILE B C 1
ATOM 3350 O O . ILE B 1 176 ? -12.781 -4.133 -14.438 1 96.94 176 ILE B O 1
ATOM 3354 N N . PHE B 1 177 ? -13.547 -6.062 -15.133 1 97.12 177 PHE B N 1
ATOM 3355 C CA . PHE B 1 177 ? -12.555 -6.828 -14.383 1 97.12 177 PHE B CA 1
ATOM 3356 C C . PHE B 1 177 ? -11.141 -6.473 -14.836 1 97.12 177 PHE B C 1
ATOM 3358 O O . PHE B 1 177 ? -10.234 -6.352 -14.016 1 97.12 177 PHE B O 1
ATOM 3365 N N . ARG B 1 178 ? -10.984 -6.293 -16.062 1 93.81 178 ARG B N 1
ATOM 3366 C CA . ARG B 1 178 ? -9.688 -5.891 -16.594 1 93.81 178 ARG B CA 1
ATOM 3367 C C . ARG B 1 178 ? -9.266 -4.531 -16.031 1 93.81 178 ARG B C 1
ATOM 3369 O O . ARG B 1 178 ? -8.094 -4.32 -15.711 1 93.81 178 ARG B O 1
ATOM 3376 N N . ARG B 1 179 ? -10.203 -3.695 -15.875 1 93.25 179 ARG B N 1
ATOM 3377 C CA . ARG B 1 179 ? -9.906 -2.361 -15.359 1 93.25 179 ARG B CA 1
ATOM 3378 C C . ARG B 1 179 ? -9.469 -2.42 -13.906 1 93.25 179 ARG B C 1
ATOM 3380 O O . ARG B 1 179 ? -8.688 -1.585 -13.453 1 93.25 179 ARG B O 1
ATOM 3387 N N . TYR B 1 180 ? -9.898 -3.42 -13.273 1 92.62 180 TYR B N 1
ATOM 3388 C CA . TYR B 1 180 ? -9.5 -3.586 -11.883 1 92.62 180 TYR B CA 1
ATOM 3389 C C . TYR B 1 180 ? -8.43 -4.66 -11.742 1 92.62 180 TYR B C 1
ATOM 3391 O O . TYR B 1 180 ? -8.281 -5.262 -10.68 1 92.62 180 TYR B O 1
ATOM 3399 N N . ARG B 1 181 ? -7.805 -4.965 -12.844 1 91.06 181 ARG B N 1
ATOM 3400 C CA . ARG B 1 181 ? -6.609 -5.797 -12.938 1 91.06 181 ARG B CA 1
ATOM 3401 C C . ARG B 1 181 ? -6.883 -7.211 -12.445 1 91.06 181 ARG B C 1
ATOM 3403 O O . ARG B 1 181 ? -6.059 -7.801 -11.742 1 91.06 181 ARG B O 1
ATOM 3410 N N . CYS B 1 182 ? -8.07 -7.621 -12.672 1 94.62 182 CYS B N 1
ATOM 3411 C CA . CYS B 1 182 ? -8.422 -9 -12.344 1 94.62 182 CYS B CA 1
ATOM 3412 C C . CYS B 1 182 ? -8.367 -9.891 -13.578 1 94.62 182 CYS B C 1
ATOM 3414 O O . CYS B 1 182 ? -8.969 -9.57 -14.609 1 94.62 182 CYS B O 1
ATOM 3416 N N . ARG B 1 183 ? -7.688 -10.977 -13.469 1 90.12 183 ARG B N 1
ATOM 3417 C CA . ARG B 1 183 ? -7.527 -11.875 -14.609 1 90.12 183 ARG B CA 1
ATOM 3418 C C . ARG B 1 183 ? -8.398 -13.109 -14.453 1 90.12 183 ARG B C 1
ATOM 3420 O O . ARG B 1 183 ? -8.523 -13.906 -15.391 1 90.12 183 ARG B O 1
ATOM 3427 N N . THR B 1 184 ? -8.961 -13.25 -13.336 1 92.25 184 THR B N 1
ATOM 3428 C CA . THR B 1 184 ? -9.898 -14.352 -13.125 1 92.25 184 THR B CA 1
ATOM 3429 C C . THR B 1 184 ? -11.242 -14.055 -13.781 1 92.25 184 THR B C 1
ATOM 3431 O O . THR B 1 184 ? -11.867 -13.031 -13.5 1 92.25 184 THR B O 1
ATOM 3434 N N . PRO B 1 185 ? -11.664 -14.953 -14.602 1 93.88 185 PRO B N 1
ATOM 3435 C CA . PRO B 1 185 ? -12.977 -14.719 -15.219 1 93.88 185 PRO B CA 1
ATOM 3436 C C . PRO B 1 185 ? -14.117 -14.766 -14.211 1 93.88 185 PRO B C 1
ATOM 3438 O O . PRO B 1 185 ? -14.133 -15.633 -13.328 1 93.88 185 PRO B O 1
ATOM 3441 N N . PRO B 1 186 ? -15.023 -13.828 -14.391 1 96.75 186 PRO B N 1
ATOM 3442 C CA . PRO B 1 186 ? -16.172 -13.852 -13.477 1 96.75 186 PRO B CA 1
ATOM 3443 C C . PRO B 1 186 ? -17.109 -15.023 -13.742 1 96.75 186 PRO B C 1
ATOM 3445 O O . PRO B 1 186 ? -17.328 -15.391 -14.906 1 96.75 186 PRO B O 1
ATOM 3448 N N . THR B 1 187 ? -17.562 -15.617 -12.727 1 96.94 187 THR B N 1
ATOM 3449 C CA . THR B 1 187 ? -18.656 -16.594 -12.727 1 96.94 187 THR B CA 1
ATOM 3450 C C . THR B 1 187 ? -19.703 -16.219 -11.68 1 96.94 187 THR B C 1
ATOM 3452 O O . THR B 1 187 ? -19.453 -15.367 -10.828 1 96.94 187 THR B O 1
ATOM 3455 N N . GLU B 1 188 ? -20.828 -16.859 -11.82 1 96.94 188 GLU B N 1
ATOM 3456 C CA . GLU B 1 188 ? -21.891 -16.625 -10.844 1 96.94 188 GLU B CA 1
ATOM 3457 C C . GLU B 1 188 ? -21.406 -16.922 -9.43 1 96.94 188 GLU B C 1
ATOM 3459 O O . GLU B 1 188 ? -21.75 -16.203 -8.484 1 96.94 188 GLU B O 1
ATOM 3464 N N . GLN B 1 189 ? -20.594 -17.859 -9.305 1 96.69 189 GLN B N 1
ATOM 3465 C CA . GLN B 1 189 ? -20.156 -18.344 -7.996 1 96.69 189 GLN B CA 1
ATOM 3466 C C . GLN B 1 189 ? -19.094 -17.453 -7.387 1 96.69 189 GLN B C 1
ATOM 3468 O O . GLN B 1 189 ? -19.078 -17.219 -6.176 1 96.69 189 GLN B O 1
ATOM 3473 N N . ASN B 1 190 ? -18.266 -16.891 -8.195 1 96.56 190 ASN B N 1
ATOM 3474 C CA . ASN B 1 190 ? -17.109 -16.203 -7.617 1 96.56 190 ASN B CA 1
ATOM 3475 C C . ASN B 1 190 ? -17.297 -14.688 -7.629 1 96.56 190 ASN B C 1
ATOM 3477 O O . ASN B 1 190 ? -16.531 -13.953 -6.988 1 96.56 190 ASN B O 1
ATOM 3481 N N . LEU B 1 191 ? -18.328 -14.195 -8.273 1 98 191 LEU B N 1
ATOM 3482 C CA . LEU B 1 191 ? -18.516 -12.766 -8.484 1 98 191 LEU B CA 1
ATOM 3483 C C . LEU B 1 191 ? -18.562 -12.016 -7.156 1 98 191 LEU B C 1
ATOM 3485 O O . LEU B 1 191 ? -17.859 -11.031 -6.957 1 98 191 LEU B O 1
ATOM 3489 N N . PRO B 1 192 ? -19.359 -12.477 -6.164 1 97.81 192 PRO B N 1
ATOM 3490 C CA . PRO B 1 192 ? -19.406 -11.727 -4.902 1 97.81 192 PRO B CA 1
ATOM 3491 C C . PRO B 1 192 ? -18.047 -11.641 -4.211 1 97.81 192 PRO B C 1
ATOM 3493 O O . PRO B 1 192 ? -17.672 -10.578 -3.717 1 97.81 192 PRO B O 1
ATOM 3496 N N . ARG B 1 193 ? -17.359 -12.688 -4.215 1 97.06 193 ARG B N 1
ATOM 3497 C CA . ARG B 1 193 ? -16.062 -12.719 -3.562 1 97.06 193 ARG B CA 1
ATOM 3498 C C . ARG B 1 193 ? -15.062 -11.828 -4.293 1 97.06 193 ARG B C 1
ATOM 3500 O O . ARG B 1 193 ? -14.227 -11.164 -3.664 1 97.06 193 ARG B O 1
ATOM 3507 N N . LEU B 1 194 ? -15.109 -11.805 -5.598 1 97.5 194 LEU B N 1
ATOM 3508 C CA . LEU B 1 194 ? -14.219 -10.969 -6.383 1 97.5 194 LEU B CA 1
ATOM 3509 C C . LEU B 1 194 ? -14.516 -9.492 -6.145 1 97.5 194 LEU B C 1
ATOM 3511 O O . LEU B 1 194 ? -13.594 -8.672 -6.074 1 97.5 194 LEU B O 1
ATOM 3515 N N . LEU B 1 195 ? -15.781 -9.18 -5.988 1 98.44 195 LEU B N 1
ATOM 3516 C CA . LEU B 1 195 ? -16.125 -7.793 -5.707 1 98.44 195 LEU B CA 1
ATOM 3517 C C . LEU B 1 195 ? -15.625 -7.371 -4.332 1 98.44 195 LEU B C 1
ATOM 3519 O O . LEU B 1 195 ? -15.156 -6.242 -4.156 1 98.44 195 LEU B O 1
ATOM 3523 N N . THR B 1 196 ? -15.688 -8.297 -3.383 1 98.25 196 THR B N 1
ATOM 3524 C CA . THR B 1 196 ? -15.094 -8.055 -2.072 1 98.25 196 THR B CA 1
ATOM 3525 C C . THR B 1 196 ? -13.594 -7.836 -2.191 1 98.25 196 THR B C 1
ATOM 3527 O O . THR B 1 196 ? -13.031 -6.941 -1.551 1 98.25 196 THR B O 1
ATOM 3530 N N . ALA B 1 197 ? -12.961 -8.586 -3.041 1 97.81 197 ALA B N 1
ATOM 3531 C CA . ALA B 1 197 ? -11.523 -8.484 -3.248 1 97.81 197 ALA B CA 1
ATOM 3532 C C . ALA B 1 197 ? -11.156 -7.156 -3.906 1 97.81 197 ALA B C 1
ATOM 3534 O O . ALA B 1 197 ? -10.141 -6.543 -3.562 1 97.81 197 ALA B O 1
ATOM 3535 N N . PHE B 1 198 ? -12.008 -6.715 -4.836 1 97.94 198 PHE B N 1
ATOM 3536 C CA . PHE B 1 198 ? -11.781 -5.41 -5.449 1 97.94 198 PHE B CA 1
ATOM 3537 C C . PHE B 1 198 ? -11.844 -4.305 -4.402 1 97.94 198 PHE B C 1
ATOM 3539 O O . PHE B 1 198 ? -10.977 -3.426 -4.371 1 97.94 198 PHE B O 1
ATOM 3546 N N . GLY B 1 199 ? -12.883 -4.434 -3.592 1 97.88 199 GLY B N 1
ATOM 3547 C CA . GLY B 1 199 ? -12.992 -3.475 -2.504 1 97.88 199 GLY B CA 1
ATOM 3548 C C . GLY B 1 199 ? -11.805 -3.498 -1.565 1 97.88 199 GLY B C 1
ATOM 3549 O O . GLY B 1 199 ? -11.328 -2.447 -1.131 1 97.88 199 GLY B O 1
ATOM 3550 N N . HIS B 1 200 ? -11.344 -4.645 -1.271 1 98.38 200 HIS B N 1
ATOM 3551 C CA . HIS B 1 200 ? -10.195 -4.785 -0.382 1 98.38 200 HIS B CA 1
ATOM 3552 C C . HIS B 1 200 ? -8.953 -4.129 -0.977 1 98.38 200 HIS B C 1
ATOM 3554 O O . HIS B 1 200 ? -8.188 -3.477 -0.263 1 98.38 200 HIS B O 1
ATOM 3560 N N . VAL B 1 201 ? -8.75 -4.289 -2.223 1 98 201 VAL B N 1
ATOM 3561 C CA . VAL B 1 201 ? -7.621 -3.641 -2.879 1 98 201 VAL B CA 1
ATOM 3562 C C . VAL B 1 201 ? -7.742 -2.125 -2.74 1 98 201 VAL B C 1
ATOM 3564 O O . VAL B 1 201 ? -6.785 -1.454 -2.338 1 98 201 VAL B O 1
ATOM 3567 N N . GLU B 1 202 ? -8.945 -1.591 -3.006 1 97 202 GLU B N 1
ATOM 3568 C CA . GLU B 1 202 ? -9.148 -0.146 -3.051 1 97 202 GLU B CA 1
ATOM 3569 C C . GLU B 1 202 ? -9.141 0.457 -1.649 1 97 202 GLU B C 1
ATOM 3571 O O . GLU B 1 202 ? -8.578 1.531 -1.435 1 97 202 GLU B O 1
ATOM 3576 N N . PHE B 1 203 ? -9.656 -0.279 -0.699 1 97.75 203 PHE B N 1
ATOM 3577 C CA . PHE B 1 203 ? -9.914 0.351 0.59 1 97.75 203 PHE B CA 1
ATOM 3578 C C . PHE B 1 203 ? -8.867 -0.067 1.617 1 97.75 203 PHE B C 1
ATOM 3580 O O . PHE B 1 203 ? -8.805 0.499 2.711 1 97.75 203 PHE B O 1
ATOM 3587 N N . VAL B 1 204 ? -8.031 -1.016 1.269 1 98.31 204 VAL B N 1
ATOM 3588 C CA . VAL B 1 204 ? -7.074 -1.504 2.254 1 98.31 204 VAL B CA 1
ATOM 3589 C C . VAL B 1 204 ? -5.676 -1.535 1.645 1 98.31 204 VAL B C 1
ATOM 3591 O O . VAL B 1 204 ? -4.773 -0.831 2.105 1 98.31 204 VAL B O 1
ATOM 3594 N N . GLN B 1 205 ? -5.539 -2.219 0.567 1 98.5 205 GLN B N 1
ATOM 3595 C CA . GLN B 1 205 ? -4.195 -2.537 0.091 1 98.5 205 GLN B CA 1
ATOM 3596 C C . GLN B 1 205 ? -3.496 -1.295 -0.453 1 98.5 205 GLN B C 1
ATOM 3598 O O . GLN B 1 205 ? -2.312 -1.074 -0.186 1 98.5 205 GLN B O 1
ATOM 3603 N N . ARG B 1 206 ? -4.191 -0.474 -1.162 1 97.62 206 ARG B N 1
ATOM 3604 C CA . ARG B 1 206 ? -3.588 0.666 -1.844 1 97.62 206 ARG B CA 1
ATOM 3605 C C . ARG B 1 206 ? -3.092 1.702 -0.842 1 97.62 206 ARG B C 1
ATOM 3607 O O . ARG B 1 206 ? -2.189 2.486 -1.147 1 97.62 206 ARG B O 1
ATOM 3614 N N . SER B 1 207 ? -3.646 1.701 0.317 1 98.31 207 SER B N 1
ATOM 3615 C CA . SER B 1 207 ? -3.248 2.658 1.344 1 98.31 207 SER B CA 1
ATOM 3616 C C . SER B 1 207 ? -2.621 1.955 2.543 1 98.31 207 SER B C 1
ATOM 3618 O O . SER B 1 207 ? -2.605 2.498 3.65 1 98.31 207 SER B O 1
ATOM 3620 N N . TYR B 1 208 ? -2.162 0.763 2.24 1 98.75 208 TYR B N 1
ATOM 3621 C CA . TYR B 1 208 ? -1.717 -0.095 3.332 1 98.75 208 TYR B CA 1
ATOM 3622 C C . TYR B 1 208 ? -0.526 0.52 4.059 1 98.75 208 TYR B C 1
ATOM 3624 O O . TYR B 1 208 ? -0.387 0.368 5.273 1 98.75 208 TYR B O 1
ATOM 3632 N N . TYR B 1 209 ? 0.355 1.215 3.369 1 98.75 209 TYR B N 1
ATOM 3633 C CA . TYR B 1 209 ? 1.504 1.87 3.982 1 98.75 209 TYR B CA 1
ATOM 3634 C C . TYR B 1 209 ? 1.06 2.889 5.023 1 98.75 209 TYR B C 1
ATOM 3636 O O . TYR B 1 209 ? 1.572 2.904 6.145 1 98.75 209 TYR B O 1
ATOM 3644 N N . ALA B 1 210 ? 0.128 3.732 4.629 1 98.75 210 ALA B N 1
ATOM 3645 C CA . ALA B 1 210 ? -0.409 4.723 5.555 1 98.75 210 ALA B CA 1
ATOM 3646 C C . ALA B 1 210 ? -1.021 4.055 6.781 1 98.75 210 ALA B C 1
ATOM 3648 O O . ALA B 1 210 ? -0.765 4.469 7.914 1 98.75 210 ALA B O 1
ATOM 3649 N N . ALA B 1 211 ? -1.771 2.994 6.555 1 98.81 211 ALA B N 1
ATOM 3650 C CA . ALA B 1 211 ? -2.428 2.281 7.648 1 98.81 211 ALA B CA 1
ATOM 3651 C C . ALA B 1 211 ? -1.404 1.703 8.617 1 98.81 211 ALA B C 1
ATOM 3653 O O . ALA B 1 211 ? -1.494 1.925 9.828 1 98.81 211 ALA B O 1
ATOM 3654 N N . MET B 1 212 ? -0.441 1.06 8.055 1 98.56 212 MET B N 1
ATOM 3655 C CA . MET B 1 212 ? 0.534 0.378 8.898 1 98.56 212 MET B CA 1
ATOM 3656 C C . MET B 1 212 ? 1.433 1.383 9.609 1 98.56 212 MET B C 1
ATOM 3658 O O . MET B 1 212 ? 1.916 1.117 10.711 1 98.56 212 MET B O 1
ATOM 3662 N N . THR B 1 213 ? 1.655 2.508 9.016 1 98.31 213 THR B N 1
ATOM 3663 C CA . THR B 1 213 ? 2.459 3.553 9.641 1 98.31 213 THR B CA 1
ATOM 3664 C C . THR B 1 213 ? 1.703 4.191 10.805 1 98.31 213 THR B C 1
ATOM 3666 O O . THR B 1 213 ? 2.301 4.535 11.828 1 98.31 213 THR B O 1
ATOM 3669 N N . MET B 1 214 ? 0.452 4.309 10.719 1 98.56 214 MET B N 1
ATOM 3670 C CA . MET B 1 214 ? -0.374 4.891 11.773 1 98.56 214 MET B CA 1
ATOM 3671 C C . MET B 1 214 ? -0.629 3.879 12.883 1 98.56 214 MET B C 1
ATOM 3673 O O . MET B 1 214 ? -0.994 4.254 14 1 98.56 214 MET B O 1
ATOM 3677 N N . LYS B 1 215 ? -0.495 2.648 12.609 1 98.69 215 LYS B N 1
ATOM 3678 C CA . LYS B 1 215 ? -1.004 1.557 13.438 1 98.69 215 LYS B CA 1
ATOM 3679 C C . LYS B 1 215 ? -0.45 1.638 14.852 1 98.69 215 LYS B C 1
ATOM 3681 O O . LYS B 1 215 ? -1.206 1.581 15.828 1 98.69 215 LYS B O 1
ATOM 3686 N N . PRO B 1 216 ? 0.874 1.773 15.031 1 97.81 216 PRO B N 1
ATOM 3687 C CA . PRO B 1 216 ? 1.354 1.809 16.406 1 97.81 216 PRO B CA 1
ATOM 3688 C C . PRO B 1 216 ? 0.724 2.938 17.234 1 97.81 216 PRO B C 1
ATOM 3690 O O . PRO B 1 216 ? 0.46 2.77 18.422 1 97.81 216 PRO B O 1
ATOM 3693 N N . VAL B 1 217 ? 0.49 4.031 16.562 1 98.12 217 VAL B N 1
ATOM 3694 C CA . VAL B 1 217 ? -0.079 5.199 17.234 1 98.12 217 VAL B CA 1
ATOM 3695 C C . VAL B 1 217 ? -1.553 4.949 17.531 1 98.12 217 VAL B C 1
ATOM 3697 O O . VAL B 1 217 ? -1.989 5.105 18.672 1 98.12 217 VAL B O 1
ATOM 3700 N N . LEU B 1 218 ? -2.279 4.504 16.562 1 98.62 218 LEU B N 1
ATOM 3701 C CA . LEU B 1 218 ? -3.713 4.285 16.719 1 98.62 218 LEU B CA 1
ATOM 3702 C C . LEU B 1 218 ? -3.99 3.164 17.719 1 98.62 218 LEU B C 1
ATOM 3704 O O . LEU B 1 218 ? -4.934 3.25 18.5 1 98.62 218 LEU B O 1
ATOM 3708 N N . LYS B 1 219 ? -3.234 2.184 17.656 1 98.38 219 LYS B N 1
ATOM 3709 C CA . LYS B 1 219 ? -3.4 1.043 18.547 1 98.38 219 LYS B CA 1
ATOM 3710 C C . LYS B 1 219 ? -3.248 1.464 20.016 1 98.38 219 LYS B C 1
ATOM 3712 O O . LYS B 1 219 ? -3.9 0.906 20.891 1 98.38 219 LYS B O 1
ATOM 3717 N N . SER B 1 220 ? -2.426 2.385 20.281 1 96.69 220 SER B N 1
ATOM 3718 C CA . SER B 1 220 ? -2.176 2.834 21.641 1 96.69 220 SER B CA 1
ATOM 3719 C C . SER B 1 220 ? -3.438 3.412 22.266 1 96.69 220 SER B C 1
ATOM 3721 O O . SER B 1 220 ? -3.574 3.43 23.5 1 96.69 220 SER B O 1
ATOM 3723 N N . VAL B 1 221 ? -4.355 3.814 21.484 1 96.75 221 VAL B N 1
ATOM 3724 C CA . VAL B 1 221 ? -5.582 4.414 22 1 96.75 221 VAL B CA 1
ATOM 3725 C C . VAL B 1 221 ? -6.766 3.496 21.703 1 96.75 221 VAL B C 1
ATOM 3727 O O . VAL B 1 221 ? -7.539 3.156 22.609 1 96.75 221 VAL B O 1
ATOM 3730 N N . PHE B 1 222 ? -6.793 3.006 20.531 1 98.06 222 PHE B N 1
ATOM 3731 C CA . PHE B 1 222 ? -7.984 2.287 20.094 1 98.06 222 PHE B CA 1
ATOM 3732 C C . PHE B 1 222 ? -7.797 0.783 20.25 1 98.06 222 PHE B C 1
ATOM 3734 O O . PHE B 1 222 ? -8.75 0.017 20.125 1 98.06 222 PHE B O 1
ATOM 3741 N N . GLY B 1 223 ? -6.637 0.387 20.578 1 97.19 223 GLY B N 1
ATOM 3742 C CA . GLY B 1 223 ? -6.355 -1.029 20.75 1 97.19 223 GLY B CA 1
ATOM 3743 C C . GLY B 1 223 ? -7.121 -1.645 21.906 1 97.19 223 GLY B C 1
ATOM 3744 O O . GLY B 1 223 ? -7.262 -2.867 21.984 1 97.19 223 GLY B O 1
ATOM 3745 N N . GLN B 1 224 ? -7.586 -0.797 22.734 1 96.25 224 GLN B N 1
ATOM 3746 C CA . GLN B 1 224 ? -8.32 -1.271 23.906 1 96.25 224 GLN B CA 1
ATOM 3747 C C . GLN B 1 224 ? -9.75 -1.657 23.531 1 96.25 224 GLN B C 1
ATOM 3749 O O . GLN B 1 224 ? -10.438 -2.342 24.297 1 96.25 224 GLN B O 1
ATOM 3754 N N . PHE B 1 225 ? -10.195 -1.228 22.391 1 97.5 225 PHE B N 1
ATOM 3755 C CA . PHE B 1 225 ? -11.523 -1.587 21.906 1 97.5 225 PHE B CA 1
ATOM 3756 C C . PHE B 1 225 ? -11.5 -2.959 21.25 1 97.5 225 PHE B C 1
ATOM 3758 O O . PHE B 1 225 ? -10.547 -3.303 20.547 1 97.5 225 PHE B O 1
ATOM 3765 N N . SER B 1 226 ? -12.555 -3.693 21.547 1 97.38 226 SER B N 1
ATOM 3766 C CA . SER B 1 226 ? -12.773 -4.816 20.641 1 97.38 226 SER B CA 1
ATOM 3767 C C . SER B 1 226 ? -13.078 -4.332 19.219 1 97.38 226 SER B C 1
ATOM 3769 O O . SER B 1 226 ? -13.438 -3.172 19.016 1 97.38 226 SER B O 1
ATOM 3771 N N . ARG B 1 227 ? -12.898 -5.188 18.234 1 97 227 ARG B N 1
ATOM 3772 C CA . ARG B 1 227 ? -13.203 -4.828 16.859 1 97 227 ARG B CA 1
ATOM 3773 C C . ARG B 1 227 ? -14.648 -4.355 16.719 1 97 227 ARG B C 1
ATOM 3775 O O . ARG B 1 227 ? -14.922 -3.375 16.031 1 97 227 ARG B O 1
ATOM 3782 N N . GLU B 1 228 ? -15.477 -5.066 17.406 1 96.5 228 GLU B N 1
ATOM 3783 C CA . GLU B 1 228 ? -16.891 -4.711 17.391 1 96.5 228 GLU B CA 1
ATOM 3784 C C . GLU B 1 228 ? -17.125 -3.326 17.984 1 96.5 228 GLU B C 1
ATOM 3786 O O . GLU B 1 228 ? -17.891 -2.531 17.438 1 96.5 228 GLU B O 1
ATOM 3791 N N . GLU B 1 229 ? -16.484 -3.055 19.062 1 96.94 229 GLU B N 1
ATOM 3792 C CA . GLU B 1 229 ? -16.609 -1.754 19.719 1 96.94 229 GLU B CA 1
ATOM 3793 C C . GLU B 1 229 ? -16.047 -0.642 18.828 1 96.94 229 GLU B C 1
ATOM 3795 O O . GLU B 1 229 ? -16.641 0.441 18.75 1 96.94 229 GLU B O 1
ATOM 3800 N N . PHE B 1 230 ? -14.977 -0.953 18.234 1 97.94 230 PHE B N 1
ATOM 3801 C CA . PHE B 1 230 ? -14.344 0.023 17.359 1 97.94 230 PHE B CA 1
ATOM 3802 C C . PHE B 1 230 ? -15.258 0.367 16.188 1 97.94 230 PHE B C 1
ATOM 3804 O O . PHE B 1 230 ? -15.469 1.543 15.875 1 97.94 230 PHE B O 1
ATOM 3811 N N . LEU B 1 231 ? -15.812 -0.633 15.547 1 97.25 231 LEU B N 1
ATOM 3812 C CA . LEU B 1 231 ? -16.656 -0.421 14.367 1 97.25 231 LEU B CA 1
ATOM 3813 C C . LEU B 1 231 ? -17.969 0.254 14.758 1 97.25 231 LEU B C 1
ATOM 3815 O O . LEU B 1 231 ? -18.578 0.941 13.938 1 97.25 231 LEU B O 1
ATOM 3819 N N . ALA B 1 232 ? -18.328 0.133 16.016 1 96.62 232 ALA B N 1
ATOM 3820 C CA . ALA B 1 232 ? -19.531 0.789 16.516 1 96.62 232 ALA B CA 1
ATOM 3821 C C . ALA B 1 232 ? -19.359 2.305 16.531 1 96.62 232 ALA B C 1
ATOM 3823 O O . ALA B 1 232 ? -20.344 3.045 16.609 1 96.62 232 ALA B O 1
ATOM 3824 N N . LEU B 1 233 ? -18.141 2.764 16.531 1 96.31 233 LEU B N 1
ATOM 3825 C CA . LEU B 1 233 ? -17.891 4.199 16.453 1 96.31 233 LEU B CA 1
ATOM 3826 C C . LEU B 1 233 ? -18.516 4.801 15.195 1 96.31 233 LEU B C 1
ATOM 3828 O O . LEU B 1 233 ? -18.875 5.977 15.18 1 96.31 233 LEU B O 1
ATOM 3832 N N . TYR B 1 234 ? -18.625 3.996 14.141 1 95.62 234 TYR B N 1
ATOM 3833 C CA . TYR B 1 234 ? -19.172 4.469 12.867 1 95.62 234 TYR B CA 1
ATOM 3834 C C . TYR B 1 234 ? -20.688 4.582 12.93 1 95.62 234 TYR B C 1
ATOM 3836 O O . TYR B 1 234 ? -21.297 5.27 12.109 1 95.62 234 TYR B O 1
ATOM 3844 N N . ASP B 1 235 ? -21.297 3.885 13.812 1 89.81 235 ASP B N 1
ATOM 3845 C CA . ASP B 1 235 ? -22.75 3.871 13.93 1 89.81 235 ASP B CA 1
ATOM 3846 C C . ASP B 1 235 ? -23.25 4.992 14.844 1 89.81 235 ASP B C 1
ATOM 3848 O O . ASP B 1 235 ? -24.406 5.375 14.789 1 89.81 235 ASP B O 1
ATOM 3852 N N . ASN B 1 236 ? -22.438 5.27 15.742 1 74.69 236 ASN B N 1
ATOM 3853 C CA . ASN B 1 236 ? -22.844 6.266 16.719 1 74.69 236 ASN B CA 1
ATOM 3854 C C . ASN B 1 236 ? -22.984 7.648 16.094 1 74.69 236 ASN B C 1
ATOM 3856 O O . ASN B 1 236 ? -22.062 8.141 15.453 1 74.69 236 ASN B O 1
ATOM 3860 N N . PRO B 1 237 ? -24.344 7.957 16.016 1 60.69 237 PRO B N 1
ATOM 3861 C CA . PRO B 1 237 ? -24.625 9.258 15.422 1 60.69 237 PRO B CA 1
ATOM 3862 C C . PRO B 1 237 ? -23.859 10.398 16.078 1 60.69 237 PRO B C 1
ATOM 3864 O O . PRO B 1 237 ? -23.922 11.539 15.625 1 60.69 237 PRO B O 1
ATOM 3867 N N . ARG B 1 238 ? -23.344 10.07 17.172 1 51.34 238 ARG B N 1
ATOM 3868 C CA . ARG B 1 238 ? -22.875 11.312 17.797 1 51.34 238 ARG B CA 1
ATOM 3869 C C . ARG B 1 238 ? -22.141 12.18 16.781 1 51.34 238 ARG B C 1
ATOM 3871 O O . ARG B 1 238 ? -21.781 11.711 15.703 1 51.34 238 ARG B O 1
ATOM 3878 N N . GLU B 1 239 ? -21.094 13.164 17.094 1 40 239 GLU B N 1
ATOM 3879 C CA . GLU B 1 239 ? -20.594 14.25 16.266 1 40 239 GLU B CA 1
ATOM 3880 C C . GLU B 1 239 ? -19.828 13.719 15.062 1 40 239 GLU B C 1
ATOM 3882 O O . GLU B 1 239 ? -19.188 12.664 15.141 1 40 239 GLU B O 1
#

Solvent-accessible surface area (backbone atoms only — not comparable to full-atom values): 25992 Å² total; per-residue (Å²): 129,81,79,72,76,66,66,54,63,56,71,76,76,80,90,71,97,66,66,45,42,30,44,41,68,29,39,68,94,36,39,52,61,37,49,25,57,59,32,42,41,75,73,52,66,69,31,47,67,41,33,32,35,32,58,83,70,83,53,71,81,43,72,60,53,45,78,39,53,66,68,59,48,48,66,54,28,48,62,50,40,52,70,72,39,31,47,70,57,78,50,26,38,61,55,85,33,31,77,55,51,64,51,40,34,31,4,49,22,39,50,48,46,40,33,33,73,76,66,67,35,65,75,66,54,45,29,64,44,32,53,38,22,15,44,70,73,51,57,87,61,77,28,34,63,61,33,51,58,45,46,59,66,73,58,31,51,54,50,53,45,36,71,76,53,59,62,90,72,51,64,68,56,50,53,53,35,50,76,54,52,28,84,71,79,81,43,80,84,49,38,65,60,45,41,26,27,42,14,39,39,67,47,34,35,55,32,28,40,54,24,61,48,13,16,73,54,30,25,74,64,53,54,81,44,52,71,67,58,52,58,45,59,70,65,47,77,64,116,128,82,78,73,75,66,66,53,62,58,71,79,74,78,90,72,97,64,65,45,43,32,44,42,68,29,39,69,94,37,39,52,63,38,50,25,55,58,32,42,41,75,71,53,66,68,32,46,69,41,33,32,38,32,60,84,69,85,56,72,80,46,73,57,55,45,80,37,52,64,68,59,48,48,66,55,26,50,61,50,41,52,71,74,38,32,46,70,58,79,50,27,38,62,55,84,32,32,75,54,49,64,52,38,35,31,4,48,22,37,51,48,44,41,33,34,74,76,65,71,38,65,75,67,52,45,28,62,42,31,52,38,22,16,42,70,73,52,57,87,61,78,27,34,64,60,33,51,60,48,45,60,66,74,57,30,51,56,51,52,45,36,72,76,53,62,62,90,73,52,63,69,56,52,53,52,34,49,74,54,54,29,83,70,79,82,42,78,82,48,39,66,58,46,41,26,27,42,15,39,38,69,48,34,34,54,32,27,40,55,24,60,48,13,16,72,54,30,23,74,63,54,53,80,44,51,72,68,58,52,58,45,60,69,66,49,78,62,125

pLDDT: mean 88.7, std 17.56, range [24.89, 98.81]

Organism: Patiria miniata (NCBI:txid46514)

Nearest PDB structures (foldseek):
  6rnu-assembly1_B  TM=2.271E-01  e=6.244E+00  Homo sapiens
  7qxw-assembly1_c  TM=1.733E-01  e=2.751E+00  Homo sapiens
  6rnu-assembly1_B  TM=2.271E-01  e=6.923E+00  Homo sapiens
  7qxw-assembly1_c  TM=1.733E-01  e=2.730E+00  Homo sapiens

Sequence (478 aa):
MENDIDVQLDERSSSTRTTASGQITIRRDAVMDDLTAAFSDPTVTNCRLSFCMFQPHGEVEYEQGVNLDFKDVLDLFWPEFISTMTRGNGLKIPILRGDFDRSRWEGVGRIICKGWKDLNYFPKMLAPAFMETAVYGKTTVDTKEAFLQWIPEAEREVLEAALHEFPTDTAELDDIFRRYRCRTPPTEQNLPRLLTAFGHVEFVQRSYYAAMTMKPVLKSVFGQFSREEFLALYDNPREMENDIDVQLDERSSSTRTTASGQITIRRDAVMDDLTAAFSDPTVTNCRLSFCMFQPHGEVEYEQGVNLDFKDVLDLFWPEFISTMTRGNGLKIPILRGDFDRSRWEGVGRIICKGWKDLNYFPKMLAPAFMETAVYGKTTVDTKEAFLQWIPEAEREVLEAALHEFPTDTAELDDIFRRYRCRTPPTEQNLPRLLTAFGHVEFVQRSYYAAMTMKPVLKSVFGQFSREEFLALYDNPRE

Secondary structure (DSSP, 8-state):
-------EEE----SS----EEEEEEEGGGHHHHHHHHTTSGGGGGSEEEEEEE--S--GGGGS-EEE-HHHHHHHHHHHHHHHHEE-SSSBEE---TT--HHHHHHHHHHHHHHHHHH----TTB-HHHHHHHHHSS--S--HHHHHHHS-HHHHHHHHHHHHS--S--HHHHHHHHHTT--SPP-TTTHHHHHHHHHHHHHTGGGHHHHHHHHHHHHHHHTTS-HHHHHGGGT----/-------EEE----SS----EEEEEEEGGGHHHHHHHHTTSGGGGGSEEEEEEE--S--GGGGS-EEE-HHHHHHHHHHHHHHHHEE-SSSBEE---TT--HHHHHHHHHHHHHHHHHH----TTB-HHHHHHHHHSS--S--HHHHHHHS-HHHHHHHHHHHHS--S--HHHHHHHHHTT--SPP-TTTHHHHHHHHHHHHHTGGGHHHHHHHHHHHHHHHTTS-HHHHHGGGT----